Protein AF-A0A0G4M5E1-F1 (afdb_monomer)

Nearest PDB structures (foldseek):
  5uro-assembly1_A  TM=9.729E-01  e=1.313E-12  Trichoderma reesei QM6a
  3r3v-assembly1_A  TM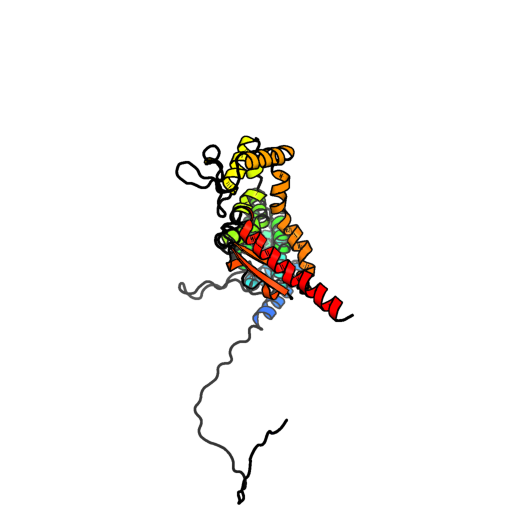=4.540E-01  e=4.898E-02  Rhodopseudomonas palustris
  3om8-assembly1_B  TM=4.644E-01  e=4.085E-01  Pseudomonas aeruginosa PAO1
  4ywf-assembly1_A  TM=4.819E-01  e=4.773E+00  Micromonospora maris
  6epf-assembly1_Q  TM=2.286E-01  e=2.809E+00  Rattus norvegicus

Radius of gyration: 32.91 Å; Cα contacts (8 Å, |Δi|>4): 421; chains: 1; bounding box: 99×62×81 Å

Secondary structure (DSSP, 8-state):
--------------------------------PPPPPS-HHHHHHHHHHHHHHHHHHTT-HHHHHHHHHHHHSPPPPSSTTSPPPPPGGGGS-HHHHHHHHHHHHHHHHHHHTS-HHHHHHHH-HHHHHHHHHHHHTTHHHHHIIIIISTT-GGGS-HHHHHHHHHHHHHH-S-SHHHHHHHHHHHTTHHHHHHTTSSGGGTHHHHHHSSHHHHH--SHHHHHHHHHHHTT-B-TT--BSEETTTEE-GGGTTT----SSS-HHHHHHHHHHHHTT-SHHHHHTTS-HHHHHHHHHHHHHH---B-S-EEEEEETT-SSS-GGGGTTGGGGBSSEEEEEES--TTHHHHTHHHHHHHHHHHHIIIIIHHHHHHHH--

Sequence (377 aa):
MSVNGSYTATLSPGTSAPDAFHSHMLASSVSSLPSPSPRPQSSQISKTYKQASTLFLTRRLPEALSTILPVIQPLPAFSDAEPVEPAPVARASRSTRIKVWTLYLTILNAIVELDPDEGKDAFGSQEWRALCAKVRDGEIWEEVVRDGYHGVEGDVDCDVVINLATLLLAHARTQMLNQQRLESYLAALESLVNSGRLPTFRYQLQFISGDVEANVKTDDDIRQALVSIYGGRTPDGQFGFSAEKGFKFDLFGQVGSSPHVSKEEEDHYVENFARNGLHGPLNWYRTRELAFADEQPFVEKGWRFEVPCFFASATKDMALTPEMAKGMGAHFDDLTTRSVEAGHWALWQKADEINGMLKAWFAEKIEGKAAGVKAAL

Structure (mmCIF, N/CA/C/O backbone):
data_AF-A0A0G4M5E1-F1
#
_entry.id   AF-A0A0G4M5E1-F1
#
loop_
_atom_site.group_PDB
_atom_site.id
_atom_site.type_symbol
_atom_site.label_atom_id
_atom_site.label_alt_id
_atom_site.label_comp_id
_atom_site.label_asym_id
_atom_site.label_entity_id
_atom_site.label_seq_id
_atom_site.pdbx_PDB_ins_code
_atom_site.Cartn_x
_atom_site.Cartn_y
_atom_site.Cartn_z
_atom_site.occupancy
_atom_site.B_iso_or_equiv
_atom_site.auth_seq_id
_atom_site.auth_comp_id
_atom_site.auth_asym_id
_atom_site.auth_atom_id
_atom_site.pdbx_PDB_model_num
ATOM 1 N N . MET A 1 1 ? -60.625 -32.634 16.971 1.00 31.48 1 MET A N 1
ATOM 2 C CA . MET A 1 1 ? -61.438 -33.621 16.232 1.00 31.48 1 MET A CA 1
ATOM 3 C C . MET A 1 1 ? -62.284 -32.877 15.207 1.00 31.48 1 MET A C 1
ATOM 5 O O . MET A 1 1 ? -63.076 -32.061 15.644 1.00 31.48 1 MET A O 1
ATOM 9 N N . SER A 1 2 ? -62.081 -33.194 13.916 1.00 28.78 2 SER A N 1
ATOM 10 C CA . SER A 1 2 ? -62.986 -33.046 12.746 1.00 28.78 2 SER A CA 1
ATOM 11 C C . SER A 1 2 ? -63.517 -31.644 12.360 1.00 28.78 2 SER A C 1
ATOM 13 O O . SER A 1 2 ? -63.983 -30.919 13.220 1.00 28.78 2 SER A O 1
ATOM 15 N N . VAL A 1 3 ? -63.553 -31.191 11.095 1.00 30.73 3 VAL A N 1
ATOM 16 C CA . VAL A 1 3 ? -63.376 -31.854 9.783 1.00 30.73 3 VAL A CA 1
ATOM 17 C C . VAL A 1 3 ? -62.972 -30.822 8.705 1.00 30.73 3 VAL A C 1
ATOM 19 O O . VAL A 1 3 ? -63.441 -29.688 8.724 1.00 30.73 3 VAL A O 1
ATOM 22 N N . ASN A 1 4 ? -62.162 -31.272 7.739 1.00 29.70 4 ASN A N 1
ATOM 23 C CA . ASN A 1 4 ? -61.970 -30.728 6.382 1.00 29.70 4 ASN A CA 1
ATOM 24 C C . ASN A 1 4 ? -63.203 -30.979 5.483 1.00 29.70 4 ASN A C 1
ATOM 26 O O . ASN A 1 4 ? -63.947 -31.923 5.746 1.00 29.70 4 ASN A O 1
ATOM 30 N N . GLY A 1 5 ? -63.316 -30.286 4.337 1.00 30.02 5 GLY A N 1
ATOM 31 C CA . GLY A 1 5 ? -64.043 -30.852 3.186 1.00 30.02 5 GLY A CA 1
ATOM 32 C C . GLY A 1 5 ? -64.464 -29.903 2.059 1.00 30.02 5 GLY A C 1
ATOM 33 O O . GLY A 1 5 ? -65.452 -29.193 2.180 1.00 30.02 5 GLY A O 1
ATOM 34 N N . SER A 1 6 ? -63.722 -29.983 0.956 1.00 27.77 6 SER A N 1
ATOM 35 C CA . SER A 1 6 ? -63.901 -29.489 -0.419 1.00 27.77 6 SER A CA 1
ATOM 36 C C . SER A 1 6 ? -65.286 -29.665 -1.058 1.00 27.77 6 SER A C 1
ATOM 38 O O . SER A 1 6 ? -65.978 -30.612 -0.708 1.00 27.77 6 SER A O 1
ATOM 40 N N . TYR A 1 7 ? -65.571 -28.916 -2.141 1.00 28.97 7 TYR A N 1
ATOM 41 C CA . TYR A 1 7 ? -66.407 -29.404 -3.255 1.00 28.97 7 TYR A CA 1
ATOM 42 C C . TYR A 1 7 ? -65.926 -28.907 -4.632 1.00 28.97 7 TYR A C 1
ATOM 44 O O . TYR A 1 7 ? -65.626 -27.731 -4.828 1.00 28.97 7 TYR A O 1
ATOM 52 N N . THR A 1 8 ? -65.908 -29.851 -5.572 1.00 25.94 8 THR A N 1
ATOM 53 C CA . THR A 1 8 ? -65.618 -29.779 -7.016 1.00 25.94 8 THR A CA 1
ATOM 54 C C . THR A 1 8 ? -66.773 -30.481 -7.751 1.00 25.94 8 THR A C 1
ATOM 56 O O . THR A 1 8 ? -67.271 -31.456 -7.192 1.00 25.94 8 THR A O 1
ATOM 59 N N . ALA A 1 9 ? -67.146 -30.051 -8.974 1.00 27.84 9 ALA A N 1
ATOM 60 C CA . ALA A 1 9 ? -67.759 -30.828 -10.097 1.00 27.84 9 ALA A CA 1
ATOM 61 C C . ALA A 1 9 ? -68.457 -29.866 -11.106 1.00 27.84 9 ALA A C 1
ATOM 63 O O . ALA A 1 9 ? -69.277 -29.067 -10.669 1.00 27.84 9 ALA A O 1
ATOM 64 N N . THR A 1 10 ? -68.012 -29.687 -12.370 1.00 27.58 10 THR A N 1
ATOM 65 C CA . THR A 1 10 ? -68.242 -30.470 -13.634 1.00 27.58 10 THR A CA 1
ATOM 66 C C . THR A 1 10 ? -69.684 -30.356 -14.197 1.00 27.58 10 THR A C 1
ATOM 68 O O . THR A 1 10 ? -70.630 -30.344 -13.425 1.00 27.58 10 THR A O 1
ATOM 71 N N . LEU A 1 11 ? -69.960 -30.162 -15.506 1.00 25.50 11 LEU A N 1
ATOM 72 C CA . LEU A 1 11 ? -69.683 -31.013 -16.689 1.00 25.50 11 LEU A CA 1
ATOM 73 C C . LEU A 1 11 ? -69.905 -30.283 -18.056 1.00 25.50 11 LEU A C 1
ATOM 75 O O . LEU A 1 11 ? -70.714 -29.364 -18.146 1.00 25.50 11 LEU A O 1
ATOM 79 N N . SER A 1 12 ? -69.215 -30.770 -19.105 1.00 29.69 12 SER A N 1
ATOM 80 C CA . SER A 1 12 ? -69.274 -30.458 -20.569 1.00 29.69 12 SER A CA 1
ATOM 81 C C . SER A 1 12 ? -70.420 -31.244 -21.303 1.00 29.69 12 SER A C 1
ATOM 83 O O . SER A 1 12 ? -71.296 -31.667 -20.547 1.00 29.69 12 SER A O 1
ATOM 85 N N . PRO A 1 13 ? -70.497 -31.542 -22.655 1.00 47.25 13 PRO A N 1
ATOM 86 C CA . PRO A 1 13 ? -69.468 -31.597 -23.742 1.00 47.25 13 PRO A CA 1
ATOM 87 C C . PRO A 1 13 ? -69.862 -31.294 -25.237 1.00 47.25 13 PRO A C 1
ATOM 89 O O . PRO A 1 13 ? -71.029 -31.153 -25.587 1.00 47.25 13 PRO A O 1
ATOM 92 N N . GLY A 1 14 ? -68.838 -31.337 -26.123 1.00 25.58 14 GLY A N 1
ATOM 93 C CA . GLY A 1 14 ? -68.864 -31.805 -27.540 1.00 25.58 14 GLY A CA 1
ATOM 94 C C . GLY A 1 14 ? -68.454 -30.768 -28.618 1.00 25.58 14 GLY A C 1
ATOM 95 O O . GLY A 1 14 ? -68.870 -29.626 -28.500 1.00 25.58 14 GLY A O 1
ATOM 96 N N . THR A 1 15 ? -67.693 -31.003 -29.708 1.00 29.09 15 THR A N 1
ATOM 97 C CA . THR A 1 15 ? -66.906 -32.130 -30.279 1.00 29.09 15 THR A CA 1
ATOM 98 C C . THR A 1 15 ? -66.063 -31.592 -31.483 1.00 29.09 15 THR A C 1
ATOM 100 O O . THR A 1 15 ? -66.511 -30.673 -32.159 1.00 29.09 15 THR A O 1
ATOM 103 N N . SER A 1 16 ? -64.912 -32.231 -31.784 1.00 27.86 16 SER A N 1
ATOM 104 C CA . SER A 1 16 ? -64.185 -32.402 -33.087 1.00 27.86 16 SER A CA 1
ATOM 105 C C . SER A 1 16 ? -63.423 -31.265 -33.827 1.00 27.86 16 SER A C 1
ATOM 107 O O . SER A 1 16 ? -63.993 -30.252 -34.210 1.00 27.86 16 SER A O 1
ATOM 109 N N . ALA A 1 17 ? -62.142 -31.554 -34.137 1.00 30.17 17 ALA A N 1
ATOM 110 C CA . ALA A 1 17 ? -61.218 -30.933 -35.124 1.00 30.17 17 ALA A CA 1
ATOM 111 C C . ALA A 1 17 ? -61.282 -31.669 -36.504 1.00 30.17 17 ALA A C 1
ATOM 113 O O . ALA A 1 17 ? -62.024 -32.659 -36.543 1.00 30.17 17 ALA A O 1
ATOM 114 N N . PRO A 1 18 ? -60.578 -31.280 -37.615 1.00 44.03 18 PRO A N 1
ATOM 115 C CA . PRO A 1 18 ? -59.098 -31.414 -37.756 1.00 44.03 18 PRO A CA 1
ATOM 116 C C . PRO A 1 18 ? -58.327 -30.465 -38.749 1.00 44.03 18 PRO A C 1
ATOM 118 O O . PRO A 1 18 ? -58.913 -29.780 -39.578 1.00 44.03 18 PRO A O 1
ATOM 121 N N . ASP A 1 19 ? -56.988 -30.485 -38.616 1.00 26.89 19 ASP A N 1
ATOM 122 C CA . ASP A 1 19 ? -55.828 -30.374 -39.549 1.00 26.89 19 ASP A CA 1
ATOM 123 C C . ASP A 1 19 ? -55.627 -29.346 -40.708 1.00 26.89 19 ASP A C 1
ATOM 125 O O . ASP A 1 19 ? -56.379 -29.265 -41.671 1.00 26.89 19 ASP A O 1
ATOM 129 N N . ALA A 1 20 ? -54.433 -28.716 -40.628 1.00 30.06 20 ALA A N 1
ATOM 130 C CA . ALA A 1 20 ? -53.373 -28.431 -41.627 1.00 30.06 20 ALA A CA 1
ATOM 131 C C . ALA A 1 20 ? -53.658 -27.725 -42.974 1.00 30.06 20 ALA A C 1
ATOM 133 O O . ALA A 1 20 ? -54.303 -28.302 -43.832 1.00 30.06 20 ALA A O 1
ATOM 134 N N . PHE A 1 21 ? -52.978 -26.587 -43.243 1.00 27.56 21 PHE A N 1
ATOM 135 C CA . PHE A 1 21 ? -52.398 -26.241 -44.563 1.00 27.56 21 PHE A CA 1
ATOM 136 C C . PHE A 1 21 ? -51.289 -25.158 -44.502 1.00 27.56 21 PHE A C 1
ATOM 138 O O . PHE A 1 21 ? -51.190 -24.359 -43.577 1.00 27.56 21 PHE A O 1
ATOM 145 N N . HIS A 1 22 ? -50.439 -25.216 -45.529 1.00 26.62 22 HIS A N 1
ATOM 146 C CA . HIS A 1 22 ? -49.139 -24.590 -45.792 1.00 26.62 22 HIS A CA 1
ATOM 147 C C . HIS A 1 22 ? -49.087 -23.054 -46.005 1.00 26.62 22 HIS A C 1
ATOM 149 O O . HIS A 1 22 ? -49.913 -22.486 -46.701 1.00 26.62 22 HIS A O 1
ATOM 155 N N . SER A 1 23 ? -47.986 -22.459 -45.519 1.00 26.52 23 SER A N 1
ATOM 156 C CA . SER A 1 23 ? -46.959 -21.651 -46.224 1.00 26.52 23 SER A CA 1
ATOM 157 C C . SER A 1 23 ? -47.286 -20.482 -47.190 1.00 26.52 23 SER A C 1
ATOM 159 O O . SER A 1 23 ? -47.863 -20.665 -48.255 1.00 26.52 23 SER A O 1
ATOM 161 N N . HIS A 1 24 ? -46.597 -19.367 -46.886 1.00 25.77 24 HIS A N 1
ATOM 162 C CA . HIS A 1 24 ? -45.908 -18.392 -47.758 1.00 25.77 24 HIS A CA 1
ATOM 163 C C . HIS A 1 24 ? -46.574 -17.077 -48.225 1.00 25.77 24 HIS A C 1
ATOM 165 O O . HIS A 1 24 ? -47.661 -17.054 -48.785 1.00 25.77 24 HIS A O 1
ATOM 171 N N . MET A 1 25 ? -45.726 -16.028 -48.127 1.00 28.88 25 MET A N 1
ATOM 172 C CA . MET A 1 25 ? -45.728 -14.682 -48.744 1.00 28.88 25 MET A CA 1
ATOM 173 C C . MET A 1 25 ? -46.482 -13.613 -47.920 1.00 28.88 25 MET A C 1
ATOM 175 O O . MET A 1 25 ? -47.670 -13.741 -47.688 1.00 28.88 25 MET A O 1
ATOM 179 N N . LEU A 1 26 ? -45.872 -12.535 -47.407 1.00 31.98 26 LEU A N 1
ATOM 180 C CA . LEU A 1 26 ? -44.828 -11.678 -47.979 1.00 31.98 26 LEU A CA 1
ATOM 181 C C . LEU A 1 26 ? -43.858 -11.126 -46.917 1.00 31.98 26 LEU A C 1
ATOM 183 O O . LEU A 1 26 ? -44.219 -10.869 -45.772 1.00 31.98 26 LEU A O 1
ATOM 187 N N . ALA A 1 27 ? -42.613 -10.964 -47.357 1.00 28.16 27 ALA A N 1
ATOM 188 C CA . ALA A 1 27 ? -41.436 -10.587 -46.594 1.00 28.16 27 ALA A CA 1
ATOM 189 C C . ALA A 1 27 ? -41.355 -9.084 -46.280 1.00 28.16 27 ALA A C 1
ATOM 191 O O . ALA A 1 27 ? -41.603 -8.250 -47.149 1.00 28.16 27 ALA A O 1
ATOM 192 N N . SER A 1 28 ? -40.862 -8.772 -45.080 1.00 27.11 28 SER A N 1
ATOM 193 C CA . SER A 1 28 ? -40.246 -7.486 -44.745 1.00 27.11 28 SER A CA 1
ATOM 194 C C . SER A 1 28 ? -38.806 -7.764 -44.328 1.00 27.11 28 SER A C 1
ATOM 196 O O . SER A 1 28 ? -38.552 -8.401 -43.307 1.00 27.11 28 SER A O 1
ATOM 198 N N . SER A 1 29 ? -37.866 -7.339 -45.164 1.00 31.70 29 SER A N 1
ATOM 199 C CA . SER A 1 29 ? -36.432 -7.514 -44.971 1.00 31.70 29 SER A CA 1
ATOM 200 C C . SER A 1 29 ? -35.936 -6.739 -43.751 1.00 31.70 29 SER A C 1
ATOM 202 O O . SER A 1 29 ? -35.930 -5.511 -43.755 1.00 31.70 29 SER A O 1
ATOM 204 N N . VAL A 1 30 ? -35.436 -7.454 -42.746 1.00 39.00 30 VAL A N 1
ATOM 205 C CA . VAL A 1 30 ? -34.458 -6.921 -41.794 1.00 39.00 30 VAL A CA 1
ATOM 206 C C . VAL A 1 30 ? -33.240 -7.835 -41.831 1.00 39.00 30 VAL A C 1
ATOM 208 O O . VAL A 1 30 ? -33.252 -8.948 -41.313 1.00 39.00 30 VAL A O 1
ATOM 211 N N . SER A 1 31 ? -32.193 -7.388 -42.524 1.00 30.05 31 SER A N 1
ATOM 212 C CA . SER A 1 31 ? -30.879 -8.022 -42.458 1.00 30.05 31 SER A CA 1
ATOM 213 C C . SER A 1 31 ? -30.337 -7.858 -41.043 1.00 30.05 31 SER A C 1
ATOM 215 O O . SER A 1 31 ? -29.956 -6.762 -40.636 1.00 30.05 31 SER A O 1
ATOM 217 N N . SER A 1 32 ? -30.297 -8.948 -40.288 1.00 33.97 32 SER A N 1
ATOM 218 C CA . SER A 1 32 ? -29.536 -9.050 -39.051 1.00 33.97 32 SER A CA 1
ATOM 219 C C . SER A 1 32 ? -28.046 -9.140 -39.391 1.00 33.97 32 SER A C 1
ATOM 221 O O . SER A 1 32 ? -27.560 -10.145 -39.908 1.00 33.97 32 SER A O 1
ATOM 223 N N . LEU A 1 33 ? -27.309 -8.066 -39.109 1.00 36.62 33 LEU A N 1
ATOM 224 C CA . LEU A 1 33 ? -25.849 -8.101 -39.036 1.00 36.62 33 LEU A CA 1
ATOM 225 C C . LEU A 1 33 ? -25.441 -9.011 -37.861 1.00 36.62 33 LEU A C 1
ATOM 227 O O . LEU A 1 33 ? -25.961 -8.826 -36.758 1.00 36.62 33 LEU A O 1
ATOM 231 N N . PRO A 1 34 ? -24.526 -9.979 -38.040 1.00 41.03 34 PRO A N 1
ATOM 232 C CA . PRO A 1 34 ? -24.004 -10.743 -36.918 1.00 41.03 34 PRO A CA 1
ATOM 233 C C . PRO A 1 34 ? -23.071 -9.858 -36.082 1.00 41.03 34 PRO A C 1
ATOM 235 O O . PRO A 1 34 ? -22.120 -9.271 -36.598 1.00 41.03 34 PRO A O 1
ATOM 238 N N . SER A 1 35 ? -23.320 -9.784 -34.774 1.00 37.66 35 SER A N 1
ATOM 239 C CA . SER A 1 35 ? -22.377 -9.212 -33.809 1.00 37.66 35 SER A CA 1
ATOM 240 C C . SER A 1 35 ? -21.063 -10.013 -33.825 1.00 37.66 35 SER A C 1
ATOM 242 O O . SER A 1 35 ? -21.110 -11.248 -33.778 1.00 37.66 35 SER A O 1
ATOM 244 N N . PRO A 1 36 ? -19.880 -9.374 -33.874 1.00 40.41 36 PRO A N 1
ATOM 245 C CA . PRO A 1 36 ? -18.625 -10.106 -33.895 1.00 40.41 36 PRO A CA 1
ATOM 246 C C . PRO A 1 36 ? -18.370 -10.730 -32.519 1.00 40.41 36 PRO A C 1
ATOM 248 O O . PRO A 1 36 ? -18.327 -10.057 -31.493 1.00 40.41 36 PRO A O 1
ATOM 251 N N . SER A 1 37 ? -18.185 -12.048 -32.500 1.00 42.03 37 SER A N 1
ATOM 252 C CA . SER A 1 37 ? -17.643 -12.763 -31.341 1.00 42.03 37 SER A CA 1
ATOM 253 C C . SER A 1 37 ? -16.197 -12.303 -31.066 1.00 42.03 37 SER A C 1
ATOM 255 O O . SER A 1 37 ? -15.445 -12.123 -32.023 1.00 42.03 37 SER A O 1
ATOM 257 N N . PRO A 1 38 ? -15.722 -12.221 -29.808 1.00 46.75 38 PRO A N 1
ATOM 258 C CA . PRO A 1 38 ? -14.400 -11.669 -29.462 1.00 46.75 38 PRO A CA 1
ATOM 259 C C . PRO A 1 38 ? -13.211 -12.613 -29.763 1.00 46.75 38 PRO A C 1
ATOM 261 O O . PRO A 1 38 ? -12.108 -12.430 -29.258 1.00 46.75 38 PRO A O 1
ATOM 264 N N . ARG A 1 39 ? -13.406 -13.664 -30.571 1.00 47.72 39 ARG A N 1
ATOM 265 C CA . ARG A 1 39 ? -12.427 -14.751 -30.780 1.00 47.72 39 ARG A CA 1
ATOM 266 C C . ARG A 1 39 ? -11.340 -14.555 -31.869 1.00 47.72 39 ARG A C 1
ATOM 268 O O . ARG A 1 39 ? -10.382 -15.324 -31.815 1.00 47.72 39 ARG A O 1
ATOM 275 N N . PRO A 1 40 ? -11.387 -13.608 -32.836 1.00 54.84 40 PRO A N 1
ATOM 276 C CA . PRO A 1 40 ? -10.367 -13.563 -33.894 1.00 54.84 40 PRO A CA 1
ATOM 277 C C . PRO A 1 40 ? -9.013 -12.971 -33.456 1.00 54.84 40 PRO A C 1
ATOM 279 O O . PRO A 1 40 ? -7.971 -13.488 -33.866 1.00 54.84 40 PRO A O 1
ATOM 282 N N . GLN A 1 41 ? -8.998 -11.946 -32.594 1.00 58.72 41 GLN A N 1
ATOM 283 C CA . GLN A 1 41 ? -7.781 -11.172 -32.287 1.00 58.72 41 GLN A CA 1
ATOM 284 C C . GLN A 1 41 ? -6.742 -11.939 -31.447 1.00 58.72 41 GLN A C 1
ATOM 286 O O . GLN A 1 41 ? -5.550 -11.882 -31.745 1.00 58.72 41 GLN A O 1
ATOM 291 N N . SER A 1 42 ? -7.159 -12.739 -30.459 1.00 62.84 42 SER A N 1
ATOM 292 C CA . SER A 1 42 ? -6.225 -13.535 -29.635 1.00 62.84 42 SER A CA 1
ATOM 293 C C . SER A 1 42 ? -5.460 -14.588 -30.453 1.00 62.84 42 SER A C 1
ATOM 295 O O . SER A 1 42 ? -4.277 -14.859 -30.204 1.00 62.84 42 SER A O 1
ATOM 297 N N . SER A 1 43 ? -6.115 -15.144 -31.480 1.00 76.12 43 SER A N 1
ATOM 298 C CA . SER A 1 43 ? -5.513 -16.096 -32.417 1.00 76.12 43 SER A CA 1
ATOM 299 C C . SER A 1 43 ? -4.458 -15.438 -33.312 1.00 76.12 43 SER A C 1
ATOM 301 O O . SER A 1 43 ? -3.463 -16.074 -33.659 1.00 76.12 43 SER A O 1
ATOM 303 N N . GLN A 1 44 ? -4.644 -14.159 -33.646 1.00 87.06 44 GLN A N 1
ATOM 304 C CA . GLN A 1 44 ? -3.725 -13.384 -34.473 1.00 87.06 44 GLN A CA 1
ATOM 305 C C . GLN A 1 44 ? -2.470 -12.999 -33.687 1.00 87.06 44 GLN A C 1
ATOM 307 O O . GLN A 1 44 ? -1.371 -13.273 -34.158 1.00 87.06 44 GLN A O 1
ATOM 312 N N . ILE A 1 45 ? -2.620 -12.507 -32.452 1.00 91.12 45 ILE A N 1
ATOM 313 C CA . ILE A 1 45 ? -1.492 -12.187 -31.555 1.00 91.12 45 ILE A CA 1
ATOM 314 C C . ILE A 1 45 ? -0.589 -13.410 -31.358 1.00 91.12 45 ILE A C 1
ATOM 316 O O . ILE A 1 45 ? 0.631 -13.330 -31.488 1.00 91.12 45 ILE A O 1
ATOM 320 N N . SER A 1 46 ? -1.194 -14.575 -31.113 1.00 91.25 46 SER A N 1
ATOM 321 C CA . SER A 1 46 ? -0.452 -15.825 -30.919 1.00 91.25 46 SER A CA 1
ATOM 322 C C . SER A 1 46 ? 0.311 -16.268 -32.175 1.00 91.25 46 SER A C 1
ATOM 324 O O . SER A 1 46 ? 1.396 -16.839 -32.059 1.00 91.25 46 SER A O 1
ATOM 326 N N . LYS A 1 47 ? -0.237 -16.028 -33.376 1.00 93.44 47 LYS A N 1
ATOM 327 C CA . LYS A 1 47 ? 0.446 -16.313 -34.651 1.00 93.44 47 LYS A CA 1
ATOM 328 C C . LYS A 1 47 ? 1.617 -15.361 -34.870 1.00 93.44 47 LYS A C 1
ATOM 330 O O . LYS A 1 47 ? 2.717 -15.835 -35.142 1.00 93.44 47 LYS A O 1
ATOM 335 N N . THR A 1 48 ? 1.398 -14.061 -34.679 1.00 94.62 48 THR A N 1
ATOM 336 C CA . THR A 1 48 ? 2.440 -13.036 -34.809 1.00 94.62 48 THR A CA 1
ATOM 337 C C . THR A 1 48 ? 3.594 -13.292 -33.843 1.00 94.62 48 THR A C 1
ATOM 339 O O . THR A 1 48 ? 4.747 -13.298 -34.261 1.00 94.62 48 THR A O 1
ATOM 342 N N . TYR A 1 49 ? 3.295 -13.625 -32.582 1.00 95.94 49 TYR A N 1
ATOM 343 C CA . TYR A 1 49 ? 4.300 -14.029 -31.596 1.00 95.94 49 TYR A CA 1
ATOM 344 C C . TYR A 1 49 ? 5.139 -15.225 -32.070 1.00 95.94 49 TYR A C 1
ATOM 346 O O . TYR A 1 49 ? 6.366 -15.167 -32.042 1.00 95.94 49 TYR A O 1
ATOM 354 N N . LYS A 1 50 ? 4.501 -16.309 -32.539 1.00 96.00 50 LYS A N 1
ATOM 355 C CA . LYS A 1 50 ? 5.219 -17.506 -33.019 1.00 96.00 50 LYS A CA 1
ATOM 356 C C . LYS A 1 50 ? 6.110 -17.197 -34.223 1.00 96.00 50 LYS A C 1
ATOM 358 O O . LYS A 1 50 ? 7.227 -17.708 -34.306 1.00 96.00 50 LYS A O 1
ATOM 363 N N . GLN A 1 51 ? 5.627 -16.362 -35.140 1.00 97.12 51 GLN A N 1
ATOM 364 C CA . GLN A 1 51 ? 6.389 -15.938 -36.310 1.00 97.12 51 GLN A CA 1
ATOM 365 C C . GLN A 1 51 ? 7.598 -15.083 -35.909 1.00 97.12 51 GLN A C 1
ATOM 367 O O . GLN A 1 51 ? 8.716 -15.413 -36.299 1.00 97.12 51 GLN A O 1
ATOM 372 N N . ALA A 1 52 ? 7.397 -14.054 -35.080 1.00 97.31 52 ALA A N 1
ATOM 373 C CA . ALA A 1 52 ? 8.477 -13.211 -34.565 1.00 97.31 52 ALA A CA 1
ATOM 374 C C . ALA A 1 52 ? 9.511 -14.032 -33.777 1.00 97.31 52 ALA A C 1
ATOM 376 O O . ALA A 1 52 ? 10.711 -13.862 -33.966 1.00 97.31 52 ALA A O 1
ATOM 377 N N . SER A 1 53 ? 9.055 -14.984 -32.956 1.00 97.44 53 SER A N 1
ATOM 378 C CA . SER A 1 53 ? 9.923 -15.892 -32.201 1.00 97.44 53 SER A CA 1
ATOM 379 C C . SER A 1 53 ? 10.778 -16.762 -33.124 1.00 97.44 53 SER A C 1
ATOM 381 O O . SER A 1 53 ? 11.977 -16.896 -32.899 1.00 97.44 53 SER A O 1
ATOM 383 N N . THR A 1 54 ? 10.197 -17.298 -34.201 1.00 97.69 54 THR A N 1
ATOM 384 C CA . THR A 1 54 ? 10.948 -18.090 -35.190 1.00 97.69 54 THR A CA 1
ATOM 385 C C . THR A 1 54 ? 12.008 -17.235 -35.887 1.00 97.69 54 THR A C 1
ATOM 387 O O . THR A 1 54 ? 13.157 -17.656 -35.994 1.00 97.69 54 THR A O 1
ATOM 390 N N . LEU A 1 55 ? 11.650 -16.018 -36.310 1.00 97.62 55 LEU A N 1
ATOM 391 C CA . LEU A 1 55 ? 12.585 -15.079 -36.938 1.00 97.62 55 LEU A CA 1
ATOM 392 C C . LEU A 1 55 ? 13.745 -14.733 -35.994 1.00 97.62 55 LEU A C 1
ATOM 394 O O . LEU A 1 55 ? 14.907 -14.825 -36.398 1.00 97.62 55 LEU A O 1
ATOM 398 N N . PHE A 1 56 ? 13.440 -14.451 -34.726 1.00 97.62 56 PHE A N 1
ATOM 399 C CA . PHE A 1 56 ? 14.434 -14.189 -33.688 1.00 97.62 56 PHE A CA 1
ATOM 400 C C . PHE A 1 56 ? 15.395 -15.371 -33.493 1.00 97.62 56 PHE A C 1
ATOM 402 O O . PHE A 1 56 ? 16.610 -15.183 -33.530 1.00 97.62 56 PHE A O 1
ATOM 409 N N . LEU A 1 57 ? 14.876 -16.600 -33.378 1.00 96.50 57 LEU A N 1
ATOM 410 C CA . LEU A 1 57 ? 15.698 -17.810 -33.233 1.00 96.50 57 LEU A CA 1
ATOM 411 C C . LEU A 1 57 ? 16.616 -18.051 -34.441 1.00 96.50 57 LEU A C 1
ATOM 413 O O . LEU A 1 57 ? 17.708 -18.592 -34.289 1.00 96.50 57 LEU A O 1
ATOM 417 N N . THR A 1 58 ? 16.207 -17.610 -35.632 1.00 96.56 58 THR A N 1
ATOM 418 C CA . THR A 1 58 ? 17.038 -17.640 -36.850 1.00 96.56 58 THR A CA 1
ATOM 419 C C . THR A 1 58 ? 17.954 -16.417 -37.013 1.00 96.56 58 THR A C 1
ATOM 421 O O . THR A 1 58 ? 18.508 -16.220 -38.090 1.00 96.56 58 THR A O 1
ATOM 424 N N . ARG A 1 59 ? 18.117 -15.593 -35.965 1.00 94.50 59 ARG A N 1
ATOM 425 C CA . ARG A 1 59 ? 18.920 -14.350 -35.934 1.00 94.50 59 ARG A CA 1
ATOM 426 C C . ARG A 1 59 ? 18.502 -13.281 -36.954 1.00 94.50 59 ARG A C 1
ATOM 428 O O . ARG A 1 59 ? 19.291 -12.409 -37.304 1.00 94.50 59 ARG A O 1
ATOM 435 N N . ARG A 1 60 ? 17.245 -13.303 -37.398 1.00 96.44 60 ARG A N 1
ATOM 436 C CA . ARG A 1 60 ? 16.660 -12.306 -38.308 1.00 96.44 60 ARG A CA 1
ATOM 437 C C . ARG A 1 60 ? 16.043 -11.161 -37.508 1.00 96.44 60 ARG A C 1
ATOM 439 O O . ARG A 1 60 ? 14.823 -11.059 -37.391 1.00 96.44 60 ARG A O 1
ATOM 446 N N . LEU A 1 61 ? 16.900 -10.376 -36.850 1.00 96.69 61 LEU A N 1
ATOM 447 C CA . LEU A 1 61 ? 16.486 -9.368 -35.864 1.00 96.69 61 LEU A CA 1
ATOM 448 C C . LEU A 1 61 ? 15.602 -8.248 -36.455 1.00 96.69 61 LEU A C 1
ATOM 450 O O . LEU A 1 61 ? 14.575 -7.962 -35.834 1.00 96.69 61 LEU A O 1
ATOM 454 N N . PRO A 1 62 ? 15.903 -7.660 -37.635 1.00 97.00 62 PRO A N 1
ATOM 455 C CA . PRO A 1 62 ? 15.033 -6.646 -38.241 1.00 97.00 62 PRO A CA 1
ATOM 456 C C . PRO A 1 62 ? 13.628 -7.174 -38.548 1.00 97.00 62 PRO A C 1
ATOM 458 O O . PRO A 1 62 ? 12.615 -6.526 -38.263 1.00 97.00 62 PRO A O 1
ATOM 461 N N . GLU A 1 63 ? 13.534 -8.393 -39.079 1.00 96.44 63 GLU A N 1
ATOM 462 C CA . GLU A 1 63 ? 12.248 -9.011 -39.394 1.00 96.44 63 GLU A CA 1
ATOM 463 C C . GLU A 1 63 ? 11.496 -9.444 -38.135 1.00 96.44 63 GLU A C 1
ATOM 465 O O . GLU A 1 63 ? 10.274 -9.310 -38.072 1.00 96.44 63 GLU A O 1
ATOM 470 N N . ALA A 1 64 ? 12.199 -9.931 -37.109 1.00 97.50 64 ALA A N 1
ATOM 471 C CA . ALA A 1 64 ? 11.593 -10.266 -35.824 1.00 97.50 64 ALA A CA 1
ATOM 472 C C . ALA A 1 64 ? 10.981 -9.025 -35.153 1.00 97.50 64 ALA A C 1
ATOM 474 O O . ALA A 1 64 ? 9.835 -9.080 -34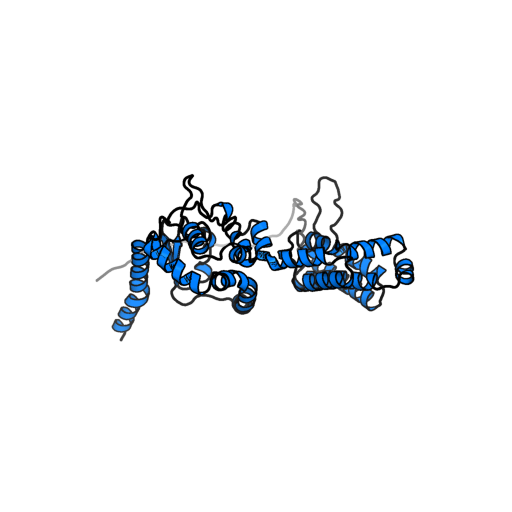.697 1.00 97.50 64 ALA A O 1
ATOM 475 N N . LEU A 1 65 ? 11.713 -7.903 -35.151 1.00 97.00 65 LEU A N 1
ATOM 476 C CA . LEU A 1 65 ? 11.258 -6.629 -34.596 1.00 97.00 65 LEU A CA 1
ATOM 477 C C . LEU A 1 65 ? 10.045 -6.087 -35.365 1.00 97.00 65 LEU A C 1
ATOM 479 O O . LEU A 1 65 ? 8.992 -5.859 -34.773 1.00 97.00 65 LEU A O 1
ATOM 483 N N . SER A 1 66 ? 10.145 -5.956 -36.689 1.00 96.06 66 SER A N 1
ATOM 484 C CA . SER A 1 66 ? 9.030 -5.466 -37.520 1.00 96.06 66 SER A CA 1
ATOM 485 C C . SER A 1 66 ? 7.780 -6.350 -37.436 1.00 96.06 66 SER A C 1
ATOM 487 O O . SER A 1 66 ? 6.663 -5.842 -37.511 1.00 96.06 66 SER A O 1
ATOM 489 N N . THR A 1 67 ? 7.944 -7.657 -37.208 1.00 97.00 67 THR A N 1
ATOM 490 C CA . THR A 1 67 ? 6.816 -8.582 -37.024 1.00 97.00 67 THR A CA 1
ATOM 491 C C . THR A 1 67 ? 6.094 -8.362 -35.692 1.00 97.00 67 THR A C 1
ATOM 493 O O . THR A 1 67 ? 4.8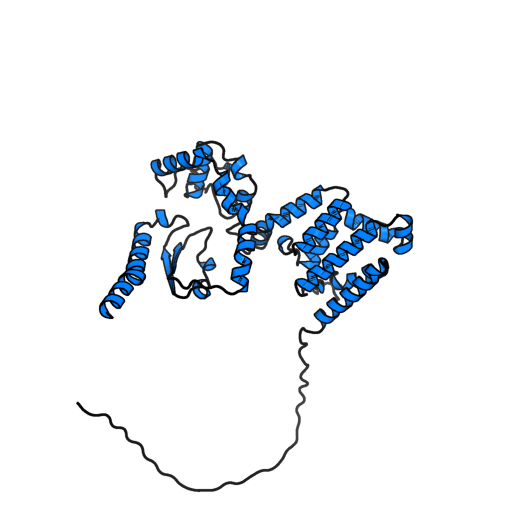72 -8.491 -35.652 1.00 97.00 67 THR A O 1
ATOM 496 N N . ILE A 1 68 ? 6.802 -8.049 -34.597 1.00 96.00 68 ILE A N 1
ATOM 497 C CA . ILE A 1 68 ? 6.182 -7.928 -33.264 1.00 96.00 68 ILE A CA 1
ATOM 498 C C . ILE A 1 68 ? 5.580 -6.542 -32.988 1.00 96.00 68 ILE A C 1
ATOM 500 O O . ILE A 1 68 ? 4.592 -6.456 -32.258 1.00 96.00 68 ILE A O 1
ATOM 504 N N . LEU A 1 69 ? 6.110 -5.478 -33.608 1.00 94.00 69 LEU A N 1
ATOM 505 C CA . LEU A 1 69 ? 5.676 -4.086 -33.392 1.00 94.00 69 LEU A CA 1
ATOM 506 C C . LEU A 1 69 ? 4.152 -3.859 -33.505 1.00 94.00 69 LEU A C 1
ATOM 508 O O . LEU A 1 69 ? 3.594 -3.256 -32.589 1.00 94.00 69 LEU A O 1
ATOM 512 N N . PRO A 1 70 ? 3.427 -4.391 -34.514 1.00 92.19 70 PRO A N 1
ATOM 513 C CA . PRO A 1 70 ? 1.983 -4.158 -34.654 1.00 92.19 70 PRO A CA 1
ATOM 514 C C . PRO A 1 70 ? 1.127 -4.704 -33.504 1.00 92.19 70 PRO A C 1
ATOM 516 O O . PRO A 1 70 ? -0.050 -4.377 -33.396 1.00 92.19 70 PRO A O 1
ATOM 519 N N . VAL A 1 71 ? 1.682 -5.597 -32.681 1.00 92.56 71 VAL A N 1
ATOM 520 C CA . VAL A 1 71 ? 0.987 -6.183 -31.527 1.00 92.56 71 VAL A CA 1
ATOM 521 C C . VAL A 1 71 ? 1.173 -5.330 -30.272 1.00 92.56 71 VAL A C 1
ATOM 523 O O . VAL A 1 71 ? 0.293 -5.329 -29.410 1.00 92.56 71 VAL A O 1
ATOM 526 N N . ILE A 1 72 ? 2.300 -4.626 -30.168 1.00 91.94 72 ILE A N 1
ATOM 527 C CA . ILE A 1 72 ? 2.697 -3.860 -28.979 1.00 91.94 72 ILE A CA 1
ATOM 528 C C . ILE A 1 72 ? 2.501 -2.352 -29.131 1.00 91.94 72 ILE A C 1
ATOM 530 O O . ILE A 1 72 ? 2.440 -1.664 -28.123 1.00 91.94 72 ILE A O 1
ATOM 534 N N . GLN A 1 73 ? 2.366 -1.840 -30.356 1.00 87.88 73 GLN A N 1
ATOM 535 C CA . GLN A 1 73 ? 2.099 -0.426 -30.607 1.00 87.88 73 GLN A CA 1
ATOM 536 C C . GLN A 1 73 ? 0.592 -0.153 -30.745 1.00 87.88 73 GLN A C 1
ATOM 538 O O . GLN A 1 73 ? -0.137 -0.988 -31.296 1.00 87.88 73 GLN A O 1
ATOM 543 N N . PRO A 1 74 ? 0.106 1.005 -30.263 1.00 79.06 74 PRO A N 1
ATOM 544 C CA . PRO A 1 74 ? -1.268 1.437 -30.491 1.00 79.06 74 PRO A CA 1
ATOM 545 C C . PRO A 1 74 ? -1.531 1.668 -31.984 1.00 79.06 74 PRO A C 1
ATOM 547 O O . PRO A 1 74 ? -0.650 2.099 -32.733 1.00 79.06 74 PRO A O 1
ATOM 550 N N . LEU A 1 75 ? -2.756 1.376 -32.428 1.00 68.56 75 LEU A N 1
ATOM 551 C CA . LEU A 1 75 ? -3.158 1.627 -33.812 1.00 68.56 75 LEU A CA 1
ATOM 552 C C . LEU A 1 75 ? -3.331 3.141 -34.026 1.00 68.56 75 LEU A C 1
ATOM 554 O O . LEU A 1 75 ? -3.911 3.810 -33.168 1.00 68.56 75 LEU A O 1
ATOM 558 N N . PRO A 1 76 ? -2.853 3.702 -35.152 1.00 59.22 76 PRO A N 1
ATOM 559 C CA . PRO A 1 76 ? -3.035 5.120 -35.438 1.00 59.22 76 PRO A CA 1
ATOM 560 C C . PRO A 1 76 ? -4.529 5.453 -35.541 1.00 59.22 76 PRO A C 1
ATOM 562 O O . PRO A 1 76 ? -5.279 4.758 -36.229 1.00 59.22 76 PRO A O 1
ATOM 565 N N . ALA A 1 77 ? -4.957 6.515 -34.853 1.00 58.16 77 ALA A N 1
ATOM 566 C CA . ALA A 1 77 ? -6.332 6.994 -34.909 1.00 58.16 77 ALA A CA 1
ATOM 567 C C . ALA A 1 77 ? -6.677 7.448 -36.337 1.00 58.16 77 ALA A C 1
ATOM 569 O O . ALA A 1 77 ? -5.902 8.153 -36.984 1.00 58.16 77 ALA A O 1
ATOM 570 N N . PHE A 1 78 ? -7.852 7.057 -36.835 1.00 57.53 78 PHE A N 1
ATOM 571 C CA . PHE A 1 78 ? -8.305 7.418 -38.183 1.00 57.53 78 PHE A CA 1
ATOM 572 C C . PHE A 1 78 ? -8.717 8.903 -38.304 1.00 57.53 78 PHE A C 1
ATOM 574 O O . PHE A 1 78 ? -8.931 9.384 -39.416 1.00 57.53 78 PHE A O 1
ATOM 581 N N . SER A 1 79 ? -8.822 9.635 -37.185 1.00 55.91 79 SER A N 1
ATOM 582 C CA . SER A 1 79 ? -9.031 11.090 -37.126 1.00 55.91 79 SER A CA 1
ATOM 583 C C . SER A 1 79 ? -8.645 11.656 -35.748 1.00 55.91 79 SER A C 1
ATOM 585 O O . SER A 1 79 ? -8.649 10.912 -34.769 1.00 55.91 79 SER A O 1
ATOM 587 N N . ASP A 1 80 ? -8.404 12.970 -35.650 1.00 56.47 80 ASP A N 1
ATOM 588 C CA . ASP A 1 80 ? -8.084 13.682 -34.392 1.00 56.47 80 ASP A CA 1
ATOM 589 C C . ASP A 1 80 ? -9.204 13.632 -33.325 1.00 56.47 80 ASP A C 1
ATOM 591 O O . ASP A 1 80 ? -9.013 14.090 -32.200 1.00 56.47 80 ASP A O 1
ATOM 595 N N . ALA A 1 81 ? -10.385 13.101 -33.664 1.00 56.31 81 ALA A N 1
ATOM 596 C CA . ALA A 1 81 ? -11.557 13.044 -32.789 1.00 56.31 81 ALA A CA 1
ATOM 597 C C . ALA A 1 81 ? -11.812 11.657 -32.160 1.00 56.31 81 ALA A C 1
ATOM 599 O O . ALA A 1 81 ? -12.716 11.528 -31.334 1.00 56.31 81 ALA A O 1
ATOM 600 N N . GLU A 1 82 ? -11.048 10.625 -32.535 1.00 55.06 82 GLU A N 1
ATOM 601 C CA . GLU A 1 82 ? -11.219 9.257 -32.027 1.00 55.06 82 GLU A CA 1
ATOM 602 C C . GLU A 1 82 ? -10.189 8.942 -30.926 1.00 55.06 82 GLU A C 1
ATOM 604 O O . GLU A 1 82 ? -9.006 9.260 -31.081 1.00 55.06 82 GLU A O 1
ATOM 609 N N . PRO A 1 83 ? -10.592 8.304 -29.810 1.00 58.38 83 PRO A N 1
ATOM 610 C CA . PRO A 1 83 ? -9.653 7.890 -28.776 1.00 58.38 83 PRO A CA 1
ATOM 611 C C . PRO A 1 83 ? -8.664 6.858 -29.337 1.00 58.38 83 PRO A C 1
ATOM 613 O O . PRO A 1 83 ? -9.068 5.880 -29.964 1.00 58.38 83 PRO A O 1
ATOM 616 N N . VAL A 1 84 ? -7.367 7.069 -29.090 1.00 64.69 84 VAL A N 1
ATOM 617 C CA . VAL A 1 84 ? -6.295 6.143 -29.492 1.00 64.69 84 VAL A CA 1
ATOM 618 C C . VAL A 1 84 ? -6.597 4.754 -28.925 1.00 64.69 84 VAL A C 1
ATOM 620 O O . VAL A 1 84 ? -6.673 4.579 -27.706 1.00 64.69 84 VAL A O 1
ATOM 623 N N . GLU A 1 85 ? -6.794 3.763 -29.799 1.00 69.00 85 GLU A N 1
ATOM 624 C CA . GLU A 1 85 ? -7.017 2.394 -29.344 1.00 69.00 85 GLU A CA 1
ATOM 625 C C . GLU A 1 85 ? -5.740 1.837 -28.690 1.00 69.00 85 GLU A C 1
ATOM 627 O O . GLU A 1 85 ? -4.645 1.988 -29.243 1.00 69.00 85 GLU A O 1
ATOM 632 N N . PRO A 1 86 ? -5.857 1.160 -27.531 1.00 76.62 86 PRO A N 1
ATOM 633 C CA . PRO A 1 86 ? -4.713 0.554 -26.864 1.00 76.62 86 PRO A CA 1
ATOM 634 C C . PRO A 1 86 ? -4.102 -0.543 -27.740 1.00 76.62 86 PRO A C 1
ATOM 636 O O . PRO A 1 86 ? -4.804 -1.178 -28.534 1.00 76.62 86 PRO A O 1
ATOM 639 N N . ALA A 1 87 ? -2.807 -0.805 -27.558 1.00 85.62 87 ALA A N 1
ATOM 640 C CA . ALA A 1 87 ? -2.124 -1.841 -28.318 1.00 85.62 87 ALA A CA 1
ATOM 641 C C . ALA A 1 87 ? -2.846 -3.199 -28.191 1.00 85.62 87 ALA A C 1
ATOM 643 O O . ALA A 1 87 ? -3.336 -3.542 -27.105 1.00 85.62 87 ALA A O 1
ATOM 644 N N . PRO A 1 88 ? -2.896 -4.018 -29.260 1.00 88.88 88 PRO A N 1
ATOM 645 C CA . PRO A 1 88 ? -3.596 -5.304 -29.239 1.00 88.88 88 PRO A CA 1
ATOM 646 C C . PRO A 1 88 ? -3.199 -6.216 -28.068 1.00 88.88 88 PRO A C 1
ATOM 648 O O . PRO A 1 88 ? -4.037 -6.946 -27.533 1.00 88.88 88 PRO A O 1
ATOM 651 N N . VAL A 1 89 ? -1.932 -6.159 -27.642 1.00 89.62 89 VAL A N 1
ATOM 652 C CA . VAL A 1 89 ? -1.409 -6.941 -26.514 1.00 89.62 89 VAL A CA 1
ATOM 653 C C . VAL A 1 89 ? -2.064 -6.600 -25.171 1.00 89.62 89 VAL A C 1
ATOM 655 O O . VAL A 1 89 ? -2.201 -7.495 -24.337 1.00 89.62 89 VAL A O 1
ATOM 658 N N . ALA A 1 90 ? -2.528 -5.363 -24.962 1.00 86.81 90 ALA A N 1
ATOM 659 C CA . ALA A 1 90 ? -3.142 -4.941 -23.700 1.00 86.81 90 ALA A CA 1
ATOM 660 C C . ALA A 1 90 ? -4.442 -5.711 -23.405 1.00 86.81 90 ALA A C 1
ATOM 662 O O . ALA A 1 90 ? -4.760 -5.996 -22.252 1.00 86.81 90 ALA A O 1
ATOM 663 N N . ARG A 1 91 ? -5.170 -6.117 -24.458 1.00 85.38 91 ARG A N 1
ATOM 664 C CA . ARG A 1 91 ? -6.408 -6.917 -24.369 1.00 85.38 91 ARG A CA 1
ATOM 665 C C . ARG A 1 91 ? -6.150 -8.435 -24.374 1.00 85.38 91 ARG A C 1
ATOM 667 O O . ARG A 1 91 ? -7.099 -9.220 -24.337 1.00 85.38 91 ARG A O 1
ATOM 674 N N . ALA A 1 92 ? -4.894 -8.876 -24.473 1.00 87.44 92 ALA A N 1
ATOM 675 C CA . ALA A 1 92 ? -4.546 -10.294 -24.537 1.00 87.44 92 ALA A CA 1
ATOM 676 C C . ALA A 1 92 ? -4.610 -10.976 -23.158 1.00 87.44 92 ALA A C 1
ATOM 678 O O . ALA A 1 92 ? -4.613 -10.332 -22.112 1.00 87.44 92 ALA A O 1
ATOM 679 N N . SER A 1 93 ? -4.621 -12.315 -23.147 1.00 89.56 93 SER A N 1
ATOM 680 C CA . SER A 1 93 ? -4.483 -13.067 -21.891 1.00 89.56 93 SER A CA 1
ATOM 681 C C . SER A 1 93 ? -3.140 -12.758 -21.218 1.00 89.56 93 SER A C 1
ATOM 683 O O . SER A 1 93 ? -2.148 -12.542 -21.918 1.00 89.56 93 SER A O 1
ATOM 685 N N . ARG A 1 94 ? -3.079 -12.835 -19.882 1.00 85.75 94 ARG A N 1
ATOM 686 C CA . ARG A 1 94 ? -1.846 -12.641 -19.096 1.00 85.75 94 ARG A CA 1
ATOM 687 C C . ARG A 1 94 ? -0.659 -13.429 -19.666 1.00 85.75 94 ARG A C 1
ATOM 689 O O . ARG A 1 94 ? 0.381 -12.859 -19.967 1.00 85.75 94 ARG A O 1
ATOM 696 N N . SER A 1 95 ? -0.847 -14.728 -19.926 1.00 89.00 95 SER A N 1
ATOM 697 C CA . SER A 1 95 ? 0.207 -15.590 -20.488 1.00 89.00 95 SER A CA 1
ATOM 698 C C . SER A 1 95 ? 0.687 -15.125 -21.869 1.00 89.00 95 SER A C 1
ATOM 700 O O . SER A 1 95 ? 1.878 -15.183 -22.168 1.00 89.00 95 SER A O 1
ATOM 702 N N . THR A 1 96 ? -0.226 -14.662 -22.725 1.00 92.94 96 THR A N 1
ATOM 703 C CA . THR A 1 96 ? 0.123 -14.132 -24.050 1.00 92.94 96 THR A CA 1
ATOM 704 C C . THR A 1 96 ? 0.858 -12.800 -23.938 1.00 92.94 96 THR A C 1
ATOM 706 O O . THR A 1 96 ? 1.864 -12.615 -24.618 1.00 92.94 96 THR A O 1
ATOM 709 N N . ARG A 1 97 ? 0.383 -11.897 -23.075 1.00 94.00 97 ARG A N 1
ATOM 710 C CA . ARG A 1 97 ? 0.978 -10.577 -22.848 1.00 94.00 97 ARG A CA 1
ATOM 711 C C . ARG A 1 97 ? 2.412 -10.688 -22.334 1.00 94.00 97 ARG A C 1
ATOM 713 O O . ARG A 1 97 ? 3.293 -10.077 -22.932 1.00 94.00 97 ARG A O 1
ATOM 720 N N . ILE A 1 98 ? 2.655 -11.538 -21.330 1.00 92.06 98 ILE A N 1
ATOM 721 C CA . ILE A 1 98 ? 4.003 -11.826 -20.809 1.00 92.06 98 ILE A CA 1
ATOM 722 C C . ILE A 1 98 ? 4.917 -12.304 -21.942 1.00 92.06 98 ILE A C 1
ATOM 724 O O . ILE A 1 98 ? 5.960 -11.709 -22.191 1.00 92.06 98 ILE A O 1
ATOM 728 N N . LYS A 1 99 ? 4.495 -13.323 -22.704 1.00 95.75 99 LYS A N 1
ATOM 729 C CA . LYS A 1 99 ? 5.295 -13.883 -23.808 1.00 95.75 99 LYS A CA 1
ATOM 730 C C . LYS A 1 99 ? 5.667 -12.852 -24.871 1.00 95.75 99 LYS A C 1
ATOM 732 O O . LYS A 1 99 ? 6.799 -12.860 -25.350 1.00 95.75 99 LYS A O 1
ATOM 737 N N . VAL A 1 100 ? 4.720 -12.001 -25.263 1.00 97.06 100 VAL A N 1
ATOM 738 C CA . VAL A 1 100 ? 4.939 -10.969 -26.284 1.00 97.06 100 VAL A CA 1
ATOM 739 C C . VAL A 1 100 ? 5.940 -9.925 -25.791 1.00 97.06 100 VAL A C 1
ATOM 741 O O . VAL A 1 100 ? 6.924 -9.671 -26.484 1.00 97.06 100 VAL A O 1
ATOM 744 N N . TRP A 1 101 ? 5.735 -9.369 -24.594 1.00 97.12 101 TRP A N 1
ATOM 745 C CA . TRP A 1 101 ? 6.631 -8.350 -24.045 1.00 97.12 101 TRP A CA 1
ATOM 746 C C . TRP A 1 101 ? 8.025 -8.901 -23.739 1.00 97.12 101 TRP A C 1
ATOM 748 O O . TRP A 1 101 ? 9.011 -8.275 -24.114 1.00 97.12 101 TRP A O 1
ATOM 758 N N . THR A 1 102 ? 8.136 -10.104 -23.168 1.00 96.44 102 THR A N 1
ATOM 759 C CA . THR A 1 102 ? 9.438 -10.758 -22.957 1.00 96.44 102 THR A CA 1
ATOM 760 C C . THR A 1 102 ? 10.187 -10.958 -24.274 1.00 96.44 102 THR A C 1
ATOM 762 O O . THR A 1 102 ? 11.378 -10.655 -24.347 1.00 96.44 102 THR A O 1
ATOM 765 N N . LEU A 1 103 ? 9.514 -11.416 -25.338 1.00 97.81 103 LEU A N 1
ATOM 766 C CA . LEU A 1 103 ? 10.153 -11.578 -26.647 1.00 97.81 103 LEU A CA 1
ATOM 767 C C . LEU A 1 103 ? 10.619 -10.234 -27.217 1.00 97.81 103 LEU A C 1
ATOM 769 O O . LEU A 1 103 ? 11.735 -10.154 -27.721 1.00 97.81 103 LEU A O 1
ATOM 773 N N . TYR A 1 104 ? 9.804 -9.185 -27.111 1.00 97.94 104 TYR A N 1
ATOM 774 C CA . TYR A 1 104 ? 10.182 -7.847 -27.565 1.00 97.94 104 TYR A CA 1
ATOM 775 C C . TYR A 1 104 ? 11.435 -7.325 -26.849 1.00 97.94 104 TYR A C 1
ATOM 777 O O . TYR A 1 104 ? 12.393 -6.920 -27.504 1.00 97.94 104 TYR A O 1
ATOM 785 N N . LEU A 1 105 ? 11.471 -7.418 -25.518 1.00 97.75 105 LEU A N 1
ATOM 786 C CA . LEU A 1 105 ? 12.622 -7.002 -24.711 1.00 97.75 105 LEU A CA 1
ATOM 787 C C . LEU A 1 105 ? 13.874 -7.828 -25.030 1.00 97.75 105 LEU A C 1
ATOM 789 O O . LEU A 1 105 ? 14.972 -7.284 -25.106 1.00 97.75 105 LEU A O 1
ATOM 793 N N . THR A 1 106 ? 13.707 -9.126 -25.293 1.00 97.00 106 THR A N 1
ATOM 794 C CA . THR A 1 106 ? 14.811 -10.013 -25.694 1.00 97.00 106 THR A CA 1
ATOM 795 C C . THR A 1 106 ? 15.359 -9.641 -27.077 1.00 97.00 106 THR A C 1
ATOM 797 O O . THR A 1 106 ? 16.573 -9.630 -27.276 1.00 97.00 106 THR A O 1
ATOM 800 N N . ILE A 1 107 ? 14.483 -9.298 -28.030 1.00 97.88 107 ILE A N 1
ATOM 801 C CA . ILE A 1 107 ? 14.889 -8.795 -29.350 1.00 97.88 107 ILE A CA 1
ATOM 802 C C . ILE A 1 107 ? 15.690 -7.498 -29.187 1.00 97.88 107 ILE A C 1
ATOM 804 O O . ILE A 1 107 ? 16.759 -7.376 -29.778 1.00 97.88 107 ILE A O 1
ATOM 808 N N . LEU A 1 108 ? 15.218 -6.556 -28.363 1.00 97.69 108 LEU A N 1
ATOM 809 C CA . LEU A 1 108 ? 15.939 -5.308 -28.100 1.00 97.69 108 LEU A CA 1
ATOM 810 C C . LEU A 1 108 ? 17.303 -5.550 -27.450 1.00 97.69 108 LEU A C 1
ATOM 812 O O . LEU A 1 108 ? 18.277 -4.947 -27.892 1.00 97.69 108 LEU A O 1
ATOM 816 N N . ASN A 1 109 ? 17.399 -6.462 -26.476 1.00 96.94 109 ASN A N 1
ATOM 817 C CA . ASN A 1 109 ? 18.683 -6.845 -25.885 1.00 96.94 109 ASN A CA 1
ATOM 818 C C . ASN A 1 109 ? 19.674 -7.297 -26.967 1.00 96.94 109 ASN A C 1
ATOM 820 O O . ASN A 1 109 ? 20.777 -6.767 -27.063 1.00 96.94 109 ASN A O 1
ATOM 824 N N . ALA A 1 110 ? 19.242 -8.216 -27.836 1.00 97.19 110 ALA A N 1
ATOM 825 C CA . ALA A 1 110 ? 20.080 -8.747 -28.906 1.00 97.19 110 ALA A CA 1
ATOM 826 C C . ALA A 1 110 ? 20.497 -7.681 -29.934 1.00 97.19 110 ALA A C 1
ATOM 828 O O . ALA A 1 110 ? 21.592 -7.763 -30.476 1.00 97.19 110 ALA A O 1
ATOM 829 N N . ILE A 1 111 ? 19.646 -6.684 -30.210 1.00 97.44 111 ILE A N 1
ATOM 830 C CA . ILE A 1 111 ? 19.967 -5.577 -31.128 1.00 97.44 111 ILE A CA 1
ATOM 831 C C . ILE A 1 111 ? 21.035 -4.652 -30.536 1.00 97.44 111 ILE A C 1
ATOM 833 O O . ILE A 1 111 ? 21.922 -4.202 -31.264 1.00 97.44 111 ILE A O 1
ATOM 837 N N . VAL A 1 112 ? 20.950 -4.355 -29.237 1.00 96.62 112 VAL A N 1
ATOM 838 C CA . VAL A 1 112 ? 21.915 -3.477 -28.553 1.00 96.62 112 VAL A CA 1
ATOM 839 C C . VAL A 1 112 ? 23.276 -4.162 -28.379 1.00 96.62 112 VAL A C 1
ATOM 841 O O . VAL A 1 112 ? 24.295 -3.475 -28.354 1.00 96.62 112 VAL A O 1
ATOM 844 N N . GLU A 1 113 ? 23.299 -5.495 -28.317 1.00 96.19 113 GLU A N 1
ATOM 845 C CA . GLU A 1 113 ? 24.518 -6.315 -28.270 1.00 96.19 113 GLU A CA 1
ATOM 846 C C . GLU A 1 113 ? 25.230 -6.480 -29.625 1.00 96.19 113 GLU A C 1
ATOM 848 O O . GLU A 1 113 ? 26.349 -6.990 -29.649 1.00 96.19 113 GLU A O 1
ATOM 853 N N . LEU A 1 114 ? 24.624 -6.066 -30.747 1.00 96.12 114 LEU A N 1
ATOM 854 C CA . LEU A 1 114 ? 25.290 -6.123 -32.052 1.00 96.12 114 LEU A CA 1
ATOM 855 C C . LEU A 1 114 ? 26.506 -5.197 -32.106 1.00 96.12 114 LEU A C 1
ATOM 857 O O . LEU A 1 114 ? 26.478 -4.066 -31.605 1.00 96.12 114 LEU A O 1
ATOM 861 N N . ASP A 1 115 ? 27.531 -5.637 -32.833 1.00 95.31 115 ASP A N 1
ATOM 862 C CA . ASP A 1 115 ? 28.640 -4.765 -33.190 1.00 95.31 115 ASP A CA 1
ATOM 863 C C . ASP A 1 115 ? 28.140 -3.570 -34.022 1.00 95.31 115 ASP A C 1
ATOM 865 O O . ASP A 1 115 ? 27.198 -3.704 -34.813 1.00 95.31 115 ASP A O 1
ATOM 869 N N . PRO A 1 116 ? 28.760 -2.378 -33.901 1.00 95.12 116 PRO A N 1
ATOM 870 C CA . PRO A 1 116 ? 28.246 -1.178 -34.549 1.00 95.12 116 PRO A CA 1
ATOM 871 C C . PRO A 1 116 ? 28.111 -1.264 -36.065 1.00 95.12 116 PRO A C 1
ATOM 873 O O . PRO A 1 116 ? 27.273 -0.563 -36.625 1.00 95.12 116 PRO A O 1
ATOM 876 N N . ASP A 1 117 ? 28.942 -2.052 -36.737 1.00 94.94 117 ASP A N 1
ATOM 877 C CA . ASP A 1 117 ? 28.873 -2.188 -38.190 1.00 94.94 117 ASP A CA 1
ATOM 878 C C . ASP A 1 117 ? 27.792 -3.200 -38.589 1.00 94.94 117 ASP A C 1
ATOM 880 O O . ASP A 1 117 ? 26.956 -2.874 -39.427 1.00 94.94 117 ASP A O 1
ATOM 884 N N . GLU A 1 118 ? 27.671 -4.324 -37.873 1.00 94.69 118 GLU A N 1
ATOM 885 C CA . GLU A 1 118 ? 26.570 -5.282 -38.058 1.00 94.69 118 GLU A CA 1
ATOM 886 C C . GLU A 1 118 ? 25.196 -4.642 -37.807 1.00 94.69 118 GLU A C 1
ATOM 888 O O . GLU A 1 118 ? 24.255 -4.833 -38.578 1.00 94.69 118 GLU A O 1
ATOM 893 N N . GLY A 1 119 ? 25.072 -3.839 -36.746 1.00 94.75 119 GLY A N 1
ATOM 894 C CA . GLY A 1 119 ? 23.832 -3.144 -36.408 1.00 94.75 119 GLY A CA 1
ATOM 895 C C . GLY A 1 119 ? 23.426 -2.103 -37.452 1.00 94.75 119 GLY A C 1
ATOM 896 O O . GLY A 1 119 ? 22.257 -2.036 -37.845 1.00 94.75 119 GLY A O 1
ATOM 897 N N . LYS A 1 120 ? 24.387 -1.310 -37.946 1.00 95.25 120 LYS A N 1
ATOM 898 C CA . LYS A 1 120 ? 24.143 -0.332 -39.020 1.00 95.25 120 LYS A CA 1
ATOM 899 C C . LYS A 1 120 ? 23.811 -1.007 -40.345 1.00 95.25 120 LYS A C 1
ATOM 901 O O . LYS A 1 120 ? 22.978 -0.469 -41.068 1.00 95.25 120 LYS A O 1
ATOM 906 N N . ASP A 1 121 ? 24.424 -2.144 -40.653 1.00 95.69 121 ASP A N 1
ATOM 907 C CA . ASP A 1 121 ? 24.138 -2.895 -41.875 1.00 95.69 121 ASP A CA 1
ATOM 908 C C . ASP A 1 121 ? 22.743 -3.534 -41.821 1.00 95.69 121 ASP A C 1
ATOM 910 O O . ASP A 1 121 ? 22.016 -3.521 -42.814 1.00 95.69 121 ASP A O 1
ATOM 914 N N . ALA A 1 122 ? 22.329 -4.035 -40.652 1.00 94.50 122 ALA A N 1
ATOM 915 C CA . ALA A 1 122 ? 21.041 -4.705 -40.476 1.00 94.50 122 ALA A CA 1
ATOM 916 C C . ALA A 1 122 ? 19.834 -3.747 -40.403 1.00 94.50 122 ALA A C 1
ATOM 918 O O . ALA A 1 122 ? 18.773 -4.072 -40.933 1.00 94.50 122 ALA A O 1
ATOM 919 N N . PHE A 1 123 ? 19.972 -2.588 -39.748 1.00 95.12 123 PHE A N 1
ATOM 920 C CA . PHE A 1 123 ? 18.857 -1.654 -39.494 1.00 95.12 123 PHE A CA 1
ATOM 921 C C . PHE A 1 123 ? 19.032 -0.287 -40.168 1.00 95.12 123 PHE A C 1
ATOM 923 O O . PHE A 1 123 ? 18.124 0.534 -40.168 1.00 95.12 123 PHE A O 1
ATOM 930 N N . GLY A 1 124 ? 20.202 0.005 -40.730 1.00 95.69 124 GLY A N 1
ATOM 931 C CA . GLY A 1 124 ? 20.556 1.354 -41.152 1.00 95.69 124 GLY A CA 1
ATOM 932 C C . GLY A 1 124 ? 21.056 2.217 -39.990 1.00 95.69 124 GLY A C 1
ATOM 933 O O . GLY A 1 124 ? 20.674 2.078 -38.825 1.00 95.69 124 GLY A O 1
ATOM 934 N N . SER A 1 125 ? 21.938 3.169 -40.306 1.00 93.81 125 SER A N 1
ATOM 935 C CA . SER A 1 125 ? 22.668 3.918 -39.276 1.00 93.81 125 SER A CA 1
ATOM 936 C C . SER A 1 125 ? 21.803 4.808 -38.381 1.00 93.81 125 SER A C 1
ATOM 938 O O . SER A 1 125 ? 22.225 5.103 -37.261 1.00 93.81 125 SER A O 1
ATOM 940 N N . GLN A 1 126 ? 20.668 5.302 -38.870 1.00 95.81 126 GLN A N 1
ATOM 941 C CA . GLN A 1 126 ? 19.789 6.173 -38.093 1.00 95.81 126 GLN A CA 1
ATOM 942 C C . GLN A 1 126 ? 18.905 5.354 -37.147 1.00 95.81 126 GLN A C 1
ATOM 944 O O . GLN A 1 126 ? 18.866 5.641 -35.952 1.00 95.81 126 GLN A O 1
ATOM 949 N N . GLU A 1 127 ? 18.247 4.319 -37.667 1.00 94.88 127 GLU A N 1
ATOM 950 C CA . GLU A 1 127 ? 17.312 3.485 -36.912 1.00 94.88 127 GLU A CA 1
ATOM 951 C C . GLU A 1 127 ? 18.024 2.661 -35.836 1.00 94.88 127 GLU A C 1
ATOM 953 O O . GLU A 1 127 ? 17.594 2.672 -34.683 1.00 94.88 127 GLU A O 1
ATOM 958 N N . TRP A 1 128 ? 19.176 2.055 -36.152 1.00 97.38 128 TRP A N 1
ATOM 959 C CA . TRP A 1 128 ? 19.964 1.322 -35.155 1.00 97.38 128 TRP A CA 1
ATOM 960 C C . TRP A 1 128 ? 20.360 2.208 -33.966 1.00 97.38 128 TRP A C 1
ATOM 962 O O . TRP A 1 128 ? 20.188 1.831 -32.807 1.00 97.38 128 TRP A O 1
ATOM 972 N N . ARG A 1 129 ? 20.841 3.432 -34.237 1.00 96.44 129 ARG A N 1
ATOM 973 C CA . ARG A 1 129 ? 21.198 4.384 -33.173 1.00 96.44 129 ARG A CA 1
ATOM 974 C C . ARG A 1 129 ? 19.986 4.800 -32.345 1.00 96.44 129 ARG A C 1
ATOM 976 O O . ARG A 1 129 ? 20.136 4.955 -31.137 1.00 96.44 129 ARG A O 1
ATOM 983 N N . ALA A 1 130 ? 18.822 4.976 -32.970 1.00 97.19 130 ALA A N 1
ATOM 984 C CA . ALA A 1 130 ? 17.589 5.320 -32.269 1.00 97.19 130 ALA A CA 1
ATOM 985 C C . ALA A 1 130 ? 17.134 4.186 -31.337 1.00 97.19 130 ALA A C 1
ATOM 987 O O . ALA A 1 130 ? 16.821 4.448 -30.179 1.00 97.19 130 ALA A O 1
ATOM 988 N N . LEU A 1 131 ? 17.178 2.929 -31.793 1.00 96.81 131 LEU A N 1
ATOM 989 C CA . LEU A 1 131 ? 16.862 1.758 -30.965 1.00 96.81 131 LEU A CA 1
ATOM 990 C C . LEU A 1 131 ? 17.822 1.628 -29.776 1.00 96.81 131 LEU A C 1
ATOM 992 O O . LEU A 1 131 ? 17.383 1.449 -28.640 1.00 96.81 131 LEU A O 1
ATOM 996 N N . CYS A 1 132 ? 19.125 1.793 -30.019 1.00 97.31 132 CYS A N 1
ATOM 997 C CA . CYS A 1 132 ? 20.126 1.804 -28.956 1.00 97.31 132 CYS A CA 1
ATOM 998 C C . CYS A 1 132 ? 19.888 2.942 -27.958 1.00 97.31 132 CYS A C 1
ATOM 1000 O O . CYS A 1 132 ? 19.958 2.709 -26.757 1.00 97.31 132 CYS A O 1
ATOM 1002 N N . ALA A 1 133 ? 19.596 4.160 -28.424 1.00 97.06 133 ALA A N 1
ATOM 1003 C CA . ALA A 1 133 ? 19.296 5.288 -27.543 1.00 97.06 133 ALA A CA 1
ATOM 1004 C C . ALA A 1 133 ? 18.053 5.010 -26.686 1.00 97.06 133 ALA A C 1
ATOM 1006 O O . ALA A 1 133 ? 18.138 5.095 -25.467 1.00 97.06 133 ALA A O 1
ATOM 1007 N N . LYS A 1 134 ? 16.960 4.544 -27.298 1.00 95.94 134 LYS A N 1
ATOM 1008 C CA . LYS A 1 134 ? 15.702 4.207 -26.617 1.00 95.94 134 LYS A CA 1
ATOM 1009 C C . LYS A 1 134 ? 15.893 3.229 -25.452 1.00 95.94 134 LYS A C 1
ATOM 1011 O O . LYS A 1 134 ? 15.328 3.423 -24.378 1.00 95.94 134 LYS A O 1
ATOM 1016 N N . VAL A 1 135 ? 16.710 2.187 -25.641 1.00 96.81 135 VAL A N 1
ATOM 1017 C CA . VAL A 1 135 ? 17.042 1.233 -24.567 1.00 96.81 135 VAL A CA 1
ATOM 1018 C C . VAL A 1 135 ? 17.965 1.869 -23.529 1.00 96.81 135 VAL A C 1
ATOM 1020 O O . VAL A 1 135 ? 17.704 1.774 -22.333 1.00 96.81 135 VAL A O 1
ATOM 1023 N N . ARG A 1 136 ? 19.039 2.535 -23.970 1.00 96.00 136 ARG A N 1
ATOM 1024 C CA . ARG A 1 136 ? 20.063 3.107 -23.079 1.00 96.00 136 ARG A CA 1
ATOM 1025 C C . ARG A 1 136 ? 19.538 4.250 -22.209 1.00 96.00 136 ARG A C 1
ATOM 1027 O O . ARG A 1 136 ? 20.059 4.467 -21.115 1.00 96.00 136 ARG A O 1
ATOM 1034 N N . ASP A 1 137 ? 18.534 4.961 -22.705 1.00 94.25 137 ASP A N 1
ATOM 1035 C CA . ASP A 1 137 ? 17.871 6.079 -22.033 1.00 94.25 137 ASP A CA 1
ATOM 1036 C C . ASP A 1 137 ? 16.646 5.602 -21.225 1.00 94.25 137 ASP A C 1
ATOM 1038 O O . ASP A 1 137 ? 16.098 6.355 -20.427 1.00 94.25 137 ASP A O 1
ATOM 1042 N N . GLY A 1 138 ? 16.268 4.325 -21.368 1.00 92.12 138 GLY A N 1
ATOM 1043 C CA . GLY A 1 138 ? 15.247 3.642 -20.573 1.00 92.12 138 GLY A CA 1
ATOM 1044 C C . GLY A 1 138 ? 13.794 3.939 -20.947 1.00 92.12 138 GLY A C 1
ATOM 1045 O O . GLY A 1 138 ? 12.885 3.508 -20.239 1.00 92.12 138 GLY A O 1
ATOM 1046 N N . GLU A 1 139 ? 13.558 4.587 -22.089 1.00 94.00 139 GLU A N 1
ATOM 1047 C CA . GLU A 1 139 ? 12.220 4.891 -22.631 1.00 94.00 139 GLU A CA 1
ATOM 1048 C C . GLU A 1 139 ? 11.354 3.635 -22.826 1.00 94.00 139 GLU A C 1
ATOM 1050 O O . GLU A 1 139 ? 10.123 3.694 -22.796 1.00 94.00 139 GLU A O 1
ATOM 1055 N N . ILE A 1 140 ? 12.002 2.478 -22.992 1.00 95.38 140 ILE A N 1
ATOM 1056 C CA . ILE A 1 140 ? 11.345 1.179 -23.136 1.00 95.38 140 ILE A CA 1
ATOM 1057 C C . ILE A 1 140 ? 10.431 0.833 -21.954 1.00 95.38 140 ILE A C 1
ATOM 1059 O O . ILE A 1 140 ? 9.418 0.161 -22.134 1.00 95.38 140 ILE A O 1
ATOM 1063 N N . TRP A 1 141 ? 10.756 1.307 -20.749 1.00 92.94 141 TRP A N 1
ATOM 1064 C CA . TRP A 1 141 ? 9.947 1.037 -19.566 1.00 92.94 141 TRP A CA 1
ATOM 1065 C C . TRP A 1 141 ? 8.577 1.711 -19.663 1.00 92.94 141 TRP A C 1
ATOM 1067 O O . TRP A 1 141 ? 7.544 1.070 -19.474 1.00 92.94 141 TRP A O 1
ATOM 1077 N N . GLU A 1 142 ? 8.559 2.996 -20.020 1.00 89.88 142 GLU A N 1
ATOM 1078 C CA . GLU A 1 142 ? 7.320 3.759 -20.179 1.00 89.88 142 GLU A CA 1
ATOM 1079 C C . GLU A 1 142 ? 6.463 3.227 -21.325 1.00 89.88 142 GLU A C 1
ATOM 1081 O O . GLU A 1 142 ? 5.241 3.188 -21.204 1.00 89.88 142 GLU A O 1
ATOM 1086 N N . GLU A 1 143 ? 7.085 2.772 -22.414 1.00 93.44 143 GLU A N 1
ATOM 1087 C CA . GLU A 1 143 ? 6.380 2.126 -23.523 1.00 93.44 143 GLU A CA 1
ATOM 1088 C C . GLU A 1 143 ? 5.656 0.854 -23.072 1.00 93.44 143 GLU A C 1
ATOM 1090 O O . GLU A 1 143 ? 4.464 0.705 -23.338 1.00 93.44 143 GLU A O 1
ATOM 1095 N N . VAL A 1 144 ? 6.333 -0.032 -22.331 1.00 94.25 144 VAL A N 1
ATOM 1096 C CA . VAL A 1 144 ? 5.706 -1.254 -21.804 1.00 94.25 144 VAL A CA 1
ATOM 1097 C C . VAL A 1 144 ? 4.533 -0.909 -20.890 1.00 94.25 144 VAL A C 1
ATOM 1099 O O . VAL A 1 144 ? 3.446 -1.464 -21.055 1.00 94.25 144 VAL A O 1
ATOM 1102 N N . VAL A 1 145 ? 4.727 0.017 -19.948 1.00 89.62 145 VAL A N 1
ATOM 1103 C CA . VAL A 1 145 ? 3.691 0.427 -18.989 1.00 89.62 145 VAL A CA 1
ATOM 1104 C C . VAL A 1 145 ? 2.489 1.039 -19.713 1.00 89.62 145 VAL A C 1
ATOM 1106 O O . VAL A 1 145 ? 1.349 0.622 -19.491 1.00 89.62 145 VAL A O 1
ATOM 1109 N N . ARG A 1 146 ? 2.724 1.995 -20.616 1.00 89.69 146 ARG A N 1
ATOM 1110 C CA . ARG A 1 146 ? 1.673 2.703 -21.358 1.00 89.69 146 ARG A CA 1
ATOM 1111 C C . ARG A 1 146 ? 0.910 1.769 -22.289 1.00 89.69 146 ARG A C 1
ATOM 1113 O O . ARG A 1 146 ? -0.316 1.696 -22.209 1.00 89.69 146 ARG A O 1
ATOM 1120 N N . ASP A 1 147 ? 1.629 1.053 -23.145 1.00 89.19 147 ASP A N 1
ATOM 1121 C CA . ASP A 1 147 ? 1.028 0.344 -24.273 1.00 89.19 147 ASP A CA 1
ATOM 1122 C C . ASP A 1 147 ? 0.611 -1.086 -23.889 1.00 89.19 147 ASP A C 1
ATOM 1124 O O . ASP A 1 147 ? -0.304 -1.654 -24.484 1.00 89.19 147 ASP A O 1
ATOM 1128 N N . GLY A 1 148 ? 1.224 -1.667 -22.853 1.00 87.94 148 GLY A N 1
ATOM 1129 C CA . GLY A 1 148 ? 0.928 -3.015 -22.363 1.00 87.94 148 GLY A CA 1
ATOM 1130 C C . GLY A 1 148 ? 0.010 -3.083 -21.143 1.00 87.94 148 GLY A C 1
ATOM 1131 O O . GLY A 1 148 ? -0.714 -4.072 -20.997 1.00 87.94 148 GLY A O 1
ATOM 1132 N N . TYR A 1 149 ? 0.041 -2.058 -20.285 1.00 87.06 149 TYR A N 1
ATOM 1133 C CA . TYR A 1 149 ? -0.555 -2.078 -18.939 1.00 87.06 149 TYR A CA 1
ATOM 1134 C C . TYR A 1 149 ? -1.321 -0.791 -18.603 1.00 87.06 149 TYR A C 1
ATOM 1136 O O . TYR A 1 149 ? -1.439 -0.400 -17.446 1.00 87.06 149 TYR A O 1
ATOM 1144 N N . HIS A 1 150 ? -1.872 -0.123 -19.622 1.00 82.44 150 HIS A N 1
ATOM 1145 C CA . HIS A 1 150 ? -2.760 1.037 -19.468 1.00 82.44 150 HIS A CA 1
ATOM 1146 C C . HIS A 1 150 ? -2.148 2.224 -18.703 1.00 82.44 150 HIS A C 1
ATOM 1148 O O . HIS A 1 150 ? -2.875 3.021 -18.113 1.00 82.44 150 HIS A O 1
ATOM 1154 N N . GLY A 1 151 ? -0.820 2.352 -18.704 1.00 80.19 151 GLY A N 1
ATOM 1155 C CA . GLY A 1 151 ? -0.123 3.408 -17.970 1.00 80.19 151 GLY A CA 1
ATOM 1156 C C . GLY A 1 151 ? 0.043 3.126 -16.473 1.00 80.19 151 GLY A C 1
ATOM 1157 O O . GLY A 1 151 ? 0.514 4.002 -15.751 1.00 80.19 151 GLY A O 1
ATOM 1158 N N . VAL A 1 152 ? -0.333 1.935 -15.996 1.00 78.00 152 VAL A N 1
ATOM 1159 C CA . VAL A 1 152 ? -0.287 1.569 -14.576 1.00 78.00 152 VAL A CA 1
ATOM 1160 C C . VAL A 1 152 ? 0.925 0.679 -14.310 1.00 78.00 152 VAL A C 1
ATOM 1162 O O . VAL A 1 152 ? 0.922 -0.515 -14.587 1.00 78.00 152 VAL A O 1
ATOM 1165 N N . GLU A 1 153 ? 1.980 1.269 -13.752 1.00 79.19 153 GLU A N 1
ATOM 1166 C CA . GLU A 1 153 ? 3.263 0.588 -13.527 1.00 79.19 153 GLU A CA 1
ATOM 1167 C C . GLU A 1 153 ? 3.161 -0.620 -12.582 1.00 79.19 153 GLU A C 1
ATOM 1169 O O . GLU A 1 153 ? 3.794 -1.641 -12.826 1.00 79.19 153 GLU A O 1
ATOM 1174 N N . GLY A 1 154 ? 2.308 -0.556 -11.555 1.00 73.50 154 GLY A N 1
ATOM 1175 C CA . GLY A 1 154 ? 2.087 -1.674 -10.629 1.00 73.50 154 GLY A CA 1
ATOM 1176 C C . GLY A 1 154 ? 1.324 -2.865 -11.221 1.00 73.50 154 GLY A C 1
ATOM 1177 O O . GLY A 1 154 ? 1.328 -3.934 -10.620 1.00 73.50 154 GLY A O 1
ATOM 1178 N N . ASP A 1 155 ? 0.694 -2.706 -12.390 1.00 82.06 155 ASP A N 1
ATOM 1179 C CA . ASP A 1 155 ? -0.020 -3.793 -13.074 1.00 82.06 155 ASP A CA 1
ATOM 1180 C C . ASP A 1 155 ? 0.906 -4.613 -13.994 1.00 82.06 155 ASP A C 1
ATOM 1182 O O . ASP A 1 155 ? 0.478 -5.630 -14.554 1.00 82.06 155 ASP A O 1
ATOM 1186 N N . VAL A 1 156 ? 2.165 -4.184 -14.172 1.00 86.06 156 VAL A N 1
ATOM 1187 C CA . VAL A 1 156 ? 3.141 -4.878 -15.021 1.00 86.06 156 VAL A CA 1
ATOM 1188 C C . VAL A 1 156 ? 3.447 -6.255 -14.438 1.00 86.06 156 VAL A C 1
ATOM 1190 O O . VAL A 1 156 ? 3.802 -6.396 -13.274 1.00 86.06 156 VAL A O 1
ATOM 1193 N N . ASP A 1 157 ? 3.326 -7.299 -15.259 1.00 86.44 157 ASP A N 1
ATOM 1194 C CA . ASP A 1 157 ? 3.615 -8.664 -14.825 1.00 86.44 157 ASP A CA 1
ATOM 1195 C C . ASP A 1 157 ? 5.090 -8.798 -14.379 1.00 86.44 157 ASP A C 1
ATOM 1197 O O . ASP A 1 157 ? 5.998 -8.357 -15.087 1.00 86.44 157 ASP A O 1
ATOM 1201 N N . CYS A 1 158 ? 5.343 -9.451 -13.236 1.00 80.75 158 CYS A N 1
ATOM 1202 C CA . CYS A 1 158 ? 6.677 -9.536 -12.620 1.00 80.75 158 CYS A CA 1
ATOM 1203 C C . CYS A 1 158 ? 7.768 -10.075 -13.562 1.00 80.75 158 CYS A C 1
ATOM 1205 O O . CYS A 1 158 ? 8.868 -9.530 -13.597 1.00 80.75 158 CYS A O 1
ATOM 1207 N N . ASP A 1 159 ? 7.456 -11.080 -14.387 1.00 85.94 159 ASP A N 1
ATOM 1208 C CA . ASP A 1 159 ? 8.374 -11.606 -15.404 1.00 85.94 159 ASP A CA 1
ATOM 1209 C C . ASP A 1 159 ? 8.798 -10.520 -16.407 1.00 85.94 159 ASP A C 1
ATOM 1211 O O . ASP A 1 159 ? 9.947 -10.477 -16.850 1.00 85.94 159 ASP A O 1
ATOM 1215 N N . VAL A 1 160 ? 7.885 -9.618 -16.772 1.00 93.50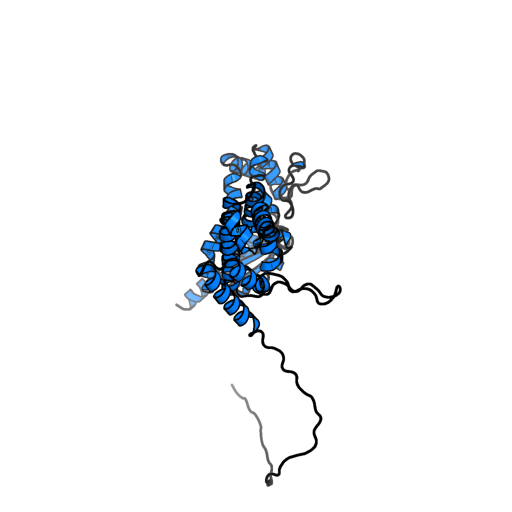 160 VAL A N 1
ATOM 1216 C CA . VAL A 1 160 ? 8.169 -8.502 -17.684 1.00 93.50 160 VAL A CA 1
ATOM 1217 C C . VAL A 1 160 ? 9.025 -7.447 -16.985 1.00 93.50 160 VAL A C 1
ATOM 1219 O O . VAL A 1 160 ? 9.977 -6.963 -17.595 1.00 93.50 160 VAL A O 1
ATOM 1222 N N . VAL A 1 161 ? 8.76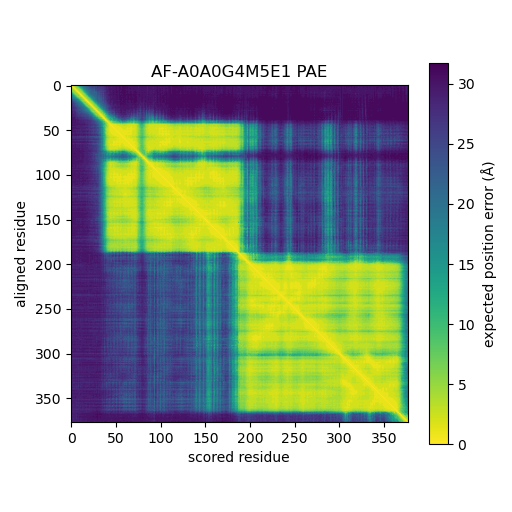4 -7.159 -15.706 1.00 89.69 161 VAL A N 1
ATOM 1223 C CA . VAL A 1 161 ? 9.604 -6.261 -14.892 1.00 89.69 161 VAL A CA 1
ATOM 1224 C C . VAL A 1 161 ? 11.026 -6.793 -14.749 1.00 89.69 161 VAL A C 1
ATOM 1226 O O . VAL A 1 161 ? 11.972 -6.038 -14.944 1.00 89.69 161 VAL A O 1
ATOM 1229 N N . ILE A 1 162 ? 11.203 -8.091 -14.487 1.00 82.12 162 ILE A N 1
ATOM 1230 C CA . ILE A 1 162 ? 12.533 -8.716 -14.402 1.00 82.12 162 ILE A CA 1
ATOM 1231 C C . ILE A 1 162 ? 13.291 -8.548 -15.725 1.00 82.12 162 ILE A C 1
ATOM 1233 O O . ILE A 1 162 ? 14.464 -8.173 -15.721 1.00 82.12 162 ILE A O 1
ATOM 1237 N N . ASN A 1 163 ? 12.629 -8.779 -16.864 1.00 92.12 163 ASN A N 1
ATOM 1238 C CA . ASN A 1 163 ? 13.245 -8.599 -18.182 1.00 92.12 163 ASN A CA 1
ATOM 1239 C C . ASN A 1 163 ? 13.590 -7.128 -18.471 1.00 92.12 163 ASN A C 1
ATOM 1241 O O . ASN A 1 163 ? 14.675 -6.853 -18.979 1.00 92.12 163 ASN A O 1
ATOM 1245 N N . LEU A 1 164 ? 12.706 -6.186 -18.122 1.00 94.62 164 LEU A N 1
ATOM 1246 C CA . LEU A 1 164 ? 12.955 -4.745 -18.236 1.00 94.62 164 LEU A CA 1
ATOM 1247 C C . LEU A 1 164 ? 14.160 -4.321 -17.393 1.00 94.62 164 LEU A C 1
ATOM 1249 O O . LEU A 1 164 ? 15.096 -3.711 -17.907 1.00 94.62 164 LEU A O 1
ATOM 1253 N N . ALA A 1 165 ? 14.160 -4.696 -16.117 1.00 87.25 165 ALA A N 1
ATOM 1254 C CA . ALA A 1 165 ? 15.221 -4.367 -15.182 1.00 87.25 165 ALA A CA 1
ATOM 1255 C C . ALA A 1 165 ? 16.566 -4.954 -15.613 1.00 87.25 165 ALA A C 1
ATOM 1257 O O . ALA A 1 165 ? 17.582 -4.271 -15.522 1.00 87.25 165 ALA A O 1
ATOM 1258 N N . THR A 1 166 ? 16.570 -6.188 -16.129 1.00 91.81 166 T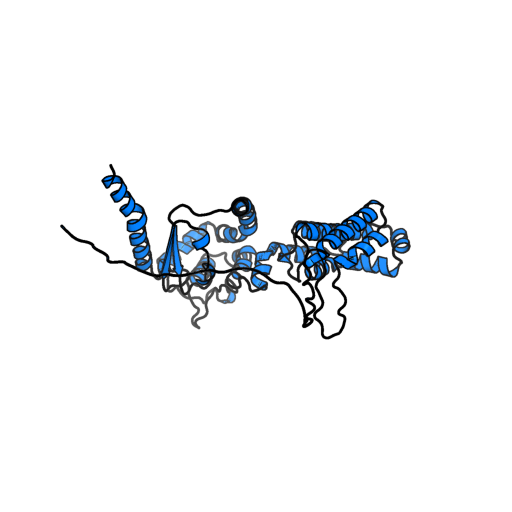HR A N 1
ATOM 1259 C CA . THR A 1 166 ? 17.776 -6.854 -16.644 1.00 91.81 166 THR A CA 1
ATOM 1260 C C . THR A 1 166 ? 18.307 -6.158 -17.897 1.00 91.81 166 THR A C 1
ATOM 1262 O O . THR A 1 166 ? 19.505 -5.896 -17.988 1.00 91.81 166 THR A O 1
ATOM 1265 N N . LEU A 1 167 ? 17.424 -5.802 -18.838 1.00 96.06 167 LEU A N 1
ATOM 1266 C CA . LEU A 1 167 ? 17.788 -5.067 -20.053 1.00 96.06 167 LEU A CA 1
ATOM 1267 C C . LEU A 1 167 ? 18.420 -3.708 -19.713 1.00 96.06 167 LEU A C 1
ATOM 1269 O O . LEU A 1 167 ? 19.474 -3.358 -20.245 1.00 96.06 167 LEU A O 1
ATOM 1273 N N . LEU A 1 168 ? 17.802 -2.948 -18.804 1.00 93.69 168 LEU A N 1
ATOM 1274 C CA . LEU A 1 168 ? 18.326 -1.650 -18.371 1.00 93.69 168 LEU A CA 1
ATOM 1275 C C . LEU A 1 168 ? 19.593 -1.790 -17.526 1.00 93.69 168 LEU A C 1
ATOM 1277 O O . LEU A 1 168 ? 20.503 -0.974 -17.650 1.00 93.69 168 LEU A O 1
ATOM 1281 N N . LEU A 1 169 ? 19.704 -2.834 -16.708 1.00 91.81 169 LEU A N 1
ATOM 1282 C CA . LEU A 1 169 ? 20.919 -3.109 -15.946 1.00 91.81 169 LEU A CA 1
ATOM 1283 C C . LEU A 1 169 ? 22.117 -3.347 -16.872 1.00 91.81 169 LEU A C 1
ATOM 1285 O O . LEU A 1 169 ? 23.208 -2.855 -16.596 1.00 91.81 169 LEU A O 1
ATOM 1289 N N . ALA A 1 170 ? 21.901 -4.066 -17.975 1.00 92.44 170 ALA A N 1
ATOM 1290 C CA . ALA A 1 170 ? 22.945 -4.373 -18.945 1.00 92.44 170 ALA A CA 1
ATOM 1291 C C . ALA A 1 170 ? 23.353 -3.157 -19.793 1.00 92.44 170 ALA A C 1
ATOM 1293 O O . ALA A 1 170 ? 24.538 -2.982 -20.074 1.00 92.44 170 ALA A O 1
ATOM 1294 N N . HIS A 1 171 ? 22.390 -2.317 -20.196 1.00 94.94 171 HIS A N 1
ATOM 1295 C CA . HIS A 1 171 ? 22.623 -1.343 -21.270 1.00 94.94 171 HIS A CA 1
ATOM 1296 C C . HIS A 1 171 ? 22.396 0.122 -20.898 1.00 94.94 171 HIS A C 1
ATOM 1298 O O . HIS A 1 171 ? 22.905 0.989 -21.606 1.00 94.94 171 HIS A O 1
ATOM 1304 N N . ALA A 1 172 ? 21.647 0.448 -19.841 1.00 91.81 172 ALA A N 1
ATOM 1305 C CA . ALA A 1 172 ? 21.313 1.840 -19.536 1.00 91.81 172 ALA A CA 1
ATOM 1306 C C . ALA A 1 172 ? 22.557 2.686 -19.227 1.00 91.81 172 ALA A C 1
ATOM 1308 O O . ALA A 1 172 ? 23.494 2.230 -18.568 1.00 91.81 172 ALA A O 1
ATOM 1309 N N . ARG A 1 173 ? 22.559 3.956 -19.663 1.00 91.12 173 ARG A N 1
ATOM 1310 C CA . ARG A 1 173 ? 23.690 4.876 -19.409 1.00 91.12 173 ARG A CA 1
ATOM 1311 C C . ARG A 1 173 ? 23.890 5.136 -17.919 1.00 91.12 173 ARG A C 1
ATOM 1313 O O . ARG A 1 173 ? 25.010 5.380 -17.479 1.00 91.12 173 ARG A O 1
ATOM 1320 N N . THR A 1 174 ? 22.796 5.125 -17.161 1.00 88.44 174 THR A N 1
ATOM 1321 C CA . THR A 1 174 ? 22.781 5.261 -15.706 1.00 88.44 174 THR A CA 1
ATOM 1322 C C . THR A 1 174 ? 21.756 4.293 -15.123 1.00 88.44 174 THR A C 1
ATOM 1324 O O . THR A 1 174 ? 20.762 3.963 -15.766 1.00 88.44 174 THR A O 1
ATOM 1327 N N . GLN A 1 175 ? 21.979 3.858 -13.883 1.00 88.25 175 GLN A N 1
ATOM 1328 C CA . GLN A 1 175 ? 21.032 2.991 -13.174 1.00 88.25 175 GLN A CA 1
ATOM 1329 C C . GLN A 1 175 ? 19.989 3.771 -12.363 1.00 88.25 175 GLN A C 1
ATOM 1331 O O . GLN A 1 175 ? 19.132 3.156 -11.742 1.00 88.25 175 GLN A O 1
ATOM 1336 N N . MET A 1 176 ? 20.010 5.111 -12.394 1.00 78.00 176 MET A N 1
ATOM 1337 C CA . MET A 1 176 ? 19.067 5.933 -11.625 1.00 78.00 176 MET A CA 1
ATOM 1338 C C . MET A 1 176 ? 17.616 5.679 -12.033 1.00 78.00 176 MET A C 1
ATOM 1340 O O . MET A 1 176 ? 16.771 5.479 -11.170 1.00 78.00 176 MET A O 1
ATOM 1344 N N . LEU A 1 177 ? 17.334 5.645 -13.339 1.00 79.38 177 LEU A N 1
ATOM 1345 C CA . LEU A 1 177 ? 15.983 5.385 -13.832 1.00 79.38 177 LEU A CA 1
ATOM 1346 C C . LEU A 1 177 ? 15.542 3.954 -13.504 1.00 79.38 177 LEU A C 1
ATOM 1348 O O . LEU A 1 177 ? 14.436 3.756 -13.023 1.00 79.38 177 LEU A O 1
ATOM 1352 N N . ASN A 1 178 ? 16.415 2.964 -13.712 1.00 85.00 178 ASN A N 1
ATOM 1353 C CA . ASN A 1 178 ? 16.111 1.562 -13.413 1.00 85.00 178 ASN A CA 1
ATOM 1354 C C . ASN A 1 178 ? 15.800 1.358 -11.919 1.00 85.00 178 ASN A C 1
ATOM 1356 O O . ASN A 1 178 ? 14.812 0.719 -11.570 1.00 85.00 178 ASN A O 1
ATOM 1360 N N . GLN A 1 179 ? 16.598 1.975 -11.040 1.00 74.19 179 GLN A N 1
ATOM 1361 C CA . GLN A 1 179 ? 16.362 1.991 -9.599 1.00 74.19 179 GLN A CA 1
ATOM 1362 C C . GLN A 1 179 ? 15.021 2.651 -9.258 1.00 74.19 179 GLN A C 1
ATOM 1364 O O . GLN A 1 179 ? 14.203 2.021 -8.599 1.00 74.19 179 GLN A O 1
ATOM 1369 N N . GLN A 1 180 ? 14.770 3.875 -9.737 1.00 80.06 180 GLN A N 1
ATOM 1370 C CA . GLN A 1 180 ? 13.520 4.601 -9.473 1.00 80.06 180 GLN A CA 1
ATOM 1371 C C . GLN A 1 180 ? 12.292 3.796 -9.904 1.00 80.06 180 GLN A C 1
ATOM 1373 O O . GLN A 1 180 ? 11.316 3.706 -9.170 1.00 80.06 180 GLN A O 1
ATOM 1378 N N . ARG A 1 181 ? 12.352 3.175 -11.082 1.00 83.06 181 ARG A N 1
ATOM 1379 C CA . ARG A 1 181 ? 11.255 2.386 -11.646 1.00 83.06 181 ARG A CA 1
ATOM 1380 C C . ARG A 1 181 ? 11.006 1.090 -10.879 1.00 83.06 181 ARG A C 1
ATOM 1382 O O . ARG A 1 181 ? 9.855 0.730 -10.649 1.00 83.06 181 ARG A O 1
ATOM 1389 N N . LEU A 1 182 ? 12.066 0.414 -10.435 1.00 77.50 182 LEU A N 1
ATOM 1390 C CA . LEU A 1 182 ? 11.955 -0.746 -9.550 1.00 77.50 182 LEU A CA 1
ATOM 1391 C C . LEU A 1 182 ? 11.403 -0.361 -8.179 1.00 77.50 182 LEU A C 1
ATOM 1393 O O . LEU A 1 182 ? 10.535 -1.060 -7.675 1.00 77.50 182 LEU A O 1
ATOM 1397 N N . GLU A 1 183 ? 11.853 0.751 -7.599 1.00 75.06 183 GLU A N 1
ATOM 1398 C CA . GLU A 1 183 ? 11.312 1.278 -6.344 1.00 75.06 183 GLU A CA 1
ATOM 1399 C C . GLU A 1 183 ? 9.816 1.602 -6.486 1.00 75.06 183 GLU A C 1
ATOM 1401 O O . GLU A 1 183 ? 9.025 1.136 -5.669 1.00 75.06 183 GLU A O 1
ATOM 1406 N N . SER A 1 184 ? 9.401 2.290 -7.558 1.00 70.44 184 SER A N 1
ATOM 1407 C CA . SER A 1 184 ? 7.988 2.588 -7.852 1.00 70.44 184 SER A CA 1
ATOM 1408 C C . SER A 1 184 ? 7.143 1.335 -8.114 1.00 70.44 184 SER A C 1
ATOM 1410 O O . SER A 1 184 ? 6.005 1.246 -7.647 1.00 70.44 184 SER A O 1
ATOM 1412 N N . TYR A 1 185 ? 7.685 0.339 -8.820 1.00 73.56 185 TYR A N 1
ATOM 1413 C CA . TYR A 1 185 ? 7.011 -0.943 -9.045 1.00 73.56 185 TYR A CA 1
ATOM 1414 C C . TYR A 1 185 ? 6.859 -1.742 -7.744 1.00 73.56 185 TYR A C 1
ATOM 1416 O O . TYR A 1 185 ? 5.758 -2.176 -7.406 1.00 73.56 185 TYR A O 1
ATOM 1424 N N . LEU A 1 186 ? 7.941 -1.903 -6.979 1.00 66.00 186 LEU A N 1
ATOM 1425 C CA . LEU A 1 186 ? 7.930 -2.592 -5.683 1.00 66.00 186 LEU A CA 1
ATOM 1426 C C . LEU A 1 186 ? 7.038 -1.865 -4.671 1.00 66.00 186 LEU A C 1
ATOM 1428 O O . LEU A 1 186 ? 6.459 -2.488 -3.781 1.00 66.00 186 LEU A O 1
ATOM 1432 N N . ALA A 1 187 ? 6.849 -0.560 -4.851 1.00 63.72 187 ALA A N 1
ATOM 1433 C CA . ALA A 1 187 ? 5.932 0.225 -4.057 1.00 63.72 187 ALA A CA 1
ATOM 1434 C C . ALA A 1 187 ? 4.445 -0.044 -4.349 1.00 63.72 187 ALA A C 1
ATOM 1436 O O . ALA A 1 187 ? 3.669 0.532 -3.609 1.00 63.72 187 ALA A O 1
ATOM 1437 N N . ALA A 1 188 ? 4.018 -0.898 -5.308 1.00 64.12 188 ALA A N 1
ATOM 1438 C CA . ALA A 1 188 ? 2.650 -1.164 -5.849 1.00 64.12 188 ALA A CA 1
ATOM 1439 C C . ALA A 1 188 ? 1.386 -1.004 -4.952 1.00 64.12 188 ALA A C 1
ATOM 1441 O O . ALA A 1 188 ? 0.278 -0.835 -5.469 1.00 64.12 188 ALA A O 1
ATOM 1442 N N . LEU A 1 189 ? 1.497 -0.959 -3.623 1.00 59.44 189 LEU A N 1
ATOM 1443 C CA . LEU A 1 189 ? 0.563 -0.194 -2.780 1.00 59.44 189 LEU A CA 1
ATOM 1444 C C . LEU A 1 189 ? 0.320 1.228 -3.332 1.00 59.44 189 LEU A C 1
ATOM 1446 O O . LEU A 1 189 ? -0.810 1.699 -3.369 1.00 59.44 189 LEU A O 1
ATOM 1450 N N . GLU A 1 190 ? 1.369 1.871 -3.826 1.00 58.91 190 GLU A N 1
ATOM 1451 C CA . GLU A 1 190 ? 1.406 3.180 -4.452 1.00 58.91 190 GLU A CA 1
ATOM 1452 C C . GLU A 1 190 ? 0.568 3.196 -5.725 1.00 58.91 190 GLU A C 1
ATOM 1454 O O . GLU A 1 190 ? -0.208 4.120 -5.924 1.00 58.91 190 GLU A O 1
ATOM 1459 N N . SER A 1 191 ? 0.604 2.133 -6.527 1.00 56.34 191 SER A N 1
ATOM 1460 C CA . SER A 1 191 ? -0.258 1.989 -7.704 1.00 56.34 191 SER A CA 1
ATOM 1461 C C . SER A 1 191 ? -1.748 1.838 -7.335 1.00 56.34 191 SER A C 1
ATOM 1463 O O . SER A 1 191 ? -2.610 2.510 -7.910 1.00 56.34 191 SER A O 1
ATOM 1465 N N . LEU A 1 192 ? -2.079 1.033 -6.317 1.00 61.19 192 LEU A N 1
ATOM 1466 C CA . LEU A 1 192 ? -3.459 0.876 -5.819 1.00 61.19 192 LEU A CA 1
ATOM 1467 C C . LEU A 1 192 ? -4.011 2.154 -5.162 1.00 61.19 192 LEU A C 1
ATOM 1469 O O . LEU A 1 192 ? -5.200 2.462 -5.281 1.00 61.19 192 LEU A O 1
ATOM 1473 N N . VAL A 1 193 ? -3.148 2.910 -4.488 1.00 59.09 193 VAL A N 1
ATOM 1474 C CA . VAL A 1 193 ? -3.478 4.201 -3.878 1.00 59.09 193 VAL A CA 1
ATOM 1475 C C . VAL A 1 193 ? -3.621 5.287 -4.947 1.00 59.09 193 VAL A C 1
ATOM 1477 O O . VAL A 1 193 ? -4.625 5.997 -4.967 1.00 59.09 193 VAL A O 1
ATOM 1480 N N . ASN A 1 194 ? -2.658 5.404 -5.865 1.00 55.47 194 ASN A N 1
ATOM 1481 C CA . ASN A 1 194 ? -2.629 6.444 -6.897 1.00 55.47 194 ASN A CA 1
ATOM 1482 C C . ASN A 1 194 ? -3.700 6.227 -7.978 1.00 55.47 194 ASN A C 1
ATOM 1484 O O . ASN A 1 194 ? -4.159 7.195 -8.577 1.00 55.47 194 ASN A O 1
ATOM 1488 N N . SER A 1 195 ? -4.165 4.989 -8.187 1.00 56.53 195 SER A N 1
ATOM 1489 C CA . SER A 1 195 ? -5.344 4.696 -9.022 1.00 56.53 195 SER A CA 1
ATOM 1490 C C . SER A 1 195 ? -6.676 5.097 -8.371 1.00 56.53 195 SER A C 1
ATOM 1492 O O . SER A 1 195 ? -7.731 4.937 -8.985 1.00 56.53 195 SER A O 1
ATOM 1494 N N . GLY A 1 196 ? -6.658 5.592 -7.126 1.00 58.72 196 GLY A N 1
ATOM 1495 C CA . GLY A 1 196 ? -7.855 5.992 -6.386 1.00 58.72 196 GLY A CA 1
ATOM 1496 C C . GLY A 1 196 ? -8.722 4.820 -5.922 1.00 58.72 196 GLY A C 1
ATOM 1497 O O . GLY A 1 196 ? -9.829 5.040 -5.437 1.00 58.72 196 GLY A O 1
ATOM 1498 N N . ARG A 1 197 ? -8.240 3.576 -6.053 1.00 61.88 197 ARG A N 1
ATOM 1499 C CA . ARG A 1 197 ? -8.975 2.374 -5.633 1.00 61.88 197 ARG A CA 1
ATOM 1500 C C . ARG A 1 197 ? -8.996 2.201 -4.117 1.00 61.88 197 ARG A C 1
ATOM 1502 O O . ARG A 1 197 ? -10.015 1.772 -3.587 1.00 61.88 197 ARG A O 1
ATOM 1509 N N . LEU A 1 198 ? -7.897 2.528 -3.430 1.00 71.00 198 LEU A N 1
ATOM 1510 C CA . LEU A 1 198 ? -7.772 2.427 -1.966 1.00 71.00 198 LEU A CA 1
ATOM 1511 C C . LEU A 1 198 ? -7.110 3.684 -1.367 1.00 71.00 198 LEU A C 1
ATOM 1513 O O . LEU A 1 198 ? -6.031 3.598 -0.778 1.00 71.00 198 LEU A O 1
ATOM 1517 N N . PRO A 1 199 ? -7.722 4.876 -1.512 1.00 73.19 199 PRO A N 1
ATOM 1518 C CA . PRO A 1 199 ? -7.108 6.131 -1.077 1.00 73.19 199 PRO A CA 1
ATOM 1519 C C . PRO A 1 199 ? -6.883 6.190 0.443 1.00 73.19 199 PRO A C 1
ATOM 1521 O O . PRO A 1 199 ? -5.923 6.813 0.893 1.00 73.19 199 PRO A O 1
ATOM 1524 N N . THR A 1 200 ? -7.701 5.484 1.232 1.00 84.62 200 THR A N 1
ATOM 1525 C CA . THR A 1 200 ? -7.591 5.421 2.699 1.00 84.62 200 THR A CA 1
ATOM 1526 C C . THR A 1 200 ? -6.419 4.565 3.199 1.00 84.62 200 THR A C 1
ATOM 1528 O O . THR A 1 200 ? -6.152 4.535 4.396 1.00 84.62 200 THR A O 1
ATOM 1531 N N . PHE A 1 201 ? -5.677 3.888 2.314 1.00 88.31 201 PHE A N 1
ATOM 1532 C CA . PHE A 1 201 ? -4.472 3.124 2.671 1.00 88.31 201 PHE A CA 1
ATOM 1533 C C . PHE A 1 201 ? -3.166 3.829 2.297 1.00 88.31 201 PHE A C 1
ATOM 1535 O O . PHE A 1 201 ? -2.090 3.252 2.447 1.00 88.31 201 PHE A O 1
ATOM 1542 N N . ARG A 1 202 ? -3.217 5.092 1.854 1.00 86.94 202 ARG A N 1
ATOM 1543 C CA . ARG A 1 202 ? -2.021 5.833 1.429 1.00 86.94 202 ARG A CA 1
ATOM 1544 C C . ARG A 1 202 ? -0.960 5.959 2.520 1.00 86.94 202 ARG A C 1
ATOM 1546 O O . ARG A 1 202 ? 0.224 5.850 2.214 1.00 86.94 202 ARG A O 1
ATOM 1553 N N . TYR A 1 203 ? -1.365 6.138 3.776 1.00 92.00 203 TYR A N 1
ATOM 1554 C CA . TYR A 1 203 ? -0.454 6.218 4.922 1.00 92.00 203 TYR A CA 1
ATOM 1555 C C . TYR A 1 203 ? 0.513 5.029 5.018 1.00 92.00 203 TYR A C 1
ATOM 1557 O O . TYR A 1 203 ? 1.628 5.179 5.513 1.00 92.00 203 TYR A O 1
ATOM 1565 N N . GLN A 1 204 ? 0.119 3.856 4.511 1.00 92.19 204 GLN A N 1
ATOM 1566 C CA . GLN A 1 204 ? 0.953 2.659 4.545 1.00 92.19 204 GLN A CA 1
ATOM 1567 C C . GLN A 1 204 ? 2.246 2.841 3.731 1.00 92.19 204 GLN A C 1
ATOM 1569 O O . GLN A 1 204 ? 3.253 2.227 4.068 1.00 92.19 204 GLN A O 1
ATOM 1574 N N . LEU A 1 205 ? 2.263 3.735 2.730 1.00 86.25 205 LEU A N 1
ATOM 1575 C CA . LEU A 1 205 ? 3.475 4.088 1.978 1.00 86.25 205 LEU A CA 1
ATOM 1576 C C . LEU A 1 205 ? 4.533 4.737 2.872 1.00 86.25 205 LEU A C 1
ATOM 1578 O O . LEU A 1 205 ? 5.713 4.420 2.763 1.00 86.25 205 LEU A O 1
ATOM 1582 N N . GLN A 1 206 ? 4.108 5.602 3.794 1.00 92.31 206 GLN A N 1
ATOM 1583 C CA . GLN A 1 206 ? 5.013 6.185 4.781 1.00 92.31 206 GLN A CA 1
ATOM 1584 C C . GLN A 1 206 ? 5.513 5.123 5.769 1.00 92.31 206 GLN A C 1
ATOM 1586 O O . GLN A 1 206 ? 6.655 5.164 6.213 1.00 92.31 206 GLN A O 1
ATOM 1591 N N . PHE A 1 207 ? 4.668 4.151 6.116 1.00 93.31 207 PHE A N 1
ATOM 1592 C CA . PHE A 1 207 ? 5.022 3.128 7.098 1.00 93.31 207 PHE A CA 1
ATOM 1593 C C . PHE A 1 207 ? 6.037 2.117 6.553 1.00 93.31 207 PHE A C 1
ATOM 1595 O O . PHE A 1 207 ? 6.897 1.651 7.299 1.00 93.31 207 PHE A O 1
ATOM 1602 N N . ILE A 1 208 ? 5.987 1.798 5.257 1.00 87.56 208 ILE A N 1
ATOM 1603 C CA . ILE A 1 208 ? 6.958 0.880 4.648 1.00 87.56 208 ILE A CA 1
ATOM 1604 C C . ILE A 1 208 ? 8.307 1.541 4.352 1.00 87.56 208 ILE A C 1
ATOM 1606 O O . ILE A 1 208 ? 9.316 0.837 4.369 1.00 87.56 208 ILE A O 1
ATOM 1610 N N . SER A 1 209 ? 8.342 2.860 4.129 1.00 83.81 209 SER A N 1
ATOM 1611 C CA . SER A 1 209 ? 9.498 3.567 3.554 1.00 83.81 209 SER A CA 1
ATOM 1612 C C . SER A 1 209 ? 10.702 3.730 4.487 1.00 83.81 209 SER A C 1
ATOM 1614 O O . SER A 1 209 ? 11.790 4.050 4.016 1.00 83.81 209 SER A O 1
ATOM 1616 N N . GLY A 1 210 ? 10.527 3.540 5.798 1.00 87.12 210 GLY A N 1
ATOM 1617 C CA . GLY A 1 210 ? 11.557 3.864 6.793 1.00 87.12 210 GLY A CA 1
ATOM 1618 C C . GLY A 1 210 ? 11.451 5.287 7.356 1.00 87.12 210 GLY A C 1
ATOM 1619 O O . GLY A 1 210 ? 12.161 5.626 8.303 1.00 87.12 210 GLY A O 1
ATOM 1620 N N . ASP A 1 211 ? 10.566 6.123 6.800 1.00 90.94 211 ASP A N 1
ATOM 1621 C CA . ASP A 1 211 ? 10.400 7.531 7.188 1.00 90.94 211 ASP A CA 1
ATOM 1622 C C . ASP A 1 211 ? 9.935 7.675 8.646 1.00 90.94 211 ASP A C 1
ATOM 1624 O O . ASP A 1 211 ? 10.439 8.514 9.394 1.00 90.94 211 ASP A O 1
ATOM 1628 N N . VAL A 1 212 ? 9.039 6.793 9.102 1.00 95.69 212 VAL A N 1
ATOM 1629 C CA . VAL A 1 212 ? 8.592 6.780 10.502 1.00 95.69 212 VAL A CA 1
ATOM 1630 C C . VAL A 1 212 ? 9.738 6.418 11.447 1.00 95.69 212 VAL A C 1
ATOM 1632 O O . VAL A 1 212 ? 9.949 7.126 12.427 1.00 95.69 212 VAL A O 1
ATOM 1635 N N . GLU A 1 213 ? 10.531 5.383 11.155 1.00 94.00 213 GLU A N 1
ATOM 1636 C CA . GLU A 1 213 ? 11.699 5.046 11.985 1.00 94.00 213 GLU A CA 1
ATOM 1637 C C . GLU A 1 213 ? 12.772 6.148 11.985 1.00 94.00 213 GLU A C 1
ATOM 1639 O O . GLU A 1 213 ? 13.490 6.332 12.972 1.00 94.00 213 GLU A O 1
ATOM 1644 N N . ALA A 1 214 ? 12.893 6.903 10.891 1.00 92.88 214 ALA A N 1
ATOM 1645 C CA . ALA A 1 214 ? 13.845 8.002 10.788 1.00 92.88 214 ALA A CA 1
ATOM 1646 C C . ALA A 1 214 ? 13.447 9.227 11.633 1.00 92.88 214 ALA A C 1
ATOM 1648 O O . ALA A 1 214 ? 14.344 9.932 12.110 1.00 92.88 214 ALA A O 1
ATOM 1649 N N . ASN A 1 215 ? 12.145 9.453 11.837 1.00 95.81 215 ASN A N 1
ATOM 1650 C CA . ASN A 1 215 ? 11.602 10.617 12.547 1.00 95.81 215 ASN A CA 1
ATOM 1651 C C . ASN A 1 215 ? 11.104 10.310 13.970 1.00 95.81 215 ASN A C 1
ATOM 1653 O O . ASN A 1 215 ? 10.946 11.237 14.756 1.00 95.81 215 ASN A O 1
ATOM 1657 N N . VAL A 1 216 ? 10.883 9.040 14.327 1.00 97.25 216 VAL A N 1
ATOM 1658 C CA . VAL A 1 216 ? 10.385 8.636 15.651 1.00 97.25 216 VAL A CA 1
ATOM 1659 C C . VAL A 1 216 ? 11.446 7.829 16.391 1.00 97.25 216 VAL A C 1
ATOM 1661 O O . VAL A 1 216 ? 11.589 6.626 16.165 1.00 97.25 216 VAL A O 1
ATOM 1664 N N . LYS A 1 217 ? 12.216 8.496 17.261 1.00 93.94 217 LYS A N 1
ATOM 1665 C CA . LYS A 1 217 ? 13.395 7.893 17.918 1.00 93.94 217 LYS A CA 1
ATOM 1666 C C . LYS A 1 217 ? 13.390 7.993 19.434 1.00 93.94 217 LYS A C 1
ATOM 1668 O O . LYS A 1 217 ? 14.023 7.169 20.087 1.00 93.94 217 LYS A O 1
ATOM 1673 N N . THR A 1 218 ? 12.737 9.008 19.980 1.00 96.88 218 THR A N 1
ATOM 1674 C CA . THR A 1 218 ? 12.687 9.273 21.419 1.00 96.88 218 THR A CA 1
ATOM 1675 C C . THR A 1 218 ? 11.329 8.898 22.002 1.00 96.88 218 THR A C 1
ATOM 1677 O O . THR A 1 218 ? 10.341 8.780 21.276 1.00 96.88 218 THR A O 1
ATOM 1680 N N . ASP A 1 219 ? 11.263 8.750 23.323 1.00 96.88 219 ASP A N 1
ATOM 1681 C CA . ASP A 1 219 ? 10.011 8.508 24.048 1.00 96.88 219 ASP A CA 1
ATOM 1682 C C . ASP A 1 219 ? 8.970 9.608 23.773 1.00 96.88 219 ASP A C 1
ATOM 1684 O O . ASP A 1 219 ? 7.778 9.321 23.651 1.00 96.88 219 ASP A O 1
ATOM 1688 N N . ASP A 1 220 ? 9.417 10.857 23.605 1.00 96.81 220 ASP A N 1
ATOM 1689 C CA . ASP A 1 220 ? 8.554 11.987 23.252 1.00 96.81 220 ASP A CA 1
ATOM 1690 C C . ASP A 1 220 ? 8.036 11.887 21.811 1.00 96.81 220 ASP A C 1
ATOM 1692 O O . ASP A 1 220 ? 6.853 12.141 21.572 1.00 96.81 220 ASP A O 1
ATOM 1696 N N . ASP A 1 221 ? 8.865 11.450 20.856 1.00 97.50 221 ASP A N 1
ATOM 1697 C CA . ASP A 1 221 ? 8.405 11.209 19.482 1.00 97.50 221 ASP A CA 1
ATOM 1698 C C . ASP A 1 221 ? 7.387 10.063 19.440 1.00 97.50 221 ASP A C 1
ATOM 1700 O O . ASP A 1 221 ? 6.365 10.155 18.759 1.00 97.50 221 ASP A O 1
ATOM 1704 N N . ILE A 1 222 ? 7.648 8.982 20.188 1.00 97.50 222 ILE A N 1
ATOM 1705 C CA . ILE A 1 222 ? 6.737 7.837 20.316 1.00 97.50 222 ILE A CA 1
ATOM 1706 C C . ILE A 1 222 ? 5.411 8.310 20.902 1.00 97.50 222 ILE A C 1
ATOM 1708 O O . ILE A 1 222 ? 4.350 7.976 20.373 1.00 97.50 222 ILE A O 1
ATOM 1712 N N . ARG A 1 223 ? 5.450 9.135 21.952 1.00 97.38 223 ARG A N 1
ATOM 1713 C CA . ARG A 1 223 ? 4.248 9.739 22.528 1.00 97.38 223 ARG A CA 1
ATOM 1714 C C . ARG A 1 223 ? 3.488 10.551 21.492 1.00 97.38 223 ARG A C 1
ATOM 1716 O O . ARG A 1 223 ? 2.284 10.356 21.356 1.00 97.38 223 ARG A O 1
ATOM 1723 N N . GLN A 1 224 ? 4.168 11.424 20.751 1.00 97.69 224 GLN A N 1
ATOM 1724 C CA . GLN A 1 224 ? 3.547 12.256 19.717 1.00 97.69 224 GLN A CA 1
ATOM 1725 C C . GLN A 1 224 ? 2.929 11.420 18.589 1.00 97.69 224 GLN A C 1
ATOM 1727 O O . GLN A 1 224 ? 1.816 11.717 18.146 1.00 97.69 224 GLN A O 1
ATOM 1732 N N . ALA A 1 225 ? 3.576 10.326 18.188 1.00 97.31 225 ALA A N 1
ATOM 1733 C CA . ALA A 1 225 ? 3.009 9.364 17.250 1.00 97.31 225 ALA A CA 1
ATOM 1734 C C . ALA A 1 225 ? 1.741 8.695 17.819 1.00 97.31 225 ALA A C 1
ATOM 1736 O O . ALA A 1 225 ? 0.701 8.660 17.156 1.00 97.31 225 ALA A O 1
ATOM 1737 N N . LEU A 1 226 ? 1.783 8.222 19.067 1.00 96.12 226 LEU A N 1
ATOM 1738 C CA . LEU A 1 226 ? 0.645 7.563 19.711 1.00 96.12 226 LEU A CA 1
ATOM 1739 C C . LEU A 1 226 ? -0.551 8.507 19.870 1.00 96.12 226 LEU A C 1
ATOM 1741 O O . LEU A 1 226 ? -1.646 8.168 19.423 1.00 96.12 226 LEU A O 1
ATOM 1745 N N . VAL A 1 227 ? -0.366 9.710 20.425 1.00 96.88 227 VAL A N 1
ATOM 1746 C CA . VAL A 1 227 ? -1.480 10.666 20.590 1.00 96.88 227 VAL A CA 1
ATOM 1747 C C . VAL A 1 227 ? -2.048 11.109 19.242 1.00 96.88 227 VAL A C 1
ATOM 1749 O O . VAL A 1 227 ? -3.261 11.272 19.120 1.00 96.88 227 VAL A O 1
ATOM 1752 N N . SER A 1 228 ? -1.212 11.214 18.202 1.00 96.75 228 SER A N 1
ATOM 1753 C CA . SER A 1 228 ? -1.659 11.515 16.836 1.00 96.75 228 SER A CA 1
ATOM 1754 C C . SER A 1 228 ? -2.577 10.432 16.270 1.00 96.75 228 SER A C 1
ATOM 1756 O O . SER A 1 228 ? -3.591 10.751 15.648 1.00 96.75 228 SER A O 1
ATOM 1758 N N . ILE A 1 229 ? -2.257 9.155 16.501 1.00 94.88 229 ILE A N 1
ATOM 1759 C CA . ILE A 1 229 ? -3.083 8.022 16.065 1.00 94.88 229 ILE A CA 1
ATOM 1760 C C . ILE A 1 229 ? -4.341 7.874 16.931 1.00 94.88 229 ILE A C 1
ATOM 1762 O O . ILE A 1 229 ? -5.413 7.548 16.414 1.00 94.88 229 ILE A O 1
ATOM 1766 N N . TYR A 1 230 ? -4.250 8.156 18.230 1.00 94.88 230 TYR A N 1
ATOM 1767 C CA . TYR A 1 230 ? -5.381 8.092 19.157 1.00 94.88 230 TYR A CA 1
ATOM 1768 C C . TYR A 1 230 ? -6.278 9.340 19.122 1.00 94.88 230 TYR A C 1
ATOM 1770 O O . TYR A 1 230 ? -7.052 9.571 20.048 1.00 94.88 230 TYR A O 1
ATOM 1778 N N . GLY A 1 231 ? -6.227 10.144 18.057 1.00 93.31 231 GLY A N 1
ATOM 1779 C CA . GLY A 1 231 ? -7.181 11.232 17.819 1.00 93.31 231 GLY A CA 1
ATOM 1780 C C . GLY A 1 231 ? -6.895 12.531 18.576 1.00 93.31 231 GLY A C 1
ATOM 1781 O O . GLY A 1 231 ? -7.761 13.411 18.596 1.00 93.31 231 GLY A O 1
ATOM 1782 N N . GLY A 1 232 ? -5.707 12.661 19.172 1.00 95.75 232 GLY A N 1
ATOM 1783 C CA . GLY A 1 232 ? -5.192 13.922 19.692 1.00 95.75 232 GLY A CA 1
ATOM 1784 C C . GLY A 1 232 ? -5.152 14.995 18.603 1.00 95.75 232 GLY A C 1
ATOM 1785 O O . GLY A 1 232 ? -5.053 14.708 17.403 1.00 95.75 232 GLY A O 1
ATOM 1786 N N . ARG A 1 233 ? -5.271 16.256 19.024 1.00 97.12 233 ARG A N 1
ATOM 1787 C CA . ARG A 1 233 ? -5.306 17.411 18.121 1.00 97.12 233 ARG A CA 1
ATOM 1788 C C . ARG A 1 233 ? -4.392 18.517 18.607 1.00 97.12 233 ARG A C 1
ATOM 1790 O O . ARG A 1 233 ? -4.168 18.663 19.807 1.00 97.12 233 ARG A O 1
ATOM 1797 N N . THR A 1 234 ? -3.896 19.308 17.673 1.00 97.69 234 THR A N 1
ATOM 1798 C CA . THR A 1 234 ? -3.227 20.574 17.972 1.00 97.69 234 THR A CA 1
ATOM 1799 C C . THR A 1 234 ? -4.222 21.598 18.551 1.00 97.69 234 THR A C 1
ATOM 1801 O O . THR A 1 234 ? -5.439 21.405 18.428 1.00 97.69 234 THR A O 1
ATOM 1804 N N . PRO A 1 235 ? -3.759 22.709 19.161 1.00 96.56 235 PRO A N 1
ATOM 1805 C CA . PRO A 1 235 ? -4.643 23.747 19.705 1.00 96.56 235 PRO A CA 1
ATOM 1806 C C . PRO A 1 235 ? -5.600 24.369 18.678 1.00 96.56 235 PRO A C 1
ATOM 1808 O O . PRO A 1 235 ? -6.699 24.786 19.031 1.00 96.56 235 PRO A O 1
ATOM 1811 N N . ASP A 1 236 ? -5.201 24.409 17.408 1.00 95.94 236 ASP A N 1
ATOM 1812 C CA . ASP A 1 236 ? -6.009 24.862 16.273 1.00 95.94 236 ASP A CA 1
ATOM 1813 C C . ASP A 1 236 ? -6.861 23.741 15.640 1.00 95.94 236 ASP A C 1
ATOM 1815 O O . ASP A 1 236 ? -7.565 23.964 14.657 1.00 95.94 236 ASP A O 1
ATOM 1819 N N . GLY A 1 237 ? -6.861 22.543 16.232 1.00 95.94 237 GLY A N 1
ATOM 1820 C CA . GLY A 1 237 ? -7.776 21.453 15.901 1.00 95.94 237 GLY A CA 1
ATOM 1821 C C . GLY A 1 237 ? -7.308 20.514 14.789 1.00 95.94 237 GLY A C 1
ATOM 1822 O O . GLY A 1 237 ? -8.115 19.713 14.311 1.00 95.94 237 GLY A O 1
ATOM 1823 N N . GLN A 1 238 ? -6.039 20.570 14.381 1.00 96.50 238 GLN A N 1
ATOM 1824 C CA . GLN A 1 238 ? -5.480 19.686 13.358 1.00 96.50 238 GLN A CA 1
ATOM 1825 C C . GLN A 1 238 ? -5.126 18.309 13.928 1.00 96.50 238 GLN A C 1
ATOM 1827 O O . GLN A 1 238 ? -4.639 18.182 15.049 1.00 96.50 238 GLN A O 1
ATOM 1832 N N . PHE A 1 239 ? -5.327 17.264 13.123 1.00 95.56 239 PHE A N 1
ATOM 1833 C CA . PHE A 1 239 ? -4.864 15.911 13.439 1.00 95.56 239 PHE A CA 1
ATOM 1834 C C . PHE A 1 239 ? -3.407 15.707 13.019 1.00 95.56 239 PHE A C 1
ATOM 1836 O O . PHE A 1 239 ? 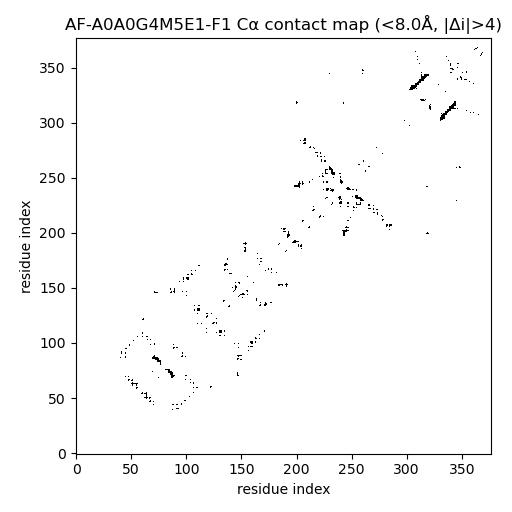-3.063 16.008 11.869 1.00 95.56 239 PHE A O 1
ATOM 1843 N N . GLY A 1 240 ? -2.606 15.103 13.902 1.00 96.31 240 GLY A N 1
ATOM 1844 C CA . GLY A 1 240 ? -1.221 14.694 13.626 1.00 96.31 240 GLY A CA 1
ATOM 1845 C C . GLY A 1 240 ? -1.080 13.448 12.742 1.00 96.31 240 GLY A C 1
ATOM 1846 O O . GLY A 1 240 ? 0.016 13.141 12.283 1.00 96.31 240 GLY A O 1
ATOM 1847 N N . PHE A 1 241 ? -2.181 12.747 12.457 1.00 96.81 241 PHE A N 1
ATOM 1848 C CA . PHE A 1 241 ? -2.233 11.600 11.549 1.00 96.81 241 PHE A CA 1
ATOM 1849 C C . PHE A 1 241 ? -3.429 11.712 10.591 1.00 96.81 241 PHE A C 1
ATOM 1851 O O . PHE A 1 241 ? -4.451 12.317 10.918 1.00 96.81 241 PHE A O 1
ATOM 1858 N N . SER A 1 242 ? -3.306 11.140 9.393 1.00 93.38 242 SER A N 1
ATOM 1859 C CA . SER A 1 242 ? -4.414 10.983 8.440 1.00 93.38 242 SER A CA 1
ATOM 1860 C C . SER A 1 242 ? -4.189 9.775 7.537 1.00 93.38 242 SER A C 1
ATOM 1862 O O . SER A 1 242 ? -3.045 9.472 7.202 1.00 93.38 242 SER A O 1
ATOM 1864 N N . ALA A 1 243 ? -5.265 9.135 7.085 1.00 90.06 243 ALA A N 1
ATOM 1865 C CA . ALA A 1 243 ? -5.204 7.996 6.171 1.00 90.06 243 ALA A CA 1
ATOM 1866 C C . ALA A 1 243 ? -4.520 8.340 4.828 1.00 90.06 243 ALA A C 1
ATOM 1868 O O . ALA A 1 243 ? -3.859 7.500 4.218 1.00 90.06 243 ALA A O 1
ATOM 1869 N N . GLU A 1 244 ? -4.621 9.598 4.393 1.00 84.75 244 GLU A N 1
ATOM 1870 C CA . GLU A 1 244 ? -4.106 10.092 3.116 1.00 84.75 244 GLU A CA 1
ATOM 1871 C C . GLU A 1 244 ? -2.618 10.461 3.152 1.00 84.75 244 GLU A C 1
ATOM 1873 O O . GLU A 1 244 ? -1.983 10.546 2.102 1.00 84.75 244 GLU A O 1
ATOM 1878 N N . LYS A 1 245 ? -2.047 10.737 4.330 1.00 85.69 245 LYS A N 1
ATOM 1879 C CA . LYS A 1 245 ? -0.651 11.208 4.445 1.00 85.69 245 LYS A CA 1
ATOM 1880 C C . LYS A 1 245 ? 0.211 10.422 5.426 1.00 85.69 245 LYS A C 1
ATOM 1882 O O . LYS A 1 245 ? 1.426 10.481 5.312 1.00 85.69 245 LYS A O 1
ATOM 1887 N N . GLY A 1 246 ? -0.395 9.705 6.365 1.00 94.88 246 GLY A N 1
ATOM 1888 C CA . GLY A 1 246 ? 0.293 9.179 7.537 1.00 94.88 246 GLY A CA 1
ATOM 1889 C C . GLY A 1 246 ? 0.525 10.249 8.602 1.00 94.88 246 GLY A C 1
ATOM 1890 O O . GLY A 1 246 ? -0.319 11.132 8.794 1.00 94.88 246 GLY A O 1
ATOM 1891 N N . PHE A 1 247 ? 1.644 10.136 9.314 1.00 97.62 247 PHE A N 1
ATOM 1892 C CA . PHE A 1 247 ? 2.096 11.079 10.329 1.00 97.62 247 PHE A CA 1
ATOM 1893 C C . PHE A 1 247 ? 2.531 12.405 9.711 1.00 97.62 247 PHE A C 1
ATOM 1895 O O . PHE A 1 247 ? 3.310 12.450 8.757 1.00 97.62 247 PHE A O 1
ATOM 1902 N N . LYS A 1 248 ? 2.054 13.494 10.309 1.00 96.81 248 LYS A N 1
ATOM 1903 C CA . LYS A 1 248 ? 2.435 14.869 9.986 1.00 96.81 248 LYS A CA 1
ATOM 1904 C C . LYS A 1 248 ? 3.468 15.332 11.006 1.00 96.81 248 LYS A C 1
ATOM 1906 O O . LYS A 1 248 ? 3.115 15.910 12.034 1.00 96.81 248 LYS A O 1
ATOM 1911 N N . PHE A 1 249 ? 4.734 14.997 10.764 1.00 96.81 249 PHE A N 1
ATOM 1912 C CA . PHE A 1 249 ? 5.820 15.247 11.720 1.00 96.81 249 PHE A CA 1
ATOM 1913 C C . PHE A 1 249 ? 6.008 16.734 12.053 1.00 96.81 249 PHE A C 1
ATOM 1915 O O . PHE A 1 249 ? 6.446 17.064 13.146 1.00 96.81 249 PHE A O 1
ATOM 1922 N N . ASP A 1 250 ? 5.607 17.643 11.163 1.00 96.38 250 ASP A N 1
ATOM 1923 C CA . ASP A 1 250 ? 5.585 19.091 11.403 1.00 96.38 250 ASP A CA 1
ATOM 1924 C C . ASP A 1 250 ? 4.638 19.513 12.542 1.00 96.38 250 ASP A C 1
ATOM 1926 O O . ASP A 1 250 ? 4.816 20.573 13.145 1.00 96.38 250 ASP A O 1
ATOM 1930 N N . LEU A 1 251 ? 3.655 18.671 12.873 1.00 97.00 251 LEU A N 1
ATOM 1931 C CA . LEU A 1 251 ? 2.732 18.888 13.985 1.00 97.00 251 LEU A CA 1
ATOM 1932 C C . LEU A 1 251 ? 3.190 18.211 15.285 1.00 97.00 251 LEU A C 1
ATOM 1934 O O . LEU A 1 251 ? 2.570 18.430 16.329 1.00 97.00 251 LEU A O 1
ATOM 1938 N N . PHE A 1 252 ? 4.256 17.405 15.262 1.00 96.62 252 PHE A N 1
ATOM 1939 C CA . PHE A 1 252 ? 4.762 16.768 16.477 1.00 96.62 252 PHE A CA 1
ATOM 1940 C C . PHE A 1 252 ? 5.245 17.839 17.467 1.00 96.62 252 PHE A C 1
ATOM 1942 O O . PHE A 1 252 ? 5.827 18.857 17.100 1.00 96.62 252 PHE A O 1
ATOM 1949 N N . GLY A 1 253 ? 4.930 17.628 18.741 1.00 95.62 253 GLY A N 1
ATOM 1950 C CA . GLY A 1 253 ? 5.127 18.586 19.830 1.00 95.62 253 GLY A CA 1
ATOM 1951 C C . GLY A 1 253 ? 3.958 19.558 20.016 1.00 95.62 253 GLY A C 1
ATOM 1952 O O . GLY A 1 253 ? 3.864 20.197 21.062 1.00 95.62 253 GLY A O 1
ATOM 1953 N N . GLN A 1 254 ? 3.044 19.647 19.044 1.00 97.19 254 GLN A N 1
ATOM 1954 C CA . GLN A 1 254 ? 1.843 20.484 19.128 1.00 97.19 254 GLN A CA 1
ATOM 1955 C C . GLN A 1 254 ? 0.582 19.666 19.416 1.00 97.19 254 GLN A C 1
ATOM 1957 O O . GLN A 1 254 ? -0.396 20.215 19.923 1.00 97.19 254 GLN A O 1
ATOM 1962 N N . VAL A 1 255 ? 0.573 18.371 19.088 1.00 97.19 255 VAL A N 1
ATOM 1963 C CA . VAL A 1 255 ? -0.590 17.506 19.305 1.00 97.19 255 VAL A CA 1
ATOM 1964 C C . VAL A 1 255 ? -0.772 17.267 20.804 1.00 97.19 255 VAL A C 1
ATOM 1966 O O . VAL A 1 255 ? 0.122 16.761 21.488 1.00 97.19 255 VAL A O 1
ATOM 1969 N N . GLY A 1 256 ? -1.939 17.669 21.312 1.00 95.31 256 GLY A N 1
ATOM 1970 C CA . GLY A 1 256 ? -2.344 17.469 22.697 1.00 95.31 256 GLY A CA 1
ATOM 1971 C C . GLY A 1 256 ? -2.798 16.037 22.987 1.00 95.31 256 GLY A C 1
ATOM 1972 O O . GLY A 1 256 ? -2.781 15.167 22.116 1.00 95.31 256 GLY A O 1
ATOM 1973 N N . SER A 1 257 ? -3.228 15.810 24.228 1.00 92.81 257 SER A N 1
ATOM 1974 C CA . SER A 1 257 ? -3.665 14.498 24.715 1.00 92.81 257 SER A CA 1
ATOM 1975 C C . SER A 1 257 ? -4.780 13.878 23.876 1.00 92.81 257 SER A C 1
ATOM 1977 O O . SER A 1 257 ? -5.616 14.573 23.284 1.00 92.81 257 SER A O 1
ATOM 1979 N N . SER A 1 258 ? -4.808 12.549 23.863 1.00 92.31 258 SER A N 1
ATOM 1980 C CA . SER A 1 258 ? -5.865 11.801 23.202 1.00 92.31 258 SER A CA 1
ATOM 1981 C C . SER A 1 258 ? -7.219 11.969 23.915 1.00 92.31 258 SER A C 1
ATOM 1983 O O . SER A 1 258 ? -7.284 11.989 25.143 1.00 92.31 258 SER A O 1
ATOM 1985 N N . PRO A 1 259 ? -8.338 12.020 23.169 1.00 91.31 259 PRO A N 1
ATOM 1986 C CA . PRO A 1 259 ? -9.682 11.888 23.731 1.00 91.31 259 PRO A CA 1
ATOM 1987 C C . PRO A 1 259 ? -10.096 10.432 24.032 1.00 91.31 259 PRO A C 1
ATOM 1989 O O . PRO A 1 259 ? -11.247 10.200 24.404 1.00 91.31 259 PRO A O 1
ATOM 1992 N N . HIS A 1 260 ? -9.235 9.441 23.784 1.00 90.31 260 HIS A N 1
ATOM 1993 C CA . HIS A 1 260 ? -9.580 8.012 23.828 1.00 90.31 260 HIS A CA 1
ATOM 1994 C C . HIS A 1 260 ? -8.756 7.202 24.823 1.00 90.31 260 HIS A C 1
ATOM 1996 O O . HIS A 1 260 ? -9.232 6.158 25.259 1.00 90.31 260 HIS A O 1
ATOM 2002 N N . VAL A 1 261 ? -7.560 7.671 25.169 1.00 91.00 261 VAL A N 1
ATOM 2003 C CA . VAL A 1 261 ? -6.679 7.030 26.146 1.00 91.00 261 VAL A CA 1
ATOM 2004 C C . VAL A 1 261 ? -6.327 8.021 27.250 1.00 91.00 261 VAL A C 1
ATOM 2006 O O . VAL A 1 261 ? -6.165 9.215 26.991 1.00 91.00 261 VAL A O 1
ATOM 2009 N N . SER A 1 262 ? -6.263 7.546 28.493 1.00 93.44 262 SER A N 1
ATOM 2010 C CA . SER A 1 262 ? -5.832 8.372 29.624 1.00 93.44 262 SER A CA 1
ATOM 2011 C C . SER A 1 262 ? -4.326 8.638 29.559 1.00 93.44 262 SER A C 1
ATOM 2013 O O . SER A 1 262 ? -3.584 7.934 28.875 1.00 93.44 262 SER A O 1
ATOM 2015 N N . LYS A 1 263 ? -3.840 9.626 30.318 1.00 93.50 263 LYS A N 1
ATOM 2016 C CA . LYS A 1 263 ? -2.401 9.915 30.398 1.00 93.50 263 LYS A CA 1
ATOM 2017 C C . LYS A 1 263 ? -1.606 8.696 30.883 1.00 93.50 263 LYS A C 1
ATOM 2019 O O . LYS A 1 263 ? -0.527 8.426 30.373 1.00 93.50 263 LYS A O 1
ATOM 2024 N N . GLU A 1 264 ? -2.147 7.956 31.844 1.00 96.06 264 GLU A N 1
ATOM 2025 C CA . GLU A 1 264 ? -1.524 6.755 32.400 1.00 96.06 264 GLU A CA 1
ATOM 2026 C C . GLU A 1 264 ? -1.450 5.624 31.364 1.00 96.06 264 GLU A C 1
ATOM 2028 O O . GLU A 1 264 ? -0.446 4.918 31.289 1.00 96.06 264 GLU A O 1
ATOM 2033 N N . GLU A 1 265 ? -2.489 5.464 30.538 1.00 94.88 265 GLU A N 1
ATOM 2034 C CA . GLU A 1 265 ? -2.481 4.511 29.423 1.00 94.88 265 GLU A CA 1
ATOM 2035 C C . GLU A 1 265 ? -1.490 4.939 28.334 1.00 94.88 265 GLU A C 1
ATOM 2037 O O . GLU A 1 265 ? -0.725 4.108 27.845 1.00 94.88 265 GLU A O 1
ATOM 2042 N N . GLU A 1 266 ? -1.453 6.229 27.984 1.00 94.19 266 GLU A N 1
ATOM 2043 C CA . GLU A 1 266 ? -0.453 6.790 27.068 1.00 94.19 266 GLU A CA 1
ATOM 2044 C C . GLU A 1 266 ? 0.971 6.503 27.568 1.00 94.19 266 GLU A C 1
ATOM 2046 O O . GLU A 1 266 ? 1.786 5.974 26.813 1.00 94.19 266 GLU A O 1
ATOM 2051 N N . ASP A 1 267 ? 1.260 6.800 28.841 1.00 96.00 267 ASP A N 1
ATOM 2052 C CA . ASP A 1 267 ? 2.556 6.539 29.482 1.00 96.00 267 ASP A CA 1
ATOM 2053 C C . ASP A 1 267 ? 2.920 5.050 29.413 1.00 96.00 267 ASP A C 1
ATOM 2055 O O . ASP A 1 267 ? 4.047 4.700 29.055 1.00 96.00 267 ASP A O 1
ATOM 2059 N N . HIS A 1 268 ? 1.950 4.168 29.673 1.00 96.62 268 HIS A N 1
ATOM 2060 C CA . HIS A 1 268 ? 2.136 2.725 29.562 1.00 96.62 268 HIS A CA 1
ATOM 2061 C C . HIS A 1 268 ? 2.488 2.287 28.133 1.00 96.62 268 HIS A C 1
ATOM 2063 O O . HIS A 1 268 ? 3.391 1.468 27.938 1.00 96.62 268 HIS A O 1
ATOM 2069 N N . TYR A 1 269 ? 1.807 2.812 27.111 1.00 95.56 269 TYR A N 1
ATOM 2070 C CA . TYR A 1 269 ? 2.132 2.485 25.719 1.00 95.56 269 TYR A CA 1
ATOM 2071 C C . TYR A 1 269 ? 3.510 3.008 25.319 1.00 95.56 269 TYR A C 1
ATOM 2073 O O . TYR A 1 269 ? 4.271 2.261 24.702 1.00 95.56 269 TYR A O 1
ATOM 2081 N N . VAL A 1 270 ? 3.856 4.242 25.698 1.00 96.94 270 VAL A N 1
ATOM 2082 C CA . VAL A 1 270 ? 5.182 4.820 25.427 1.00 96.94 270 VAL A CA 1
ATOM 2083 C C . VAL A 1 270 ? 6.274 3.933 26.014 1.00 96.94 270 VAL A C 1
ATOM 2085 O O . VAL A 1 270 ? 7.184 3.547 25.285 1.00 96.94 270 VAL A O 1
ATOM 2088 N N . GLU A 1 271 ? 6.144 3.521 27.279 1.00 97.38 271 GLU A N 1
ATOM 2089 C CA . GLU A 1 271 ? 7.122 2.640 27.928 1.00 97.38 271 GLU A CA 1
ATOM 2090 C C . GLU A 1 271 ? 7.288 1.307 27.177 1.00 97.38 271 GLU A C 1
ATOM 2092 O O . GLU A 1 271 ? 8.405 0.822 26.992 1.00 97.38 271 GLU A O 1
ATOM 2097 N N . ASN A 1 272 ? 6.190 0.705 26.707 1.00 96.12 272 ASN A N 1
ATOM 2098 C CA . ASN A 1 272 ? 6.250 -0.559 25.970 1.00 96.12 272 ASN A CA 1
ATOM 2099 C C . ASN A 1 272 ? 6.891 -0.405 24.584 1.00 96.12 272 ASN A C 1
ATOM 2101 O O . ASN A 1 272 ? 7.724 -1.234 24.205 1.00 96.12 272 ASN A O 1
ATOM 2105 N N . PHE A 1 273 ? 6.530 0.637 23.830 1.00 96.06 273 PHE A N 1
ATOM 2106 C CA . PHE A 1 273 ? 7.107 0.888 22.507 1.00 96.06 273 PHE A CA 1
ATOM 2107 C C . PHE A 1 273 ? 8.575 1.317 22.593 1.00 96.06 273 PHE A C 1
ATOM 2109 O O . PHE A 1 273 ? 9.370 0.879 21.765 1.00 96.06 273 PHE A O 1
ATOM 2116 N N . ALA A 1 274 ? 8.975 2.079 23.615 1.00 95.50 274 ALA A N 1
ATOM 2117 C CA . ALA A 1 274 ? 10.359 2.520 23.807 1.00 95.50 274 ALA A CA 1
ATOM 2118 C C . ALA A 1 274 ? 11.355 1.354 23.956 1.00 95.50 274 ALA A C 1
ATOM 2120 O O . ALA A 1 274 ? 12.519 1.479 23.582 1.00 95.50 274 ALA A O 1
ATOM 2121 N N . ARG A 1 275 ? 10.903 0.180 24.425 1.00 94.88 275 ARG A N 1
ATOM 2122 C CA . ARG A 1 275 ? 11.760 -1.013 24.581 1.00 94.88 275 ARG A CA 1
ATOM 2123 C C . ARG A 1 275 ? 12.322 -1.539 23.258 1.00 94.88 275 ARG A C 1
ATOM 2125 O O . ARG A 1 275 ? 13.448 -2.023 23.241 1.00 94.88 275 ARG A O 1
ATOM 2132 N N . ASN A 1 276 ? 11.536 -1.485 22.179 1.00 89.25 276 ASN A N 1
ATOM 2133 C CA . ASN A 1 276 ? 11.880 -2.102 20.888 1.00 89.25 276 ASN A CA 1
ATOM 2134 C C . ASN A 1 276 ? 11.746 -1.146 19.687 1.00 89.25 276 ASN A C 1
ATOM 2136 O O . ASN A 1 276 ? 12.065 -1.522 18.557 1.00 89.25 276 ASN A O 1
ATOM 2140 N N . GLY A 1 277 ? 11.263 0.076 19.912 1.00 90.81 277 GLY A N 1
ATOM 2141 C CA . GLY A 1 277 ? 10.941 1.045 18.873 1.00 90.81 277 GLY A CA 1
ATOM 2142 C C . GLY A 1 277 ? 9.783 0.609 17.968 1.00 90.81 277 GLY A C 1
ATOM 2143 O O . GLY A 1 277 ? 9.036 -0.330 18.252 1.00 90.81 277 GLY A O 1
ATOM 2144 N N . LEU A 1 278 ? 9.641 1.308 16.839 1.00 94.12 278 LEU A N 1
ATOM 2145 C CA . LEU A 1 278 ? 8.551 1.086 15.881 1.00 94.12 278 LEU A CA 1
ATOM 2146 C C . LEU A 1 278 ? 8.902 0.132 14.734 1.00 94.12 278 LEU A C 1
ATOM 2148 O O . LEU A 1 278 ? 8.009 -0.248 13.983 1.00 94.12 278 LEU A O 1
ATOM 2152 N N . HIS A 1 279 ? 10.157 -0.310 14.610 1.00 89.56 279 HIS A N 1
ATOM 2153 C CA . HIS A 1 279 ? 10.585 -1.141 13.480 1.00 89.56 279 HIS A CA 1
ATOM 2154 C C . HIS A 1 279 ? 9.788 -2.455 13.364 1.00 89.56 279 HIS A C 1
ATOM 2156 O O . HIS A 1 279 ? 9.286 -2.792 12.295 1.00 89.56 279 HIS A O 1
ATOM 2162 N N . GLY A 1 280 ? 9.617 -3.179 14.478 1.00 92.75 280 GLY A N 1
ATOM 2163 C CA . GLY A 1 280 ? 8.805 -4.401 14.521 1.00 92.75 280 GLY A CA 1
ATOM 2164 C C . GLY A 1 280 ? 7.338 -4.163 14.128 1.00 92.75 280 GLY A C 1
ATOM 2165 O O . GLY A 1 280 ? 6.853 -4.814 13.204 1.00 92.75 280 GLY A O 1
ATOM 2166 N N . PRO A 1 281 ? 6.633 -3.217 14.774 1.00 95.12 281 PRO A N 1
ATOM 2167 C CA . PRO A 1 281 ? 5.284 -2.811 14.380 1.00 95.12 281 PRO A CA 1
ATOM 2168 C C . PRO A 1 281 ? 5.151 -2.408 12.902 1.00 95.12 281 PRO A C 1
ATOM 2170 O O . PRO A 1 281 ? 4.195 -2.811 12.245 1.00 95.12 281 PRO A O 1
ATOM 2173 N N . LEU A 1 282 ? 6.110 -1.660 12.351 1.00 93.00 282 LEU A N 1
ATOM 2174 C CA . LEU A 1 282 ? 6.071 -1.202 10.958 1.00 93.00 282 LEU A CA 1
ATOM 2175 C C . LEU A 1 282 ? 6.323 -2.333 9.952 1.00 93.00 282 LEU A C 1
ATOM 2177 O O . LEU A 1 282 ? 5.796 -2.287 8.840 1.00 93.00 282 LEU A O 1
ATOM 2181 N N . ASN A 1 283 ? 7.032 -3.398 10.343 1.00 88.00 283 ASN A N 1
ATOM 2182 C CA . ASN A 1 283 ? 7.211 -4.573 9.487 1.00 88.00 283 ASN A CA 1
ATOM 2183 C C . ASN A 1 283 ? 5.884 -5.262 9.120 1.00 88.00 283 ASN A C 1
ATOM 2185 O O . ASN A 1 283 ? 5.828 -5.875 8.059 1.00 88.00 283 ASN A O 1
ATOM 2189 N N . TRP A 1 284 ? 4.797 -5.092 9.886 1.00 90.44 284 TRP A N 1
ATOM 2190 C CA . TRP A 1 284 ? 3.459 -5.569 9.486 1.00 90.44 284 TRP A CA 1
ATOM 2191 C C . TRP A 1 284 ? 2.973 -4.980 8.156 1.00 90.44 284 TRP A C 1
ATOM 2193 O O . TRP A 1 284 ? 2.173 -5.601 7.464 1.00 90.44 284 TRP A O 1
ATOM 2203 N N . TYR A 1 285 ? 3.464 -3.801 7.773 1.00 90.31 285 TYR A N 1
ATOM 2204 C CA . TYR A 1 285 ? 3.114 -3.155 6.507 1.00 90.31 285 TYR A CA 1
ATOM 2205 C C . TYR A 1 285 ? 4.017 -3.602 5.350 1.00 90.31 285 TYR A C 1
ATOM 2207 O O . TYR A 1 285 ? 3.681 -3.393 4.185 1.00 90.31 285 TYR A O 1
ATOM 2215 N N . ARG A 1 286 ? 5.145 -4.258 5.653 1.00 83.50 286 ARG A N 1
ATOM 2216 C CA . ARG A 1 286 ? 6.154 -4.712 4.680 1.00 83.50 286 ARG A CA 1
ATOM 2217 C C . ARG A 1 286 ? 5.935 -6.152 4.205 1.00 83.50 286 ARG A C 1
ATOM 2219 O O . ARG A 1 286 ? 6.701 -6.651 3.391 1.00 83.50 286 ARG A O 1
ATOM 2226 N N . THR A 1 287 ? 4.893 -6.827 4.685 1.00 84.62 287 THR A N 1
ATOM 2227 C CA . THR A 1 287 ? 4.641 -8.254 4.418 1.00 84.62 287 THR A CA 1
ATOM 2228 C C . THR A 1 287 ? 3.638 -8.516 3.296 1.00 84.62 287 THR A C 1
ATOM 2230 O O . THR A 1 287 ? 3.320 -9.673 3.050 1.00 84.62 287 THR A O 1
ATOM 2233 N N . ARG A 1 288 ? 3.133 -7.493 2.590 1.00 79.88 288 ARG A N 1
ATOM 2234 C CA . ARG A 1 288 ? 2.041 -7.663 1.607 1.00 79.88 288 ARG A CA 1
ATOM 2235 C C . ARG A 1 288 ? 2.349 -8.689 0.513 1.00 79.88 288 ARG A C 1
ATOM 2237 O O . ARG A 1 288 ? 1.464 -9.458 0.160 1.00 79.88 288 ARG A O 1
ATOM 2244 N N . GLU A 1 289 ? 3.576 -8.709 -0.007 1.00 74.38 289 GLU A N 1
ATOM 2245 C CA . GLU A 1 289 ? 3.991 -9.685 -1.025 1.00 74.38 289 GLU A CA 1
ATOM 2246 C C . GLU A 1 289 ? 4.029 -11.109 -0.463 1.00 74.38 289 GLU A C 1
ATOM 2248 O O . GLU A 1 289 ? 3.483 -12.024 -1.073 1.00 74.38 289 GLU A O 1
ATOM 2253 N N . LEU A 1 290 ? 4.614 -11.276 0.728 1.00 78.12 290 LEU A N 1
ATOM 2254 C CA . LEU A 1 290 ? 4.675 -12.566 1.418 1.00 78.12 290 LEU A CA 1
ATOM 2255 C C . LEU A 1 290 ? 3.266 -13.092 1.706 1.00 78.12 290 LEU A C 1
ATOM 2257 O O . LEU A 1 290 ? 2.949 -14.219 1.349 1.00 78.12 290 LEU A O 1
ATOM 2261 N N . ALA A 1 291 ? 2.398 -12.242 2.261 1.00 80.38 291 ALA A N 1
ATOM 2262 C CA . ALA A 1 291 ? 1.007 -12.582 2.530 1.00 80.38 291 ALA A CA 1
ATOM 2263 C C . ALA A 1 291 ? 0.253 -12.955 1.243 1.00 80.38 291 ALA A C 1
ATOM 2265 O O . ALA A 1 291 ? -0.444 -13.962 1.213 1.00 80.38 291 ALA A O 1
ATOM 2266 N N . PHE A 1 292 ? 0.435 -12.199 0.152 1.00 81.00 292 PHE A N 1
ATOM 2267 C CA . PHE A 1 292 ? -0.175 -12.526 -1.139 1.00 81.00 292 PHE A CA 1
ATOM 2268 C C . PHE A 1 292 ? 0.269 -13.902 -1.653 1.00 81.00 292 PHE A C 1
ATOM 2270 O O . PHE A 1 292 ? -0.572 -14.701 -2.068 1.00 81.00 292 PHE A O 1
ATOM 2277 N N . ALA A 1 293 ? 1.573 -14.188 -1.612 1.00 79.06 293 ALA A N 1
ATOM 2278 C CA . ALA A 1 293 ? 2.123 -15.463 -2.061 1.00 79.06 293 ALA A CA 1
ATOM 2279 C C . ALA A 1 29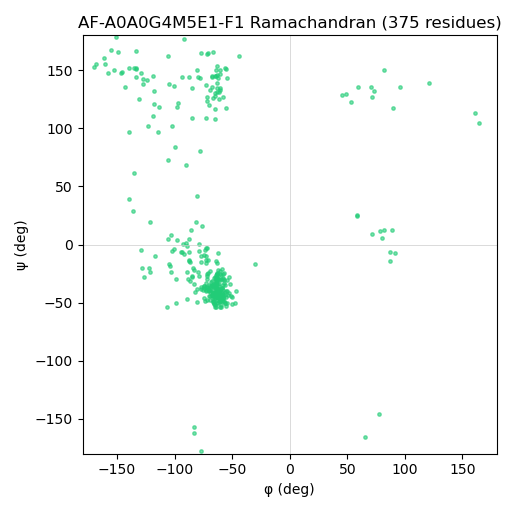3 ? 1.635 -16.639 -1.197 1.00 79.06 293 ALA A C 1
ATOM 2281 O O . ALA A 1 293 ? 1.267 -17.685 -1.738 1.00 79.06 293 ALA A O 1
ATOM 2282 N N . ASP A 1 294 ? 1.578 -16.453 0.124 1.00 81.69 294 ASP A N 1
ATOM 2283 C CA . ASP A 1 294 ? 1.102 -17.462 1.074 1.00 81.69 294 ASP A CA 1
ATOM 2284 C C . ASP A 1 294 ? -0.403 -17.741 0.911 1.00 81.69 294 ASP A C 1
ATOM 2286 O O . ASP A 1 294 ? -0.848 -18.885 1.042 1.00 81.69 294 ASP A O 1
ATOM 2290 N N . GLU A 1 295 ? -1.198 -16.717 0.588 1.00 82.56 295 GLU A N 1
ATOM 2291 C CA . GLU A 1 295 ? -2.656 -16.822 0.467 1.00 82.56 295 GLU A CA 1
ATOM 2292 C C . GLU A 1 295 ? -3.129 -17.317 -0.911 1.00 82.56 295 GLU A C 1
ATOM 2294 O O . GLU A 1 295 ? -4.190 -17.948 -1.012 1.00 82.56 295 GLU A O 1
ATOM 2299 N N . GLN A 1 296 ? -2.354 -17.087 -1.979 1.00 80.81 296 GLN A N 1
ATOM 2300 C CA . GLN A 1 296 ? -2.740 -17.419 -3.357 1.00 80.81 296 GLN A CA 1
ATOM 2301 C C . GLN A 1 296 ? -3.235 -18.875 -3.535 1.00 80.81 296 GLN A C 1
ATOM 2303 O O . GLN A 1 296 ? -4.297 -19.064 -4.143 1.00 80.81 296 GLN A O 1
ATOM 2308 N N . PRO A 1 297 ? -2.581 -19.915 -2.972 1.00 83.75 297 PRO A N 1
ATOM 2309 C CA . PRO A 1 297 ? -3.037 -21.299 -3.118 1.00 83.75 297 PRO A CA 1
ATOM 2310 C C . PRO A 1 297 ? -4.414 -21.585 -2.498 1.00 83.75 297 PRO A C 1
ATOM 2312 O O . PRO A 1 297 ? -5.078 -22.543 -2.904 1.00 83.75 297 PRO A O 1
ATOM 2315 N N . PHE A 1 298 ? -4.847 -20.803 -1.504 1.00 81.19 298 PHE A N 1
ATOM 2316 C CA . PHE A 1 298 ? -6.170 -20.938 -0.882 1.00 81.19 298 PHE A CA 1
ATOM 2317 C C . PHE A 1 298 ? -7.253 -20.265 -1.729 1.00 81.19 298 PHE A C 1
ATOM 2319 O O . PHE A 1 298 ? -8.346 -20.810 -1.881 1.00 81.19 298 PHE A O 1
ATOM 2326 N N . VAL A 1 299 ? -6.934 -19.118 -2.336 1.00 76.38 299 VAL A N 1
ATOM 2327 C CA . VAL A 1 299 ? -7.830 -18.404 -3.258 1.00 76.38 299 VAL A CA 1
ATOM 2328 C C . VAL A 1 299 ? -8.155 -19.257 -4.482 1.00 76.38 299 VAL A C 1
ATOM 2330 O O . VAL A 1 299 ? -9.325 -19.398 -4.834 1.00 76.38 299 VAL A O 1
ATOM 2333 N N . GLU A 1 300 ? -7.149 -19.887 -5.092 1.00 78.38 300 GLU A N 1
ATOM 2334 C CA . GLU A 1 300 ? -7.323 -20.715 -6.296 1.00 78.38 300 GLU A CA 1
ATOM 2335 C C . GLU A 1 300 ? -8.198 -21.955 -6.062 1.00 78.38 300 GLU A C 1
ATOM 2337 O O . GLU A 1 300 ? -8.932 -22.378 -6.956 1.00 78.38 300 GLU A O 1
ATOM 2342 N N . LYS A 1 301 ? -8.156 -22.527 -4.854 1.00 82.62 301 LYS A N 1
ATOM 2343 C CA . LYS A 1 301 ? -8.990 -23.678 -4.471 1.00 82.62 301 LYS A CA 1
ATOM 2344 C C . LYS A 1 301 ? -10.438 -23.294 -4.164 1.00 82.62 301 LYS A C 1
ATOM 2346 O O . LYS A 1 301 ? -11.296 -24.173 -4.121 1.00 82.62 301 LYS A O 1
ATOM 2351 N N . GLY A 1 302 ? -10.705 -22.003 -3.971 1.00 80.44 302 GLY A N 1
ATOM 2352 C CA . GLY A 1 302 ? -11.923 -21.519 -3.342 1.00 80.44 302 GLY A CA 1
ATOM 2353 C C . GLY A 1 302 ? -11.888 -21.782 -1.838 1.00 80.44 302 GLY A C 1
ATOM 2354 O O . GLY A 1 302 ? -11.571 -22.879 -1.382 1.00 80.44 302 GLY A O 1
ATOM 2355 N N . TRP A 1 303 ? -12.222 -20.763 -1.054 1.00 83.81 303 TRP A N 1
ATOM 2356 C CA . TRP A 1 303 ? -12.223 -20.849 0.402 1.00 83.81 303 TRP A CA 1
ATOM 2357 C C . TRP A 1 303 ? -13.482 -20.211 0.983 1.00 83.81 303 TRP A C 1
ATOM 2359 O O . TRP A 1 303 ? -14.081 -19.309 0.386 1.00 83.81 303 TRP A O 1
ATOM 2369 N N . ARG A 1 304 ? -13.887 -20.716 2.151 1.00 91.00 304 ARG A N 1
ATOM 2370 C CA . ARG A 1 304 ? -14.989 -20.202 2.965 1.00 91.00 304 ARG A CA 1
ATOM 2371 C C . ARG A 1 304 ? -14.654 -20.385 4.442 1.00 91.00 304 ARG A C 1
ATOM 2373 O O . ARG A 1 304 ? -13.981 -21.346 4.806 1.00 91.00 304 ARG A O 1
ATOM 2380 N N . PHE A 1 305 ? -15.135 -19.485 5.290 1.00 92.75 305 PHE A N 1
ATOM 2381 C CA . PHE A 1 305 ? -15.109 -19.674 6.736 1.00 92.75 305 PHE A CA 1
ATOM 2382 C C . PHE A 1 305 ? -16.329 -20.492 7.171 1.00 92.75 305 PHE A C 1
ATOM 2384 O O . PHE A 1 305 ? -17.459 -20.002 7.143 1.00 92.75 305 PHE A O 1
ATOM 2391 N N . GLU A 1 306 ? -16.079 -21.737 7.573 1.00 93.94 306 GLU A N 1
ATOM 2392 C CA . GLU A 1 306 ? -17.106 -22.685 8.036 1.00 93.94 306 GLU A CA 1
ATOM 2393 C C . GLU A 1 306 ? -17.458 -22.494 9.524 1.00 93.94 306 GLU A C 1
ATOM 2395 O O . GLU A 1 306 ? -18.511 -22.919 10.002 1.00 93.94 306 GLU A O 1
ATOM 2400 N N . VAL A 1 307 ? -16.564 -21.854 10.283 1.00 93.81 307 VAL A N 1
ATOM 2401 C CA . VAL A 1 307 ? -16.774 -21.559 11.704 1.00 93.81 307 VAL A CA 1
ATOM 2402 C C . VAL A 1 307 ? -17.651 -20.315 11.881 1.00 93.81 307 VAL A C 1
ATOM 2404 O O . VAL A 1 307 ? -17.578 -19.404 11.056 1.00 93.81 307 VAL A O 1
ATOM 2407 N N . PRO A 1 308 ? -18.444 -20.219 12.967 1.00 95.56 308 PRO A N 1
ATOM 2408 C CA . PRO A 1 308 ? -19.179 -18.999 13.273 1.00 95.56 308 PRO A CA 1
ATOM 2409 C C . PRO A 1 308 ? -18.235 -17.805 13.425 1.00 95.56 308 PRO A C 1
ATOM 2411 O O . PRO A 1 308 ? -17.313 -17.833 14.243 1.00 95.56 308 PRO A O 1
ATOM 2414 N N . CYS A 1 309 ? -18.505 -16.735 12.683 1.00 96.94 309 CYS A N 1
ATOM 2415 C CA . CYS A 1 309 ? -17.729 -15.503 12.720 1.00 96.94 309 CYS A CA 1
ATOM 2416 C C . CYS A 1 309 ? -18.590 -14.316 13.157 1.00 96.94 309 CYS A C 1
ATOM 2418 O O . CYS A 1 309 ? -19.768 -14.200 12.811 1.00 96.94 309 CYS A O 1
ATOM 2420 N N . PHE A 1 310 ? -17.970 -13.400 13.895 1.00 97.12 310 PHE A N 1
ATOM 2421 C CA . PHE A 1 310 ? -18.557 -12.127 14.285 1.00 97.12 310 PHE A CA 1
ATOM 2422 C C . PHE A 1 310 ? -17.738 -10.985 13.695 1.00 97.12 310 PHE A C 1
ATOM 2424 O O . PHE A 1 310 ? -16.515 -10.964 13.821 1.00 97.12 310 PHE A O 1
ATOM 2431 N N . PHE A 1 311 ? -18.420 -10.024 13.084 1.00 97.38 311 PHE A N 1
ATOM 2432 C CA . PHE A 1 311 ? -17.818 -8.805 12.567 1.00 97.38 311 PHE A CA 1
ATOM 2433 C C . PHE A 1 311 ? -18.608 -7.588 13.047 1.00 97.38 311 PHE A C 1
ATOM 2435 O O . PHE A 1 311 ? -19.815 -7.490 12.815 1.00 97.38 311 PHE A O 1
ATOM 2442 N N . ALA A 1 312 ? -17.924 -6.642 13.685 1.00 96.50 312 ALA A N 1
ATOM 2443 C CA . ALA A 1 312 ? -18.485 -5.348 14.050 1.00 96.50 312 ALA A CA 1
ATOM 2444 C C . ALA A 1 312 ? -17.783 -4.241 13.258 1.00 96.50 312 ALA A C 1
ATOM 2446 O O . ALA A 1 312 ? -16.579 -4.052 13.409 1.00 96.50 312 ALA A O 1
ATOM 2447 N N . SER A 1 313 ? -18.530 -3.508 12.429 1.00 95.81 313 SER A N 1
ATOM 2448 C CA . SER A 1 313 ? -18.011 -2.337 11.716 1.00 95.81 313 SER A CA 1
ATOM 2449 C C . SER A 1 313 ? -18.143 -1.065 12.551 1.00 95.81 313 SER A C 1
ATOM 2451 O O . SER A 1 313 ? -19.136 -0.861 13.249 1.00 95.81 313 SER A O 1
ATOM 2453 N N . ALA A 1 314 ? -17.163 -0.174 12.444 1.00 97.19 314 ALA A N 1
ATOM 2454 C CA . ALA A 1 314 ? -17.218 1.159 13.028 1.00 97.19 314 ALA A CA 1
ATOM 2455 C C . ALA A 1 314 ? -17.661 2.170 11.958 1.00 97.19 314 ALA A C 1
ATOM 2457 O O . ALA A 1 314 ? -17.038 2.289 10.905 1.00 97.19 314 ALA A O 1
ATOM 2458 N N . THR A 1 315 ? -18.764 2.887 12.189 1.00 97.00 315 THR A N 1
ATOM 2459 C CA . THR A 1 315 ? -19.404 3.699 11.132 1.00 97.00 315 THR A CA 1
ATOM 2460 C C . THR A 1 315 ? -18.638 4.966 10.748 1.00 97.00 315 THR A C 1
ATOM 2462 O O . THR A 1 315 ? -18.955 5.575 9.730 1.00 97.00 315 THR A O 1
ATOM 2465 N N . LYS A 1 316 ? -17.644 5.373 11.546 1.00 95.25 316 LYS A N 1
ATOM 2466 C CA . LYS A 1 316 ? -16.806 6.564 11.332 1.00 95.25 316 LYS A CA 1
ATOM 2467 C C . LYS A 1 316 ? -15.317 6.214 11.223 1.00 95.25 316 LYS A C 1
ATOM 2469 O O . LYS A 1 316 ? -14.472 7.073 11.470 1.00 95.25 316 LYS A O 1
ATOM 2474 N N . ASP A 1 317 ? -14.976 4.957 10.933 1.00 95.00 317 ASP A N 1
ATOM 2475 C CA . ASP A 1 317 ? -13.584 4.559 10.709 1.00 95.00 317 ASP A CA 1
ATOM 2476 C C . ASP A 1 317 ? -13.044 5.215 9.427 1.00 95.00 317 ASP A C 1
ATOM 2478 O O . ASP A 1 317 ? -13.649 5.116 8.360 1.00 95.00 317 ASP A O 1
ATOM 2482 N N . MET A 1 318 ? -11.914 5.919 9.552 1.00 90.81 318 MET A N 1
ATOM 2483 C CA . MET A 1 318 ? -11.284 6.640 8.442 1.00 90.81 318 MET A CA 1
ATOM 2484 C C . MET A 1 318 ? -10.461 5.731 7.521 1.00 90.81 318 MET A C 1
ATOM 2486 O O . MET A 1 318 ? -10.221 6.088 6.371 1.00 90.81 318 MET A O 1
ATOM 2490 N N . ALA A 1 319 ? -9.996 4.586 8.026 1.00 90.69 319 ALA A N 1
ATOM 2491 C CA . ALA A 1 319 ? -9.157 3.652 7.287 1.00 90.69 319 ALA A CA 1
ATOM 2492 C C . ALA A 1 319 ? -9.995 2.498 6.725 1.00 90.69 319 ALA A C 1
ATOM 2494 O O . ALA A 1 319 ? -9.932 2.218 5.525 1.00 90.69 319 ALA A O 1
ATOM 2495 N N . LEU A 1 320 ? -10.801 1.865 7.585 1.00 92.31 320 LEU A N 1
ATOM 2496 C CA . LEU A 1 320 ? -11.609 0.682 7.278 1.00 92.31 320 LEU A CA 1
ATOM 2497 C C . LEU A 1 320 ? -13.087 1.058 7.147 1.00 92.31 320 LEU A C 1
ATOM 2499 O O . LEU A 1 320 ? -13.900 0.771 8.028 1.00 92.31 320 LEU A O 1
ATOM 2503 N N . THR A 1 321 ? -13.440 1.734 6.053 1.00 90.81 321 THR A N 1
ATOM 2504 C CA . THR A 1 321 ? -14.805 2.247 5.889 1.00 90.81 321 THR A CA 1
ATOM 2505 C C . THR A 1 321 ? -15.830 1.103 5.809 1.00 90.81 321 THR A C 1
ATOM 2507 O O . THR A 1 321 ? -15.513 0.017 5.305 1.00 90.81 321 THR A O 1
ATOM 2510 N N . PRO A 1 322 ? -17.083 1.311 6.260 1.00 89.56 322 PRO A N 1
ATOM 2511 C CA . PRO A 1 322 ? -18.116 0.272 6.226 1.00 89.56 322 PRO A CA 1
ATOM 2512 C C . PRO A 1 322 ? -18.344 -0.345 4.838 1.00 89.56 322 PRO A C 1
ATOM 2514 O O . PRO A 1 322 ? -18.684 -1.524 4.727 1.00 89.56 322 PRO A O 1
ATOM 2517 N N . GLU A 1 323 ? -18.133 0.426 3.771 1.00 87.88 323 GLU A N 1
ATOM 2518 C CA . GLU A 1 323 ? -18.290 -0.011 2.383 1.00 87.88 323 GLU A CA 1
ATOM 2519 C C . GLU A 1 323 ? -17.303 -1.117 1.998 1.00 87.88 323 GLU A C 1
ATOM 2521 O O . GLU A 1 323 ? -17.646 -1.959 1.166 1.00 87.88 323 GLU A O 1
ATOM 2526 N N . MET A 1 324 ? -16.117 -1.167 2.617 1.00 87.81 324 MET A N 1
ATOM 2527 C CA . MET A 1 324 ? -15.109 -2.200 2.343 1.00 87.81 324 MET A CA 1
ATOM 2528 C C . MET A 1 324 ? -15.586 -3.605 2.726 1.00 87.81 324 MET A C 1
ATOM 2530 O O . MET A 1 324 ? -15.156 -4.587 2.128 1.00 87.81 324 MET A O 1
ATOM 2534 N N . ALA A 1 325 ? -16.511 -3.713 3.684 1.00 89.12 325 ALA A N 1
ATOM 2535 C CA . ALA A 1 325 ? -17.094 -4.990 4.096 1.00 89.12 325 ALA A CA 1
ATOM 2536 C C . ALA A 1 325 ? -18.184 -5.498 3.129 1.00 89.12 325 ALA A C 1
ATOM 2538 O O . ALA A 1 325 ? -18.719 -6.601 3.299 1.00 89.12 325 ALA A O 1
ATOM 2539 N N . LYS A 1 326 ? -18.559 -4.712 2.108 1.00 86.69 326 LYS A N 1
ATOM 2540 C CA . LYS A 1 326 ? -19.614 -5.088 1.164 1.00 86.69 326 LYS A CA 1
ATOM 2541 C C . LYS A 1 326 ? -19.236 -6.367 0.418 1.00 86.69 326 LYS A C 1
ATOM 2543 O O . LYS A 1 326 ? -18.210 -6.448 -0.242 1.00 86.69 326 LYS A O 1
ATOM 2548 N N . GLY A 1 327 ? -20.124 -7.355 0.480 1.00 86.31 327 GLY A N 1
ATOM 2549 C CA . GLY A 1 327 ? -19.930 -8.646 -0.183 1.00 86.31 327 GLY A CA 1
ATOM 2550 C C . GLY A 1 327 ? -19.153 -9.671 0.643 1.00 86.31 327 GLY A C 1
ATOM 2551 O O . GLY A 1 327 ? -19.146 -10.835 0.253 1.00 86.31 327 GLY A O 1
ATOM 2552 N N . MET A 1 328 ? -18.600 -9.306 1.811 1.00 91.88 328 MET A N 1
ATOM 2553 C CA . MET A 1 328 ? -17.810 -10.245 2.619 1.00 91.88 328 MET A CA 1
ATOM 2554 C C . MET A 1 328 ? -18.602 -11.501 3.003 1.00 91.88 328 MET A C 1
ATOM 2556 O O . MET A 1 328 ? -18.044 -12.590 3.014 1.00 91.88 328 MET A O 1
ATOM 2560 N N . GLY A 1 329 ? -19.916 -11.373 3.240 1.00 92.75 329 GLY A N 1
ATOM 2561 C CA . GLY A 1 329 ? -20.787 -12.488 3.628 1.00 92.75 329 GLY A CA 1
ATOM 2562 C C . GLY A 1 329 ? -20.816 -13.639 2.619 1.00 92.75 329 GLY A C 1
ATOM 2563 O O . GLY A 1 329 ? -21.101 -14.769 2.998 1.00 92.75 329 GLY A O 1
ATOM 2564 N N . ALA A 1 330 ? -20.440 -13.393 1.359 1.00 90.62 330 ALA A N 1
ATOM 2565 C CA . ALA A 1 330 ? -20.296 -14.444 0.360 1.00 90.62 330 ALA A CA 1
ATOM 2566 C C . ALA A 1 330 ? -19.193 -15.460 0.702 1.00 90.62 330 ALA A C 1
ATOM 2568 O O . ALA A 1 330 ? -19.191 -16.529 0.105 1.00 90.62 330 ALA A O 1
ATOM 2569 N N . HIS A 1 331 ? -18.298 -15.171 1.652 1.00 91.19 331 HIS A N 1
ATOM 2570 C CA . HIS A 1 331 ? -17.170 -16.026 2.041 1.00 91.19 331 HIS A CA 1
ATOM 2571 C C . HIS A 1 331 ? -17.355 -16.737 3.390 1.00 91.19 331 HIS A C 1
ATOM 2573 O O . HIS A 1 331 ? -16.435 -17.407 3.850 1.00 91.19 331 HIS A O 1
ATOM 2579 N N . PHE A 1 332 ? -18.519 -16.615 4.032 1.00 95.44 332 PHE A N 1
ATOM 2580 C CA . PHE A 1 332 ? -18.779 -17.192 5.353 1.00 95.44 332 PHE A CA 1
ATOM 2581 C C . PHE A 1 332 ? -20.046 -18.042 5.333 1.00 95.44 332 PHE A C 1
ATOM 2583 O O . PHE A 1 332 ? -21.031 -17.670 4.692 1.00 95.44 332 PHE A O 1
ATOM 2590 N N . ASP A 1 333 ? -20.034 -19.159 6.055 1.00 95.19 333 ASP A N 1
ATOM 2591 C CA . ASP A 1 333 ? -21.220 -20.003 6.240 1.00 95.19 333 ASP A CA 1
ATOM 2592 C C . ASP A 1 333 ? -22.119 -19.491 7.369 1.00 95.19 333 ASP A C 1
ATOM 2594 O O . ASP A 1 333 ? -23.343 -19.565 7.273 1.00 95.19 333 ASP A O 1
ATOM 2598 N N . ASP A 1 334 ? -21.523 -18.920 8.418 1.00 95.44 334 ASP A N 1
ATOM 2599 C CA . ASP A 1 334 ? -22.238 -18.303 9.534 1.00 95.44 334 ASP A CA 1
ATOM 2600 C C . ASP A 1 334 ? -21.533 -17.011 9.961 1.00 95.44 334 ASP A C 1
ATOM 2602 O O . ASP A 1 334 ? -20.561 -17.028 10.717 1.00 95.44 334 ASP A O 1
ATOM 2606 N N . LEU A 1 335 ? -22.024 -15.877 9.458 1.00 96.81 335 LEU A N 1
ATOM 2607 C CA . LEU A 1 335 ? -21.495 -14.553 9.769 1.00 96.81 335 LEU A CA 1
ATOM 2608 C C . LEU A 1 335 ? -22.543 -13.692 10.460 1.00 96.81 335 LEU A C 1
ATOM 2610 O O . LEU A 1 335 ? -23.594 -13.379 9.901 1.00 96.81 335 LEU A O 1
ATOM 2614 N N . THR A 1 336 ? -22.221 -13.239 11.665 1.00 97.06 336 THR A N 1
ATOM 2615 C CA . THR A 1 336 ? -22.986 -12.210 12.364 1.00 97.06 336 THR A CA 1
ATOM 2616 C C . THR A 1 336 ? -22.322 -10.855 12.175 1.00 97.06 336 THR A C 1
ATOM 2618 O O . THR A 1 336 ? -21.198 -10.644 12.622 1.00 97.06 336 THR A O 1
ATOM 2621 N N . THR A 1 337 ? -23.036 -9.914 11.556 1.00 96.38 337 THR A N 1
ATOM 2622 C CA . THR A 1 337 ? -22.577 -8.530 11.400 1.00 96.38 337 THR A CA 1
ATOM 2623 C C . THR A 1 337 ? -23.300 -7.584 12.352 1.00 96.38 337 THR A C 1
ATOM 2625 O O . THR A 1 337 ? -24.524 -7.664 12.517 1.00 96.38 337 THR A O 1
ATOM 2628 N N . ARG A 1 338 ? -22.562 -6.655 12.952 1.00 96.44 338 ARG A N 1
ATOM 2629 C CA . ARG A 1 338 ? -23.083 -5.510 13.712 1.00 96.44 338 ARG A CA 1
ATOM 2630 C C . ARG A 1 338 ? -22.346 -4.240 13.292 1.00 96.44 338 ARG A C 1
ATOM 2632 O O . ARG A 1 338 ? -21.320 -4.312 12.624 1.00 96.44 338 ARG A O 1
ATOM 2639 N N . SER A 1 339 ? -22.876 -3.091 13.682 1.00 96.19 339 SER A N 1
ATOM 2640 C CA . SER A 1 339 ? -22.239 -1.793 13.470 1.00 96.19 339 SER A CA 1
ATOM 2641 C C . SER A 1 339 ? -22.291 -0.974 14.750 1.00 96.19 339 SER A C 1
ATOM 2643 O O . SER A 1 339 ? -23.303 -1.024 15.449 1.00 96.19 339 SER A O 1
ATOM 2645 N N . VAL A 1 340 ? -21.250 -0.193 15.012 1.00 97.12 340 VAL A N 1
ATOM 2646 C CA . VAL A 1 340 ? -21.132 0.692 16.172 1.00 97.12 340 VAL A CA 1
ATOM 2647 C C . VAL A 1 340 ? -20.784 2.108 15.717 1.00 97.12 340 VAL A C 1
ATOM 2649 O O . VAL A 1 340 ? -19.961 2.303 14.818 1.00 97.12 340 VAL A O 1
ATOM 2652 N N . GLU A 1 341 ? -21.417 3.116 16.320 1.00 97.50 341 GLU A N 1
ATOM 2653 C CA . GLU A 1 341 ? -21.138 4.518 16.000 1.00 97.50 341 GLU A CA 1
ATOM 2654 C C . GLU A 1 341 ? -19.837 4.994 16.664 1.00 97.50 341 GLU A C 1
ATOM 2656 O O . GLU A 1 341 ? -19.842 5.639 17.715 1.00 97.50 341 GLU A O 1
ATOM 2661 N N . ALA A 1 342 ? -18.714 4.651 16.036 1.00 96.69 342 ALA A N 1
ATOM 2662 C CA . ALA A 1 342 ? -17.357 4.922 16.496 1.00 96.69 342 ALA A CA 1
ATOM 2663 C C . ALA A 1 342 ? -16.391 5.114 15.314 1.00 96.69 342 ALA A C 1
ATOM 2665 O O . ALA A 1 342 ? -16.720 4.780 14.175 1.00 96.69 342 ALA A O 1
ATOM 2666 N N . GLY A 1 343 ? -15.206 5.659 15.592 1.00 95.19 343 GLY A N 1
ATOM 2667 C CA . GLY A 1 343 ? -14.051 5.624 14.692 1.00 95.19 343 GLY A CA 1
ATOM 2668 C C . GLY A 1 343 ? -13.261 4.317 14.816 1.00 95.19 343 GLY A C 1
ATOM 2669 O O . GLY A 1 343 ? -13.747 3.347 15.390 1.00 95.19 343 GLY A O 1
ATOM 2670 N N . HIS A 1 344 ? -12.014 4.314 14.333 1.00 95.62 344 HIS A N 1
ATOM 2671 C CA . HIS A 1 344 ? -11.142 3.130 14.343 1.00 95.62 344 HIS A CA 1
ATOM 2672 C C . HIS A 1 344 ? -10.958 2.515 15.741 1.00 95.62 344 HIS A C 1
ATOM 2674 O O . HIS A 1 344 ? -11.028 1.304 15.931 1.00 95.62 344 HIS A O 1
ATOM 2680 N N . TRP A 1 345 ? -10.821 3.368 16.758 1.00 95.62 345 TRP A N 1
ATOM 2681 C CA . TRP A 1 345 ? -10.659 2.973 18.159 1.00 95.62 345 TRP A CA 1
ATOM 2682 C C . TRP A 1 345 ? -11.987 2.618 18.841 1.00 95.62 345 TRP A C 1
ATOM 2684 O O . TRP A 1 345 ? -12.226 2.990 19.989 1.00 95.62 345 TRP A O 1
ATOM 2694 N N . ALA A 1 346 ? -12.874 1.900 18.147 1.00 96.38 346 ALA A N 1
ATOM 2695 C CA . ALA A 1 346 ? -14.206 1.550 18.639 1.00 96.38 346 ALA A CA 1
ATOM 2696 C C . ALA A 1 346 ? -14.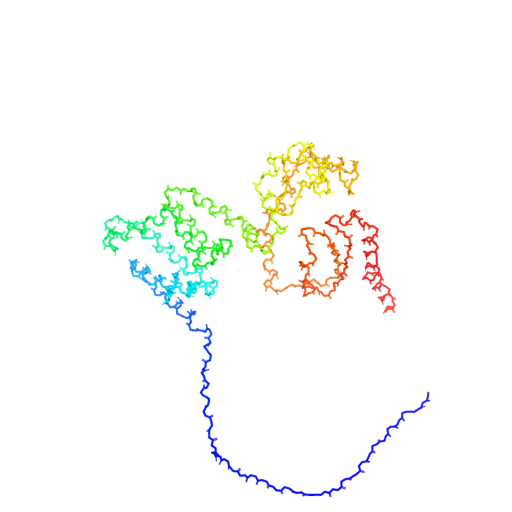170 0.781 19.971 1.00 96.38 346 ALA A C 1
ATOM 2698 O O . ALA A 1 346 ? -15.026 0.999 20.827 1.00 96.38 346 ALA A O 1
ATOM 2699 N N . LEU A 1 347 ? -13.138 -0.046 20.178 1.00 95.44 347 LEU A N 1
ATOM 2700 C CA . LEU A 1 347 ? -12.920 -0.794 21.421 1.00 95.44 347 LEU A CA 1
ATOM 2701 C C . LEU A 1 347 ? -12.681 0.110 22.640 1.00 95.44 347 LEU A C 1
ATOM 2703 O O . LEU A 1 347 ? -13.045 -0.278 23.744 1.00 95.44 347 LEU A O 1
ATOM 2707 N N . TRP A 1 348 ? -12.144 1.318 22.441 1.00 93.31 348 TRP A N 1
ATOM 2708 C CA . TRP A 1 348 ? -12.019 2.337 23.490 1.00 93.31 348 TRP A CA 1
ATOM 2709 C C . TRP A 1 348 ? -13.264 3.218 23.560 1.00 93.31 348 TRP A C 1
ATOM 2711 O O . TRP A 1 348 ? -13.825 3.438 24.627 1.00 93.31 348 TRP A O 1
ATOM 2721 N N . GLN A 1 349 ? -13.739 3.700 22.410 1.00 94.31 349 GLN A N 1
ATOM 2722 C CA . GLN A 1 349 ? -14.837 4.667 22.349 1.00 94.31 349 GLN A CA 1
ATOM 2723 C C . GLN A 1 349 ? -16.186 4.093 22.805 1.00 94.31 349 GLN A C 1
ATOM 2725 O O . GLN A 1 349 ? -17.040 4.837 23.291 1.00 94.31 349 GLN A O 1
ATOM 2730 N N . LYS A 1 350 ? -16.410 2.792 22.582 1.00 96.50 350 LYS A N 1
ATOM 2731 C CA . LYS A 1 350 ? -17.700 2.105 22.754 1.00 96.50 350 LYS A CA 1
ATOM 2732 C C . LYS A 1 350 ? -17.527 0.718 23.380 1.00 96.50 350 LYS A C 1
ATOM 2734 O O . LYS A 1 350 ? -18.217 -0.229 23.004 1.00 96.50 350 LYS A O 1
ATOM 2739 N N . ALA A 1 351 ? -16.619 0.606 24.351 1.00 96.06 351 ALA A N 1
ATOM 2740 C CA . ALA A 1 351 ? -16.267 -0.651 25.014 1.00 96.06 351 ALA A CA 1
ATOM 2741 C C . ALA A 1 351 ? -17.496 -1.439 25.509 1.00 96.06 351 ALA A C 1
ATOM 2743 O O . ALA A 1 351 ? -17.654 -2.611 25.170 1.00 96.06 351 ALA A O 1
ATOM 2744 N N . ASP A 1 352 ? -18.399 -0.798 26.257 1.00 97.62 352 ASP A N 1
ATOM 2745 C CA . ASP A 1 352 ? -19.592 -1.455 26.815 1.00 97.62 352 ASP A CA 1
ATOM 2746 C C . ASP A 1 352 ? -20.542 -1.978 25.735 1.00 97.62 352 ASP A C 1
ATOM 2748 O O . ASP A 1 352 ? -21.076 -3.084 25.849 1.00 97.62 352 ASP A O 1
ATOM 2752 N N . GLU A 1 353 ? -20.726 -1.201 24.668 1.00 97.94 353 GLU A N 1
ATOM 2753 C CA . GLU A 1 353 ? -21.599 -1.559 23.554 1.00 97.94 353 GLU A CA 1
ATOM 2754 C C . GLU A 1 353 ? -21.050 -2.786 22.815 1.00 97.94 353 GLU A C 1
ATOM 2756 O O . GLU A 1 353 ? -21.763 -3.776 22.639 1.00 97.94 353 GLU A O 1
ATOM 2761 N N . ILE A 1 354 ? -19.757 -2.775 22.472 1.00 97.44 354 ILE A N 1
ATOM 2762 C CA . ILE A 1 354 ? -19.083 -3.890 21.790 1.00 97.44 354 ILE A CA 1
ATOM 2763 C C . ILE A 1 354 ? -19.055 -5.138 22.676 1.00 97.44 354 ILE A C 1
ATOM 2765 O O . ILE A 1 354 ? -19.381 -6.234 22.212 1.00 97.44 354 ILE A O 1
ATOM 2769 N N . ASN A 1 355 ? -18.738 -4.983 23.964 1.00 98.00 355 ASN A N 1
ATOM 2770 C CA . ASN A 1 355 ? -18.770 -6.082 24.927 1.00 98.00 355 ASN A CA 1
ATOM 2771 C C . ASN A 1 355 ? -20.175 -6.691 25.039 1.00 98.00 355 ASN A C 1
ATOM 2773 O O . ASN A 1 355 ? -20.310 -7.912 25.135 1.00 98.00 355 ASN A O 1
ATOM 2777 N N . GLY A 1 356 ? -21.226 -5.868 24.998 1.00 97.88 356 GLY A N 1
ATOM 2778 C CA . GLY A 1 356 ? -22.614 -6.326 24.953 1.00 97.88 356 GLY A CA 1
ATOM 2779 C C . GLY A 1 356 ? -22.925 -7.140 23.695 1.00 97.88 356 GLY A C 1
ATOM 2780 O O . GLY A 1 356 ? -23.494 -8.230 23.798 1.00 97.88 356 GLY A O 1
ATOM 2781 N N . MET A 1 357 ? -22.500 -6.659 22.521 1.00 97.25 357 MET A N 1
ATOM 2782 C CA . MET A 1 357 ? -22.681 -7.373 21.250 1.00 97.25 357 MET A CA 1
ATOM 2783 C C . MET A 1 357 ? -21.979 -8.737 21.250 1.00 97.25 357 MET A C 1
ATOM 2785 O O . MET A 1 357 ? -22.588 -9.736 20.865 1.00 97.25 357 MET A O 1
ATOM 2789 N N . LEU A 1 358 ? -20.728 -8.790 21.719 1.00 96.62 358 LEU A N 1
ATOM 2790 C CA . LEU A 1 358 ? -19.953 -10.030 21.807 1.00 96.62 358 LEU A CA 1
ATOM 2791 C C . LEU A 1 358 ? -20.585 -11.026 22.783 1.00 96.62 358 LEU A C 1
ATOM 2793 O O . LEU A 1 358 ? -20.737 -12.195 22.436 1.00 96.62 358 LEU A O 1
ATOM 2797 N N . LYS A 1 359 ? -21.007 -10.579 23.975 1.00 96.44 359 LYS A N 1
ATOM 2798 C CA . LYS A 1 359 ? -21.696 -11.440 24.955 1.00 96.44 359 LYS A CA 1
ATOM 2799 C C . LYS A 1 359 ? -22.967 -12.054 24.373 1.00 96.44 359 LYS A C 1
ATOM 2801 O O . LYS A 1 359 ? -23.179 -13.255 24.512 1.00 96.44 359 LYS A O 1
ATOM 2806 N N . ALA A 1 360 ? -23.786 -11.247 23.698 1.00 95.56 360 ALA A N 1
ATOM 2807 C CA . ALA A 1 360 ? -25.003 -11.731 23.055 1.00 95.56 360 ALA A CA 1
ATOM 2808 C C . ALA A 1 360 ? -24.695 -12.770 21.963 1.00 95.56 360 ALA A C 1
ATOM 2810 O O . ALA A 1 360 ? -25.346 -13.812 21.903 1.00 95.56 360 ALA A O 1
ATOM 2811 N N . TRP A 1 361 ? -23.673 -12.519 21.141 1.00 95.88 361 TRP A N 1
ATOM 2812 C CA . TRP A 1 361 ? -23.249 -13.450 20.098 1.00 95.88 361 TRP A CA 1
ATOM 2813 C C . TRP A 1 361 ? -22.705 -14.769 20.666 1.00 95.88 361 TRP A C 1
ATOM 2815 O O . TRP A 1 361 ? -23.085 -15.840 20.195 1.00 95.88 361 TRP A O 1
ATOM 2825 N N . PHE A 1 362 ? -21.876 -14.719 21.713 1.00 95.19 362 PHE A N 1
ATOM 2826 C CA . PHE A 1 362 ? -21.373 -15.923 22.381 1.00 95.19 362 PHE A CA 1
ATOM 2827 C C . PHE A 1 362 ? -22.502 -16.763 22.990 1.00 95.19 362 PHE A C 1
ATOM 2829 O O . PHE A 1 362 ? -22.518 -17.984 22.805 1.00 95.19 362 PHE A O 1
ATOM 2836 N N . ALA A 1 363 ? -23.471 -16.124 23.651 1.00 93.19 363 ALA A N 1
ATOM 2837 C CA . ALA A 1 363 ? -24.638 -16.809 24.203 1.00 93.19 363 ALA A CA 1
ATOM 2838 C C . ALA A 1 363 ? -25.457 -17.513 23.103 1.00 93.19 363 ALA A C 1
ATOM 2840 O O . ALA A 1 363 ? -25.848 -18.672 23.252 1.00 93.19 363 ALA A O 1
ATOM 2841 N N . GLU A 1 364 ? -25.661 -16.851 21.960 1.00 90.62 364 GLU A N 1
ATOM 2842 C CA . GLU A 1 364 ? -26.366 -17.422 20.808 1.00 90.62 364 GLU A CA 1
ATOM 2843 C C . GLU A 1 364 ? -25.606 -18.608 20.190 1.00 90.62 364 GLU A C 1
ATOM 2845 O O . GLU A 1 364 ? -26.173 -19.684 19.982 1.00 90.62 364 GLU A O 1
ATOM 2850 N N . LYS A 1 365 ? -24.318 -18.422 19.878 1.00 88.38 365 LYS A N 1
ATOM 2851 C CA . LYS A 1 365 ? -23.554 -19.357 19.037 1.00 88.38 365 LYS A CA 1
ATOM 2852 C C . LYS A 1 365 ? -22.918 -20.511 19.796 1.00 88.38 365 LYS A C 1
ATOM 2854 O O . LYS A 1 365 ? -22.773 -21.590 19.217 1.00 88.38 365 LYS A O 1
ATOM 2859 N N . ILE A 1 366 ? -22.534 -20.301 21.053 1.00 81.44 366 ILE A N 1
ATOM 2860 C CA . ILE A 1 366 ? -21.806 -21.293 21.855 1.00 81.44 366 ILE A CA 1
ATOM 2861 C C . ILE A 1 366 ? -22.725 -21.909 22.910 1.00 81.44 366 ILE A C 1
ATOM 2863 O O . ILE A 1 366 ? -22.888 -23.131 22.950 1.00 81.44 366 ILE A O 1
ATOM 2867 N N . GLU A 1 367 ? -23.375 -21.087 23.733 1.00 74.06 367 GLU A N 1
ATOM 2868 C CA . GLU A 1 367 ? -24.165 -21.586 24.868 1.00 74.06 367 GLU A CA 1
ATOM 2869 C C . GLU A 1 367 ? -25.502 -22.202 24.418 1.00 74.06 367 GLU A C 1
ATOM 2871 O O . GLU A 1 367 ? -25.885 -23.276 24.893 1.00 74.06 367 GLU A O 1
ATOM 2876 N N . GLY A 1 368 ? -26.166 -21.600 23.425 1.00 61.12 368 GLY A N 1
ATOM 2877 C CA . GLY A 1 368 ? -27.406 -22.122 22.837 1.00 61.12 368 GLY A CA 1
ATOM 2878 C C . GLY A 1 368 ? -27.257 -23.502 22.178 1.00 61.12 368 GLY A C 1
ATOM 2879 O O . GLY A 1 368 ? -28.161 -24.336 22.272 1.00 61.12 368 GLY A O 1
ATOM 2880 N N . LYS A 1 369 ? -26.095 -23.802 21.576 1.00 56.16 369 LYS A N 1
ATOM 2881 C CA . LYS A 1 369 ? -25.806 -25.126 20.987 1.00 56.16 369 LYS A CA 1
ATOM 2882 C C . LYS A 1 369 ? -25.531 -26.196 22.051 1.00 56.16 369 LYS A C 1
ATOM 2884 O O . LYS A 1 369 ? -25.955 -27.339 21.882 1.00 56.16 369 LYS A O 1
ATOM 2889 N N . ALA A 1 370 ? -24.888 -25.840 23.164 1.00 52.81 370 ALA A N 1
ATOM 2890 C CA . ALA A 1 370 ? -24.610 -26.775 24.259 1.00 52.81 370 ALA A CA 1
ATOM 2891 C C . ALA A 1 370 ? -25.891 -27.272 24.961 1.00 52.81 370 ALA A C 1
ATOM 2893 O O . ALA A 1 370 ? -25.963 -28.434 25.370 1.00 52.81 370 ALA A O 1
ATOM 2894 N N . ALA A 1 371 ? -26.923 -26.427 25.057 1.00 48.28 371 ALA A N 1
ATOM 2895 C CA . ALA A 1 371 ? -28.228 -26.816 25.596 1.00 48.28 371 ALA A CA 1
ATOM 2896 C C . ALA A 1 371 ? -28.991 -27.782 24.666 1.00 48.28 371 ALA A C 1
ATOM 2898 O O . ALA A 1 371 ? -29.593 -28.743 25.143 1.00 48.28 371 ALA A O 1
ATOM 2899 N N . GLY A 1 372 ? -28.919 -27.576 23.344 1.00 49.00 372 GLY A N 1
ATOM 2900 C CA . GLY A 1 372 ? -29.568 -28.443 22.352 1.00 49.00 372 GLY A CA 1
ATOM 2901 C C . GLY A 1 372 ? -28.977 -29.856 22.279 1.00 49.00 372 GLY A C 1
ATOM 2902 O O . GLY A 1 372 ? -29.721 -30.822 22.144 1.00 49.00 372 GLY A O 1
ATOM 2903 N N . VAL A 1 373 ? -27.656 -30.001 22.441 1.00 49.78 373 VAL A N 1
ATOM 2904 C CA . VAL A 1 373 ? -26.990 -31.320 22.468 1.00 49.78 373 VAL A CA 1
ATOM 2905 C C . VAL A 1 373 ? -27.300 -32.086 23.759 1.00 49.78 373 VAL A C 1
ATOM 2907 O O . VAL A 1 373 ? -27.508 -33.293 23.713 1.00 49.78 373 VAL A O 1
ATOM 2910 N N . LYS A 1 374 ? -27.406 -31.401 24.906 1.00 45.41 374 LYS A N 1
ATOM 2911 C CA . LYS A 1 374 ? -27.815 -32.027 26.179 1.00 45.41 374 LYS A CA 1
ATOM 2912 C C . LYS A 1 374 ? -29.280 -32.468 26.223 1.00 45.41 374 LYS A C 1
ATOM 2914 O O . LYS A 1 374 ? -29.601 -33.314 27.041 1.00 45.41 374 LYS A O 1
ATOM 2919 N N . ALA A 1 375 ? -30.153 -31.884 25.405 1.00 46.59 375 ALA A N 1
ATOM 2920 C CA . ALA A 1 375 ? -31.559 -32.285 25.309 1.00 46.59 375 ALA A CA 1
ATOM 2921 C C . ALA A 1 375 ? -31.800 -33.422 24.294 1.00 46.59 375 ALA A C 1
ATOM 2923 O O . ALA A 1 375 ? -32.887 -33.994 24.268 1.00 46.59 375 ALA A O 1
ATOM 2924 N N . ALA A 1 376 ? -30.809 -33.717 23.444 1.00 44.78 376 ALA A N 1
ATOM 2925 C CA . ALA A 1 376 ? -30.857 -34.764 22.421 1.00 44.78 376 ALA A CA 1
ATOM 2926 C C . ALA A 1 376 ? -30.121 -36.062 22.824 1.00 44.78 376 ALA A C 1
ATOM 2928 O O . ALA A 1 376 ? -30.150 -37.032 22.066 1.00 44.78 376 ALA A O 1
ATOM 2929 N N . LEU A 1 377 ? -29.471 -36.067 23.992 1.00 40.06 377 LEU A N 1
ATOM 2930 C CA . LEU A 1 377 ? -28.934 -37.240 24.692 1.00 40.06 377 LEU A CA 1
ATOM 2931 C C . LEU A 1 377 ? -29.872 -37.600 25.843 1.00 40.06 377 LEU A C 1
ATOM 2933 O O . LEU A 1 377 ? -30.031 -38.814 26.098 1.00 40.06 377 LEU A O 1
#

pLDDT: mean 82.31, std 20.82, range [25.5, 98.0]

Organism: Verticillium longisporum (NCBI:txid100787)

Mean predicted aligned error: 16.96 Å

Foldseek 3Di:
DDDDDDDDDDDDDDDDDDDDDDDDDDDDDDDDDDDDDPPPLQVVLVVLLVVLVVCVVVVLLVVSQVSLCQQLDWDDDPDPPDPTHARNQQPYDPVSNLSSLLSNLVSLLVLLPDDQVRNCVNQNNPRSVVSLCCLQQLVSLQSCCVRRPVVQLLRDDVSSLVSSLVSNVVRHPDCPVSVVSVVCNLLSVCSCCVVVVQQLQQLLSCLQPCVLVVLQQDLLSLLQLVQLVLLFAFPVGDRQAGSNHGGPSVCRVRGDGHPQDDPVRSVVSSVVCNVPHCPVVSCVSVCPVVVCVVCVVDVVVQAAAADAEEEEAACAESRCHPCVCPPVVVRYPHYDYHYDPHYPVCCRVPVVVVVVVVVVVCCVRPVVVVVVVVVVD

InterPro domains:
  IPR029058 Alpha/Beta hydrolase fold [G3DSA:3.40.50.1820] (161-373)
  IPR029058 Alpha/Beta hydrolase fold [SSF53474] (235-364)

Solvent-accessible surface area (backbone atoms only — not comparable to full-atom values): 21900 Å² total; per-residue (Å²): 134,90,82,86,85,89,88,86,83,91,85,87,90,89,84,88,87,88,86,89,88,84,88,86,88,84,90,80,91,74,87,79,76,81,79,82,71,90,66,65,62,63,57,47,54,56,49,40,45,53,52,19,50,52,31,43,77,70,69,37,52,63,62,16,50,66,50,42,45,74,40,54,41,54,55,82,53,96,45,100,85,51,79,70,46,72,5,61,38,46,78,40,56,70,74,56,34,47,55,49,52,45,50,52,54,50,52,51,48,56,56,60,70,41,54,75,64,61,30,27,72,66,56,34,68,65,56,37,51,50,55,42,45,38,46,27,73,45,54,56,55,58,47,48,23,43,29,49,32,80,60,36,60,48,67,53,54,66,74,41,50,52,51,52,50,50,50,34,70,75,52,27,80,58,62,64,64,54,49,52,52,49,53,55,36,76,41,30,67,52,42,43,24,74,69,61,77,40,46,41,54,36,20,51,57,43,49,54,68,47,55,52,63,74,71,42,83,47,61,66,40,44,40,39,52,50,23,19,70,46,64,5,32,25,94,90,65,48,63,28,40,43,38,70,64,22,72,42,70,91,41,55,88,48,48,38,75,30,87,62,53,53,72,70,55,49,51,52,49,31,59,60,40,62,75,69,50,58,62,67,71,34,47,70,64,65,38,61,67,59,52,48,65,69,44,46,71,49,62,76,70,60,71,65,42,78,59,83,43,79,46,74,41,27,75,55,18,72,61,66,41,61,73,76,57,64,71,53,68,82,40,40,75,38,71,49,79,49,74,44,96,26,38,79,60,29,72,61,76,39,38,70,61,53,53,50,52,51,52,55,47,46,46,57,70,53,53,51,50,55,54,54,55,66,72,74,108